Protein AF-P49455-2-F1 (afdb_monomer_lite)

Sequence (501 aa):
MDAIKKKMQAMKVDKDGALERALVCEQEARDANTRAEKAEEEARQLQKKIQTVENELDQTQEALTLVTGKLEEKNKALQNAESEVAALNRRIQLLEEDLERSEERLGSATAKLSEASQAADESERARKILENRALADEERMDALENQLKEARFLAEEADKKYDEVARKLAMVEADLERAEERAEQGENKIVELEEELRVVGNNLKSLEVSEEKANQREEEYKNQIKTLNTRLKEAEARAEFAERSVQKLQKEVDRLEDEMIKEIEHYALVGDQLDWTFVEMMGMPPFYNERYPKPPTPELTEEEKAALEAAAIAEAEAKARAEELAALGEEAGAEAGEGGAPAEGAAPGEPGAATEPGVEAPPAEPERIPTPPPPPPFEYSIDLPPEGAEVPYVRNAEPGDFAPPAEAAPAEGAPPAEGAPAAEGAAPAEGAPAAEGAPPAEGAPAPAPAEGEAAPPAPAAEGDAAAAPPPPPAEGEAAPAPAEGEAPPAEAAPAAEAPPA

Secondary structure (DSSP, 8-state):
-HHHHHHHHHHHHHHHHHHHHHHHHHHHHHHHHHHHHHHHHHHHHHHHHHHHHHHHHHHHHHHHHHHHHHHHHHHHHHHHHHHHHHHHHHHHHHHHHHHHHHHHHHHHHHHHHHHHHHHHHHHHHHHHHHHHHHHHHHHHHHHHHHHHHHHHHHHHHHHHHHHHHHHHHHHHHHHHHHHHHHHHHHHHHHHHHHHHHHHHHHHHHHHHHHHHHHHHHHHHHHHHHHHHHHHHHHHHHHHHHHHHHHHHHHHHHHHHHHHHHHHHHHHHHHHHHHHHHHHHHHTPPPPP-SSSPPPPPPPPPHHHHHHHHHHHHHHHHHHHHHHHHHTTS--------------------PPP-PPPPP--PPPPPP--PPPPPPPPP---------TT------PPPPTTSSPPPPP-PPPPPPPPPP--PPPP--PPPP--------PPPP------------PPPPPP-------PPPPPP----PPPPPP---PPP-PPPPP--PPP-

Foldseek 3Di:
DVVVVVVVVVVVVVVVVVVVVVVVVVVVVVVVVVVVVVVVVVVVVVVVVVVVVVVVVVVVVVVVVVVVVVVVVVVVVVVVVVVVVVVVVVVVVVVVVVVVVVVVVVVVVVVVVVVVVVVVVVVVVVVVVVVVVVVVVVVVVVVVVVVVVVVVVVVVVVVVVVVVVVVVVVVVVVVVVVVVVVVVVVVVVVVVVVVVVVVVVVVVVVVVVVVVVVVVVVVVVVVVVVVVVVVVVVVVVVVVVVVVVVVVVVVVVVVVVVVVVVVVVVVVVVVVVVVQVVCVVVVHDDDADPVRHDDDDDDDDPVVVVVVVVVVVVVVVVVVVVVVVCVVDDDDDDDDDDDDDDDDDDDDDDDDDDDDDDDDDDDDDDPPDDDDDDDDPDPPPPVPDPDPPPDDDPPDDDPPVDDDDDDDDDDDDDDDDDDDDDDDDDDDDDDDDDDDDDDDDDDDDDDDDDDDDDDDDDDDDDDDDPDDDDDDDDDDDDDDDDDDDDDDDDDDDDDDDDDDD

pLDDT: mean 74.09, std 23.89, range [26.03, 98.56]

Structure (mmCIF, N/CA/C/O backbone):
data_AF-P49455-2-F1
#
_entry.id   AF-P49455-2-F1
#
loop_
_atom_site.group_PDB
_atom_site.id
_atom_site.type_symbol
_atom_site.label_atom_id
_atom_site.label_alt_id
_atom_site.label_comp_id
_atom_site.label_asym_id
_atom_site.label_entity_id
_atom_site.label_seq_id
_atom_site.pdbx_PDB_ins_code
_atom_site.Cartn_x
_atom_site.Cartn_y
_atom_site.Cartn_z
_atom_site.occupancy
_atom_site.B_iso_or_equiv
_atom_site.auth_seq_id
_atom_site.auth_comp_id
_atom_site.auth_asym_id
_atom_site.auth_atom_id
_atom_site.pdbx_PDB_model_num
ATOM 1 N N . MET A 1 1 ? -175.154 6.822 135.370 1.00 51.00 1 MET A N 1
ATOM 2 C CA . MET A 1 1 ? -174.955 7.188 133.950 1.00 51.00 1 MET A CA 1
ATOM 3 C C . MET A 1 1 ? -173.476 7.183 133.562 1.00 51.00 1 MET A C 1
ATOM 5 O O . MET A 1 1 ? -173.125 6.510 132.599 1.00 51.00 1 MET A O 1
ATOM 9 N N . ASP A 1 2 ? -172.590 7.845 134.313 1.00 56.19 2 ASP A N 1
ATOM 10 C CA . ASP A 1 2 ? -171.186 8.088 133.912 1.00 56.19 2 ASP A CA 1
ATOM 11 C C . ASP A 1 2 ? -170.334 6.841 133.621 1.00 56.19 2 ASP A C 1
ATOM 13 O O . ASP A 1 2 ? -169.437 6.887 132.778 1.00 56.19 2 ASP A O 1
ATOM 17 N N . ALA A 1 3 ? -170.649 5.697 134.237 1.00 60.81 3 ALA A N 1
ATOM 18 C CA . ALA A 1 3 ? -169.966 4.428 133.975 1.00 60.81 3 ALA A CA 1
ATOM 19 C C . ALA A 1 3 ? -170.038 3.979 132.497 1.00 60.81 3 ALA A C 1
ATOM 21 O O . ALA A 1 3 ? -169.082 3.391 131.989 1.00 60.81 3 ALA A O 1
ATOM 22 N N . ILE A 1 4 ? -171.133 4.287 131.787 1.00 62.84 4 ILE A N 1
ATOM 23 C CA . ILE A 1 4 ? -171.292 3.952 130.360 1.00 62.84 4 ILE A CA 1
ATOM 24 C C . ILE A 1 4 ? -170.406 4.866 129.506 1.00 62.84 4 ILE A C 1
ATOM 26 O O . ILE A 1 4 ? -169.672 4.386 128.642 1.00 62.84 4 ILE A O 1
ATOM 30 N N . LYS A 1 5 ? -170.406 6.172 129.806 1.00 72.50 5 LYS A N 1
ATOM 31 C CA . LYS A 1 5 ? -169.566 7.174 129.133 1.00 72.50 5 LYS A CA 1
ATOM 32 C C . LYS A 1 5 ? -168.082 6.805 129.246 1.00 72.50 5 LYS A C 1
ATOM 34 O O . LYS A 1 5 ? -167.379 6.803 128.241 1.00 72.50 5 LYS A O 1
ATOM 39 N N . LYS A 1 6 ? -167.641 6.377 130.438 1.00 74.06 6 LYS A N 1
ATOM 40 C CA . LYS A 1 6 ? -166.262 5.933 130.702 1.00 74.06 6 LYS A CA 1
ATOM 41 C C . LYS A 1 6 ? -165.876 4.663 129.926 1.00 74.06 6 LYS A C 1
ATOM 43 O O . LYS A 1 6 ? -164.792 4.625 129.353 1.00 74.06 6 LYS A O 1
ATOM 48 N N . LYS A 1 7 ? -166.758 3.654 129.842 1.00 72.25 7 LYS A N 1
ATOM 49 C CA . LYS A 1 7 ? -166.517 2.437 129.033 1.00 72.25 7 LYS A CA 1
ATOM 50 C C . LYS A 1 7 ? -166.433 2.729 127.534 1.00 72.25 7 LYS A C 1
ATOM 52 O O . LYS A 1 7 ? -165.533 2.228 126.871 1.00 72.25 7 LYS A O 1
ATOM 57 N N . MET A 1 8 ? -167.338 3.554 127.009 1.00 77.56 8 MET A N 1
ATOM 58 C CA . MET A 1 8 ? -167.348 3.913 125.587 1.00 77.56 8 MET A CA 1
ATOM 59 C C . MET A 1 8 ? -166.125 4.761 125.202 1.00 77.56 8 MET A C 1
ATOM 61 O O . MET A 1 8 ? -165.583 4.606 124.112 1.00 77.56 8 MET A O 1
ATOM 65 N N . GLN A 1 9 ? -165.651 5.616 126.113 1.00 76.94 9 GLN A N 1
ATOM 66 C CA . GLN A 1 9 ? -164.434 6.404 125.924 1.00 76.94 9 GLN A CA 1
ATOM 67 C C . GLN A 1 9 ? -163.168 5.529 125.967 1.00 76.94 9 GLN A C 1
ATOM 69 O O . GLN A 1 9 ? -162.303 5.704 125.116 1.00 76.94 9 GLN A O 1
ATOM 74 N N . ALA A 1 10 ? -163.094 4.541 126.869 1.00 79.81 10 ALA A N 1
ATOM 75 C CA . ALA A 1 10 ? -162.007 3.556 126.891 1.00 79.81 10 ALA A CA 1
ATOM 76 C C . ALA A 1 10 ? -161.964 2.710 125.606 1.00 79.81 10 ALA A C 1
ATOM 78 O O . ALA A 1 10 ? -160.931 2.647 124.952 1.00 79.81 10 ALA A O 1
ATOM 79 N N . MET A 1 11 ? -163.104 2.157 125.174 1.00 77.81 11 MET A N 1
ATOM 80 C CA . MET A 1 11 ? -163.190 1.366 123.939 1.00 77.81 11 MET A CA 1
ATOM 81 C C . MET A 1 11 ? -162.862 2.189 122.679 1.00 77.81 11 MET A C 1
ATOM 83 O O . MET A 1 11 ? -162.341 1.647 121.706 1.00 77.81 11 MET A O 1
ATOM 87 N N . LYS A 1 12 ? -163.139 3.502 122.688 1.00 82.31 12 LYS A N 1
ATOM 88 C CA . LYS A 1 12 ? -162.699 4.402 121.616 1.00 82.31 12 LYS A CA 1
ATOM 89 C C . LYS A 1 12 ? -161.174 4.572 121.620 1.00 82.31 12 LYS A C 1
ATOM 91 O O . LYS A 1 12 ? -160.573 4.420 120.567 1.00 82.31 12 LYS A O 1
ATOM 96 N N . VAL A 1 13 ? -160.557 4.807 122.781 1.00 82.31 13 VAL A N 1
ATOM 97 C CA . VAL A 1 13 ? -159.089 4.901 122.913 1.00 82.31 13 VAL A CA 1
ATOM 98 C C . VAL A 1 13 ? -158.399 3.589 122.514 1.00 82.31 13 VAL A C 1
ATOM 100 O O . VAL A 1 13 ? -157.409 3.634 121.794 1.00 82.31 13 VAL A O 1
ATOM 103 N N . ASP A 1 14 ? -158.946 2.427 122.886 1.00 80.88 14 ASP A N 1
ATOM 104 C CA . ASP A 1 14 ? -158.408 1.124 122.461 1.00 80.88 14 ASP A CA 1
ATOM 105 C C . ASP A 1 14 ? -158.488 0.928 120.939 1.00 80.88 14 ASP A C 1
ATOM 107 O O . ASP A 1 14 ? -157.544 0.416 120.332 1.00 80.88 14 ASP A O 1
ATOM 111 N N . LYS A 1 15 ? -159.591 1.353 120.302 1.00 81.69 15 LYS A N 1
ATOM 112 C CA . LYS A 1 15 ? -159.738 1.319 118.839 1.00 81.69 15 LYS A CA 1
ATOM 113 C C . LYS A 1 15 ? -158.754 2.273 118.161 1.00 81.69 15 LYS A C 1
ATOM 115 O O . LYS A 1 15 ? -158.080 1.870 117.216 1.00 81.69 15 LYS A O 1
ATOM 120 N N . ASP A 1 16 ? -158.684 3.515 118.627 1.00 82.19 16 ASP A N 1
ATOM 121 C CA . ASP A 1 16 ? -157.839 4.548 118.032 1.00 82.19 16 ASP A CA 1
ATOM 122 C C . ASP A 1 16 ? -156.349 4.156 118.190 1.00 82.19 16 ASP A C 1
ATOM 124 O O . ASP A 1 16 ? -155.613 4.164 117.210 1.00 82.19 16 ASP A O 1
ATOM 128 N N . GLY A 1 17 ? -155.936 3.619 119.347 1.00 82.88 17 GLY A N 1
ATOM 129 C CA . GLY A 1 17 ? -154.589 3.067 119.561 1.00 82.88 17 GLY A CA 1
ATOM 130 C C . GLY A 1 17 ? -154.304 1.735 118.842 1.00 82.88 17 GLY A C 1
ATOM 131 O O . GLY A 1 17 ? -153.147 1.368 118.628 1.00 82.88 17 GLY A O 1
ATOM 132 N N . ALA A 1 18 ? -155.323 0.963 118.453 1.00 82.50 18 ALA A N 1
ATOM 133 C CA . ALA A 1 18 ? -155.150 -0.169 117.536 1.00 82.50 18 ALA A CA 1
ATOM 134 C C . ALA A 1 18 ? -154.931 0.307 116.089 1.00 82.50 18 ALA A C 1
ATOM 136 O O . ALA A 1 18 ? -154.085 -0.251 115.392 1.00 82.50 18 ALA A O 1
ATOM 137 N N . LEU A 1 19 ? -155.634 1.363 115.664 1.00 84.00 19 LEU A N 1
ATOM 138 C CA . LEU A 1 19 ? -155.439 1.999 114.359 1.00 84.00 19 LEU A CA 1
ATOM 139 C C . LEU A 1 19 ? -154.082 2.705 114.257 1.00 84.00 19 LEU A C 1
ATOM 141 O O . LEU A 1 19 ? -153.415 2.547 113.242 1.00 84.00 19 LEU A O 1
ATOM 145 N N . GLU A 1 20 ? -153.633 3.408 115.300 1.00 82.75 20 GLU A N 1
ATOM 146 C CA . GLU A 1 20 ? -152.293 4.012 115.342 1.00 82.75 20 GLU A CA 1
ATOM 147 C C . GLU A 1 20 ? -151.187 2.954 115.253 1.00 82.75 20 GLU A C 1
ATOM 149 O O . GLU A 1 20 ? -150.263 3.114 114.462 1.00 82.75 20 GLU A O 1
ATOM 154 N N . ARG A 1 21 ? -151.298 1.831 115.979 1.00 81.00 21 ARG A N 1
ATOM 155 C CA . ARG A 1 21 ? -150.335 0.719 115.851 1.00 81.00 21 ARG A CA 1
ATOM 156 C C . ARG A 1 21 ? -150.334 0.104 114.453 1.00 81.00 21 ARG A C 1
ATOM 158 O O . ARG A 1 21 ? -149.262 -0.171 113.929 1.00 81.00 21 ARG A O 1
ATOM 165 N N . ALA A 1 22 ? -151.504 -0.081 113.839 1.00 84.75 22 ALA A N 1
ATOM 166 C CA . ALA A 1 22 ? -151.589 -0.565 112.464 1.00 84.75 22 ALA A CA 1
ATOM 167 C C . ALA A 1 22 ? -150.941 0.419 111.473 1.00 84.75 22 ALA A C 1
ATOM 169 O O . ALA A 1 22 ? -150.169 -0.011 110.622 1.00 84.75 22 ALA A O 1
ATOM 170 N N . LEU A 1 23 ? -151.187 1.726 111.632 1.00 85.44 23 LEU A N 1
ATOM 171 C CA . LEU A 1 23 ? -150.554 2.785 110.839 1.00 85.44 23 LEU A CA 1
ATOM 172 C C . LEU A 1 23 ? -149.034 2.802 111.004 1.00 85.44 23 LEU A C 1
ATOM 174 O O . LEU A 1 23 ? -148.333 2.862 110.003 1.00 85.44 23 LEU A O 1
ATOM 178 N N . VAL A 1 24 ? -148.519 2.712 112.235 1.00 87.19 24 VAL A N 1
ATOM 179 C CA . VAL A 1 24 ? -147.071 2.664 112.495 1.00 87.19 24 VAL A CA 1
ATOM 180 C C . VAL A 1 24 ? -146.449 1.430 111.848 1.00 87.19 24 VAL A C 1
ATOM 182 O O . VAL A 1 24 ? -145.476 1.577 111.119 1.00 87.19 24 VAL A O 1
ATOM 185 N N . CYS A 1 25 ? -147.033 0.239 112.009 1.00 84.38 25 CYS A N 1
ATOM 186 C CA . CYS A 1 25 ? -146.514 -0.964 111.354 1.00 84.38 25 CYS A CA 1
ATOM 187 C C . CYS A 1 25 ? -146.602 -0.894 109.817 1.00 84.38 25 CYS A C 1
ATOM 189 O O . CYS A 1 25 ? -145.719 -1.406 109.135 1.00 84.38 25 CYS A O 1
ATOM 191 N N . GLU A 1 26 ? -147.630 -0.253 109.250 1.00 85.12 26 GLU A N 1
ATOM 192 C CA . GLU A 1 26 ? -147.731 -0.042 107.799 1.00 85.12 26 GLU A CA 1
ATOM 193 C C . GLU A 1 26 ? -146.700 0.987 107.295 1.00 85.12 26 GLU A C 1
ATOM 195 O O . GLU A 1 26 ? -146.116 0.812 106.225 1.00 85.12 26 GLU A O 1
ATOM 200 N N . GLN A 1 27 ? -146.423 2.029 108.083 1.00 87.44 27 GLN A N 1
ATOM 201 C CA . GLN A 1 27 ? -145.381 3.023 107.820 1.00 87.44 27 GLN A CA 1
ATOM 202 C C . GLN A 1 27 ? -143.985 2.381 107.883 1.00 87.44 27 GLN A C 1
ATOM 204 O O . GLN A 1 27 ? -143.214 2.502 106.936 1.00 87.44 27 GLN A O 1
ATOM 209 N N . GLU A 1 28 ? -143.691 1.618 108.940 1.00 87.81 28 GLU A N 1
ATOM 210 C CA . GLU A 1 28 ? -142.441 0.868 109.110 1.00 87.81 28 GLU A CA 1
ATOM 211 C C . GLU A 1 28 ? -142.234 -0.160 107.993 1.00 87.81 28 GLU A C 1
ATOM 213 O O . GLU A 1 28 ? -141.118 -0.296 107.491 1.00 87.81 28 GLU A O 1
ATOM 218 N N . ALA A 1 29 ? -143.297 -0.844 107.553 1.00 87.31 29 ALA A N 1
ATOM 219 C CA . ALA A 1 29 ? -143.242 -1.758 106.417 1.00 87.31 29 ALA A CA 1
ATOM 220 C C . ALA A 1 29 ? -142.903 -1.025 105.109 1.00 87.31 29 ALA A C 1
ATOM 222 O O . ALA A 1 29 ? -142.046 -1.493 104.362 1.00 87.31 29 ALA A O 1
ATOM 223 N N . ARG A 1 30 ? -143.501 0.145 104.843 1.00 85.62 30 ARG A N 1
ATOM 224 C CA . ARG A 1 30 ? -143.171 0.982 103.670 1.00 85.62 30 ARG A CA 1
ATOM 225 C C . ARG A 1 30 ? -141.744 1.542 103.741 1.00 85.62 30 ARG A C 1
ATOM 227 O O . ARG A 1 30 ? -141.028 1.525 102.742 1.00 85.62 30 ARG A O 1
ATOM 234 N N . ASP A 1 31 ? -141.292 1.973 104.914 1.00 86.75 31 ASP A N 1
ATOM 235 C CA . ASP A 1 31 ? -139.929 2.477 105.128 1.00 86.75 31 ASP A CA 1
ATOM 236 C C . ASP A 1 31 ? -138.874 1.361 105.062 1.00 86.75 31 ASP A C 1
ATOM 238 O O . ASP A 1 31 ? -137.720 1.615 104.712 1.00 86.75 31 ASP A O 1
ATOM 242 N N . ALA A 1 32 ? -139.240 0.126 105.413 1.00 87.31 32 ALA A N 1
ATOM 243 C CA . ALA A 1 32 ? -138.407 -1.055 105.219 1.00 87.31 32 ALA A CA 1
ATOM 244 C C . ALA A 1 32 ? -138.360 -1.460 103.740 1.00 87.31 32 ALA A C 1
ATOM 246 O O . ALA A 1 32 ? -137.269 -1.694 103.225 1.00 87.31 32 ALA A O 1
ATOM 247 N N . ASN A 1 33 ? -139.503 -1.465 103.041 1.00 88.75 33 ASN A N 1
ATOM 248 C CA . ASN A 1 33 ? -139.569 -1.804 101.619 1.00 88.75 33 ASN A CA 1
ATOM 249 C C . ASN A 1 33 ? -138.789 -0.793 100.770 1.00 88.75 33 ASN A C 1
ATOM 251 O O . ASN A 1 33 ? -137.959 -1.197 99.974 1.00 88.75 33 ASN A O 1
ATOM 255 N N . THR A 1 34 ? -138.937 0.512 101.017 1.00 89.00 34 THR A N 1
ATOM 256 C CA . THR A 1 34 ? -138.165 1.546 100.296 1.00 89.00 34 THR A CA 1
ATOM 257 C C . THR A 1 34 ? -136.668 1.539 100.626 1.00 89.00 34 THR A C 1
ATOM 259 O O . THR A 1 34 ? -135.855 1.946 99.795 1.00 89.00 34 THR A O 1
ATOM 262 N N . ARG A 1 35 ? -136.257 1.067 101.814 1.00 88.62 35 ARG A N 1
ATOM 263 C CA . ARG A 1 35 ? -134.837 0.792 102.113 1.00 88.62 35 ARG A CA 1
ATOM 264 C C . ARG A 1 35 ? -134.330 -0.457 101.398 1.00 88.62 35 ARG A C 1
ATOM 266 O O . ARG A 1 35 ? -133.204 -0.429 100.913 1.00 88.62 35 ARG A O 1
ATOM 273 N N . ALA A 1 36 ? -135.139 -1.511 101.313 1.00 89.62 36 ALA A N 1
ATOM 274 C CA . ALA A 1 36 ? -134.810 -2.712 100.552 1.00 89.62 36 ALA A CA 1
ATOM 275 C C . ALA A 1 36 ? -134.709 -2.404 99.050 1.00 89.62 36 ALA A C 1
ATOM 277 O O . ALA A 1 36 ? -133.694 -2.720 98.448 1.00 89.62 36 ALA A O 1
ATOM 278 N N . GLU A 1 37 ? -135.677 -1.684 98.477 1.00 91.38 37 GLU A N 1
ATOM 279 C CA . GLU A 1 37 ? -135.675 -1.208 97.087 1.00 91.38 37 GLU A CA 1
ATOM 280 C C . GLU A 1 37 ? -134.414 -0.391 96.775 1.00 91.38 37 GLU A C 1
ATOM 282 O O . GLU A 1 37 ? -133.725 -0.686 95.803 1.00 91.38 37 GLU A O 1
ATOM 287 N N . LYS A 1 38 ? -134.037 0.570 97.634 1.00 90.94 38 LYS A N 1
ATOM 288 C CA . LYS A 1 38 ? -132.783 1.330 97.472 1.00 90.94 38 LYS A CA 1
ATOM 289 C C . LYS A 1 38 ? -131.542 0.445 97.550 1.00 90.94 38 LYS A C 1
ATOM 291 O O . LYS A 1 38 ? -130.643 0.609 96.735 1.00 90.94 38 LYS A O 1
ATOM 296 N N . ALA A 1 39 ? -131.490 -0.498 98.489 1.00 90.00 39 ALA A N 1
ATOM 297 C CA . ALA A 1 39 ? -130.371 -1.431 98.603 1.00 90.00 39 ALA A CA 1
ATOM 298 C C . ALA A 1 39 ? -130.292 -2.395 97.400 1.00 90.00 39 ALA A C 1
ATOM 300 O O . ALA A 1 39 ? -129.197 -2.715 96.948 1.00 90.00 39 ALA A O 1
ATOM 301 N N . GLU A 1 40 ? -131.427 -2.819 96.837 1.00 90.94 40 GLU A N 1
ATOM 302 C CA . GLU A 1 40 ? -131.497 -3.617 95.607 1.00 90.94 40 GLU A CA 1
ATOM 303 C C . GLU A 1 40 ? -131.115 -2.801 94.362 1.00 90.94 40 GLU A C 1
ATOM 305 O O . GLU A 1 40 ? -130.454 -3.322 93.460 1.00 90.94 40 GLU A O 1
ATOM 310 N N . GLU A 1 41 ? -131.479 -1.518 94.300 1.00 90.81 41 GLU A N 1
ATOM 311 C CA . GLU A 1 41 ? -131.034 -0.597 93.252 1.00 90.81 41 GLU A CA 1
ATOM 312 C C . GLU A 1 41 ? -129.533 -0.307 93.349 1.00 90.81 41 GLU A C 1
ATOM 314 O O . GLU A 1 41 ? -128.844 -0.373 92.332 1.00 90.81 41 GLU A O 1
ATOM 319 N N . GLU A 1 42 ? -128.999 -0.054 94.546 1.00 91.69 42 GLU A N 1
ATOM 320 C CA . GLU A 1 42 ? -127.561 0.092 94.792 1.00 91.69 42 GLU A CA 1
ATOM 321 C C . GLU A 1 42 ? -126.808 -1.198 94.448 1.00 91.69 42 GLU A C 1
ATOM 323 O O . GLU A 1 42 ? -125.805 -1.142 93.736 1.00 91.69 42 GLU A O 1
ATOM 328 N N . ALA A 1 43 ? -127.320 -2.367 94.846 1.00 92.31 43 ALA A N 1
ATOM 329 C CA . ALA A 1 43 ? -126.752 -3.661 94.478 1.00 92.31 43 ALA A CA 1
ATOM 330 C C . ALA A 1 43 ? -126.759 -3.874 92.955 1.00 92.31 43 ALA A C 1
ATOM 332 O O . ALA A 1 43 ? -125.733 -4.251 92.392 1.00 92.31 43 ALA A O 1
ATOM 333 N N . ARG A 1 44 ? -127.858 -3.555 92.254 1.00 92.19 44 ARG A N 1
ATOM 334 C CA . ARG A 1 44 ? -127.922 -3.597 90.779 1.00 92.19 44 ARG A CA 1
ATOM 335 C C . ARG A 1 44 ? -126.984 -2.590 90.116 1.00 92.19 44 ARG A C 1
ATOM 337 O O . ARG A 1 44 ? -126.419 -2.893 89.068 1.00 92.19 44 ARG A O 1
ATOM 344 N N . GLN A 1 45 ? -126.811 -1.397 90.684 1.00 93.44 45 GLN A N 1
ATOM 345 C CA . GLN A 1 45 ? -125.873 -0.395 90.171 1.00 93.44 45 GLN A CA 1
ATOM 346 C C . GLN A 1 45 ? -124.420 -0.832 90.370 1.00 93.44 45 GLN A C 1
ATOM 348 O O . GLN A 1 45 ? -123.618 -0.680 89.452 1.00 93.44 45 GLN A O 1
ATOM 353 N N . LEU A 1 46 ? -124.079 -1.392 91.533 1.00 93.94 46 LEU A N 1
ATOM 354 C CA . LEU A 1 46 ? -122.763 -1.967 91.802 1.00 93.94 46 LEU A CA 1
ATOM 355 C C . LEU A 1 46 ? -122.499 -3.176 90.906 1.00 93.94 46 LEU A C 1
ATOM 357 O O . LEU A 1 46 ? -121.436 -3.242 90.308 1.00 93.94 46 LEU A O 1
ATOM 361 N N . GLN A 1 47 ? -123.475 -4.065 90.718 1.00 94.56 47 GLN A N 1
ATOM 362 C CA . GLN A 1 47 ? -123.358 -5.209 89.812 1.00 94.56 47 GLN A CA 1
ATOM 363 C C . GLN A 1 47 ? -123.147 -4.768 88.356 1.00 94.56 47 GLN A C 1
ATOM 365 O O . GLN A 1 47 ? -122.279 -5.311 87.680 1.00 94.56 47 GLN A O 1
ATOM 370 N N . LYS A 1 48 ? -123.857 -3.729 87.887 1.00 94.94 48 LYS A N 1
ATOM 371 C CA . LYS A 1 48 ? -123.591 -3.115 86.575 1.00 94.94 48 LYS A CA 1
ATOM 372 C C . LYS A 1 48 ? -122.198 -2.490 86.493 1.00 94.94 48 LYS A C 1
ATOM 374 O O . LYS A 1 48 ? -121.536 -2.672 85.485 1.00 94.94 48 LYS A O 1
ATOM 379 N N . LYS A 1 49 ? -121.743 -1.773 87.529 1.00 94.62 49 LYS A N 1
ATOM 380 C CA . LYS A 1 49 ? -120.392 -1.181 87.569 1.00 94.62 49 LYS A CA 1
ATOM 381 C C . LYS A 1 49 ? -119.300 -2.249 87.555 1.00 94.62 49 LYS A C 1
ATOM 383 O O . LYS A 1 49 ? -118.341 -2.087 86.818 1.00 94.62 49 LYS A O 1
ATOM 388 N N . ILE A 1 50 ? -119.466 -3.326 88.325 1.00 96.12 50 ILE A N 1
ATOM 389 C CA . ILE A 1 50 ? -118.576 -4.492 88.316 1.00 96.12 50 ILE A CA 1
ATOM 390 C C . ILE A 1 50 ? -118.535 -5.075 86.904 1.00 96.12 50 ILE A C 1
ATOM 392 O O . ILE A 1 50 ? -117.458 -5.147 86.336 1.00 96.12 50 ILE A O 1
ATOM 396 N N . GLN A 1 51 ? -119.689 -5.337 86.285 1.00 95.19 51 GLN A N 1
ATOM 397 C CA . GLN A 1 51 ? -119.740 -5.864 84.921 1.00 95.19 51 GLN A CA 1
ATOM 398 C C . GLN A 1 51 ? -119.129 -4.907 83.877 1.00 95.19 51 GLN A C 1
ATOM 400 O O . GLN A 1 51 ? -118.494 -5.359 82.931 1.00 95.19 51 GLN A O 1
ATOM 405 N N . THR A 1 52 ? -119.281 -3.586 84.019 1.00 95.00 52 THR A N 1
ATOM 406 C CA . THR A 1 52 ? -118.577 -2.612 83.164 1.00 95.00 52 THR A CA 1
ATOM 407 C C . THR A 1 52 ? -117.063 -2.700 83.360 1.00 95.00 52 THR A C 1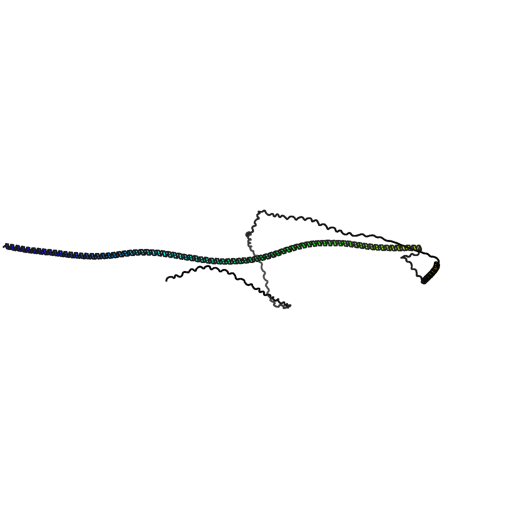
ATOM 409 O O . THR A 1 52 ? -116.344 -2.788 82.373 1.00 95.00 52 THR A O 1
ATOM 412 N N . VAL A 1 53 ? -116.583 -2.733 84.606 1.00 95.88 53 VAL A N 1
ATOM 413 C CA . VAL A 1 53 ? -115.149 -2.818 84.934 1.00 95.88 53 VAL A CA 1
ATOM 414 C C . VAL A 1 53 ? -114.544 -4.165 84.523 1.00 95.88 53 VAL A C 1
ATOM 416 O O . VAL A 1 53 ? -113.403 -4.194 84.086 1.00 95.88 53 VAL A O 1
ATOM 419 N N . GLU A 1 54 ? -115.293 -5.266 84.606 1.00 95.88 54 GLU A N 1
ATOM 420 C CA . GLU A 1 54 ? -114.898 -6.582 84.084 1.00 95.88 54 GLU A CA 1
ATOM 421 C C . GLU A 1 54 ? -114.751 -6.532 82.558 1.00 95.88 54 GLU A C 1
ATOM 423 O O . GLU A 1 54 ? -113.693 -6.872 82.042 1.00 95.88 54 GLU A O 1
ATOM 428 N N . ASN A 1 55 ? -115.738 -5.988 81.835 1.00 95.25 55 ASN A N 1
ATOM 429 C CA . ASN A 1 55 ? -115.635 -5.805 80.382 1.00 95.25 55 ASN A CA 1
ATOM 430 C C . ASN A 1 55 ? -114.476 -4.865 79.981 1.00 95.25 55 ASN A C 1
ATOM 432 O O . ASN A 1 55 ? -113.826 -5.096 78.966 1.00 95.25 55 ASN A O 1
ATOM 436 N N . GLU A 1 56 ? -114.212 -3.800 80.746 1.00 96.06 56 GLU A N 1
ATOM 437 C CA . GLU A 1 56 ? -113.066 -2.900 80.531 1.00 96.06 56 GLU A CA 1
ATOM 438 C C . GLU A 1 56 ? -111.729 -3.598 80.835 1.00 96.06 56 GLU A C 1
ATOM 440 O O . GLU A 1 56 ? -110.745 -3.393 80.120 1.00 96.06 56 GLU A O 1
ATOM 445 N N . LEU A 1 57 ? -111.682 -4.450 81.861 1.00 96.06 57 LEU A N 1
ATOM 446 C CA . LEU A 1 57 ? -110.516 -5.260 82.200 1.00 96.06 57 LEU A CA 1
ATOM 447 C C . LEU A 1 57 ? -110.223 -6.286 81.099 1.00 96.06 57 LEU A C 1
ATOM 449 O O . LEU A 1 57 ? -109.084 -6.370 80.647 1.00 96.06 57 LEU A O 1
ATOM 453 N N . ASP A 1 58 ? -111.236 -6.998 80.613 1.00 96.31 58 ASP A N 1
ATOM 454 C CA . ASP A 1 58 ? -111.099 -7.958 79.516 1.00 96.31 58 ASP A CA 1
ATOM 455 C C . ASP A 1 58 ? -110.651 -7.251 78.225 1.00 96.31 58 ASP A C 1
ATOM 457 O O . ASP A 1 58 ? -109.655 -7.641 77.618 1.00 96.31 58 ASP A O 1
ATOM 461 N N . GLN A 1 59 ? -111.282 -6.127 77.858 1.00 95.88 59 GLN A N 1
ATOM 462 C CA . GLN A 1 59 ? -110.878 -5.325 76.692 1.00 95.88 59 GLN A CA 1
ATOM 463 C C . GLN A 1 59 ? -109.447 -4.785 76.806 1.00 95.88 59 GLN A C 1
ATOM 465 O O . GLN A 1 59 ? -108.715 -4.752 75.815 1.00 95.88 59 GLN A O 1
ATOM 470 N N . THR A 1 60 ? -109.017 -4.355 77.997 1.00 95.75 60 THR A N 1
ATOM 471 C CA . THR A 1 60 ? -107.640 -3.881 78.206 1.00 95.75 60 THR A CA 1
ATOM 472 C C . THR A 1 60 ? -106.627 -5.023 78.236 1.00 95.75 60 THR A C 1
ATOM 474 O O . THR A 1 60 ? -105.507 -4.826 77.766 1.00 95.75 60 THR A O 1
ATOM 477 N N . GLN A 1 61 ? -107.001 -6.225 78.686 1.00 96.44 61 GLN A N 1
ATOM 478 C CA . GLN A 1 61 ? -106.171 -7.431 78.582 1.00 96.44 61 GLN A CA 1
ATOM 479 C C . GLN A 1 61 ? -106.042 -7.922 77.131 1.00 96.44 61 GLN A C 1
ATOM 481 O O . GLN A 1 61 ? -104.931 -8.217 76.682 1.00 96.44 61 GLN A O 1
ATOM 486 N N . GLU A 1 62 ? -107.130 -7.950 76.360 1.00 96.31 62 GLU A N 1
ATOM 487 C CA . GLU A 1 62 ? -107.106 -8.253 74.922 1.00 96.31 62 GLU A CA 1
ATOM 488 C C . GLU A 1 62 ? -106.263 -7.224 74.151 1.00 96.31 62 GLU A C 1
ATOM 490 O O . GLU A 1 62 ? -105.394 -7.588 73.358 1.00 96.31 62 GLU A O 1
ATOM 495 N N . ALA A 1 63 ? -106.437 -5.929 74.433 1.00 96.56 63 ALA A N 1
ATOM 496 C CA . ALA A 1 63 ? -105.619 -4.878 73.834 1.00 96.56 63 ALA A CA 1
ATOM 497 C C . ALA A 1 63 ? -104.134 -5.005 74.221 1.00 96.56 63 ALA A C 1
ATOM 499 O O . ALA A 1 63 ? -103.265 -4.857 73.359 1.00 96.56 63 ALA A O 1
ATOM 500 N N . LEU A 1 64 ? -103.830 -5.314 75.487 1.00 96.38 64 LEU A N 1
ATOM 501 C CA . LEU A 1 64 ? -102.462 -5.511 75.966 1.00 96.38 64 LEU A CA 1
ATOM 502 C C . LEU A 1 64 ? -101.794 -6.705 75.279 1.00 96.38 64 LEU A C 1
ATOM 504 O O . LEU A 1 64 ? -100.695 -6.548 74.755 1.00 96.38 64 LEU A O 1
ATOM 508 N N . THR A 1 65 ? -102.458 -7.864 75.233 1.00 96.44 65 THR A N 1
ATOM 509 C CA . THR A 1 65 ? -101.930 -9.084 74.590 1.00 96.44 65 THR A CA 1
ATOM 510 C C . THR A 1 65 ? -101.727 -8.909 73.083 1.00 96.44 65 THR A C 1
ATOM 512 O O . THR A 1 65 ? -100.724 -9.362 72.530 1.00 96.44 65 THR A O 1
ATOM 515 N N . LEU A 1 66 ? -102.620 -8.178 72.413 1.00 96.50 66 LEU A N 1
ATOM 516 C CA . LEU A 1 66 ? -102.479 -7.822 71.001 1.00 96.50 66 LEU A CA 1
ATOM 517 C C . LEU A 1 66 ? -101.315 -6.843 70.758 1.00 96.50 66 LEU A C 1
ATOM 519 O O . LEU A 1 66 ? -100.624 -6.944 69.741 1.00 96.50 66 LEU A O 1
ATOM 523 N N . VAL A 1 67 ? -101.069 -5.902 71.674 1.00 96.94 67 VAL A N 1
ATOM 524 C CA . VAL A 1 67 ? -99.935 -4.966 71.589 1.00 96.94 67 VAL A CA 1
ATOM 525 C C . VAL A 1 67 ? -98.606 -5.649 71.919 1.00 96.94 67 VAL A C 1
ATOM 527 O O . VAL A 1 67 ? -97.635 -5.395 71.207 1.00 96.94 67 VAL A O 1
ATOM 530 N N . THR A 1 68 ? -98.533 -6.545 72.911 1.00 97.00 68 THR A N 1
ATOM 531 C CA . THR A 1 68 ? -97.308 -7.323 73.172 1.00 97.00 68 THR A CA 1
ATOM 532 C C . THR A 1 68 ? -96.993 -8.278 72.027 1.00 97.00 68 THR A C 1
ATOM 534 O O . THR A 1 68 ? -95.843 -8.313 71.601 1.00 97.00 68 THR A O 1
ATOM 537 N N . GLY A 1 69 ? -97.990 -8.950 71.439 1.00 96.81 69 GLY A N 1
ATOM 538 C CA . GLY A 1 69 ? -97.794 -9.764 70.233 1.00 96.81 69 GLY A CA 1
ATOM 539 C C . GLY A 1 69 ? -97.191 -8.958 69.075 1.00 96.81 69 GLY A C 1
ATOM 540 O O . GLY A 1 69 ? -96.157 -9.334 68.521 1.00 96.81 69 GLY A O 1
ATOM 541 N N . LYS A 1 70 ? -97.752 -7.776 68.779 1.00 96.94 70 LYS A N 1
ATOM 542 C CA . LYS A 1 70 ? -97.188 -6.851 67.777 1.00 96.94 70 LYS A CA 1
ATOM 543 C C . LYS A 1 70 ? -95.785 -6.357 68.139 1.00 96.94 70 LYS A C 1
ATOM 545 O O . LYS A 1 70 ? -94.953 -6.200 67.249 1.00 96.94 70 LYS A O 1
ATOM 550 N N . LEU A 1 71 ? -95.504 -6.093 69.416 1.00 96.75 71 LEU A N 1
ATOM 551 C CA . LEU A 1 71 ? -94.177 -5.676 69.872 1.00 96.75 71 LEU A CA 1
ATOM 552 C C . LEU A 1 71 ? -93.149 -6.801 69.684 1.00 96.75 71 LEU A C 1
ATOM 554 O O . LEU A 1 71 ? -92.046 -6.540 69.213 1.00 96.75 71 LEU A O 1
ATOM 558 N N . GLU A 1 72 ? -93.508 -8.051 69.978 1.00 96.75 72 GLU A N 1
ATOM 559 C CA . GLU A 1 72 ? -92.656 -9.214 69.725 1.00 96.75 72 GLU A CA 1
ATOM 560 C C . GLU A 1 72 ? -92.396 -9.438 68.233 1.00 96.75 72 GLU A C 1
ATOM 562 O O . GLU A 1 72 ? -91.258 -9.704 67.850 1.00 96.75 72 GLU A O 1
ATOM 567 N N . GLU A 1 73 ? -93.414 -9.310 67.378 1.00 96.69 73 GLU A N 1
ATOM 568 C CA . GLU A 1 73 ? -93.252 -9.358 65.918 1.00 96.69 73 GLU A CA 1
ATOM 569 C C . GLU A 1 73 ? -92.302 -8.262 65.422 1.00 96.69 73 GLU A C 1
ATOM 571 O O . GLU A 1 73 ? -91.413 -8.531 64.611 1.00 96.69 73 GLU A O 1
ATOM 576 N N . LYS A 1 74 ? -92.444 -7.031 65.933 1.00 96.94 74 LYS A N 1
ATOM 577 C CA . LYS A 1 74 ? -91.557 -5.914 65.583 1.00 96.94 74 LYS A CA 1
ATOM 578 C C . LYS A 1 74 ? -90.140 -6.102 66.114 1.00 96.94 74 LYS A C 1
ATOM 580 O O . LYS A 1 74 ? -89.208 -5.799 65.379 1.00 96.94 74 LYS A O 1
ATOM 585 N N . ASN A 1 75 ? -89.960 -6.662 67.308 1.00 97.19 75 ASN A N 1
ATOM 586 C CA . ASN A 1 75 ? -88.640 -6.998 67.845 1.00 97.19 75 ASN A CA 1
ATOM 587 C C . ASN A 1 75 ? -87.965 -8.123 67.045 1.00 97.19 75 ASN A C 1
ATOM 589 O O . ASN A 1 75 ? -86.783 -8.016 66.743 1.00 97.19 75 ASN A O 1
ATOM 593 N N . LYS A 1 76 ? -88.705 -9.162 66.631 1.00 97.12 76 LYS A N 1
ATOM 594 C CA . LYS A 1 76 ? -88.191 -10.223 65.740 1.00 97.12 76 LYS A CA 1
ATOM 595 C C . LYS A 1 76 ? -87.800 -9.659 64.369 1.00 97.12 76 LYS A C 1
ATOM 597 O O . LYS A 1 76 ? -86.730 -9.970 63.858 1.00 97.12 76 LYS A O 1
ATOM 602 N N . ALA A 1 77 ? -88.628 -8.785 63.792 1.00 97.12 77 ALA A N 1
ATOM 603 C CA . ALA A 1 77 ? -88.314 -8.109 62.533 1.00 97.12 77 ALA A CA 1
ATOM 604 C C . ALA A 1 77 ? -87.098 -7.170 62.653 1.00 97.12 77 ALA A C 1
ATOM 606 O O . ALA A 1 77 ? -86.272 -7.136 61.745 1.00 97.12 77 ALA A O 1
ATOM 607 N N . LEU A 1 78 ? -86.963 -6.454 63.776 1.00 97.31 78 LEU A N 1
ATOM 608 C CA . LEU A 1 78 ? -85.806 -5.613 64.078 1.00 97.31 78 LEU A CA 1
ATOM 609 C C . LEU A 1 78 ? -84.529 -6.452 64.203 1.00 97.31 78 LEU A C 1
ATOM 611 O O . LEU A 1 78 ? -83.561 -6.150 63.523 1.00 97.31 78 LEU A O 1
ATOM 615 N N . GLN A 1 79 ? -84.547 -7.541 64.978 1.00 97.06 79 GLN A N 1
ATOM 616 C CA . GLN A 1 79 ? -83.402 -8.451 65.128 1.00 97.06 79 GLN A CA 1
ATOM 617 C C . GLN A 1 79 ? -82.963 -9.061 63.789 1.00 97.06 79 GLN A C 1
ATOM 619 O O . GLN A 1 79 ? -81.766 -9.142 63.509 1.00 97.06 79 GLN A O 1
ATOM 624 N N . ASN A 1 80 ? -83.917 -9.443 62.933 1.00 97.31 80 ASN A N 1
ATOM 625 C CA . ASN A 1 80 ? -83.611 -9.911 61.582 1.00 97.31 80 ASN A CA 1
ATOM 626 C C . ASN A 1 80 ? -82.937 -8.802 60.757 1.00 97.31 80 ASN A C 1
ATOM 628 O O . ASN A 1 80 ? -81.853 -9.029 60.222 1.00 97.31 80 ASN A O 1
ATOM 632 N N . ALA A 1 81 ? -83.507 -7.592 60.726 1.00 97.38 81 ALA A N 1
ATOM 633 C CA . ALA A 1 81 ? -82.937 -6.452 60.005 1.00 97.38 81 ALA A CA 1
ATOM 634 C C . ALA A 1 81 ? -81.552 -6.034 60.541 1.00 97.38 81 ALA A C 1
ATOM 636 O O . ALA A 1 81 ? -80.654 -5.744 59.757 1.00 97.38 81 ALA A O 1
ATOM 637 N N . GLU A 1 82 ? -81.334 -6.055 61.857 1.00 97.31 82 GLU A N 1
ATOM 638 C CA . GLU A 1 82 ? -80.028 -5.818 62.485 1.00 97.31 82 GLU A CA 1
ATOM 639 C C . GLU A 1 82 ? -79.004 -6.884 62.064 1.00 97.31 82 GLU A C 1
ATOM 641 O O . GLU A 1 82 ? -77.853 -6.554 61.769 1.00 97.31 82 GLU A O 1
ATOM 646 N N . SER A 1 83 ? -79.420 -8.153 61.967 1.00 97.19 83 SER A N 1
ATOM 647 C CA . SER A 1 83 ? -78.559 -9.240 61.485 1.00 97.19 83 SER A CA 1
ATOM 648 C C . SER A 1 83 ? -78.227 -9.118 59.991 1.00 97.19 83 SER A C 1
ATOM 650 O O . SER A 1 83 ? -77.084 -9.362 59.598 1.00 97.19 83 SER A O 1
ATOM 652 N N . GLU A 1 84 ? -79.179 -8.664 59.169 1.00 97.81 84 GLU A N 1
ATOM 653 C CA . GLU A 1 84 ? -78.981 -8.381 57.744 1.00 97.81 84 GLU A CA 1
ATOM 654 C C . GLU A 1 84 ? -78.047 -7.183 57.543 1.00 97.81 84 GLU A C 1
ATOM 656 O O . GLU A 1 84 ? -77.094 -7.280 56.774 1.00 97.81 84 GLU A O 1
ATOM 661 N N . VAL A 1 85 ? -78.238 -6.088 58.286 1.00 98.25 85 VAL A N 1
ATOM 662 C CA . VAL A 1 85 ? -77.342 -4.919 58.273 1.00 98.25 85 VAL A CA 1
ATOM 663 C C . VAL A 1 85 ? -75.930 -5.312 58.714 1.00 98.25 85 VAL A C 1
ATOM 665 O O . VAL A 1 85 ? -74.956 -4.929 58.067 1.00 98.25 85 VAL A O 1
ATOM 668 N N . ALA A 1 86 ? -75.786 -6.136 59.756 1.00 97.69 86 ALA A N 1
ATOM 669 C CA . ALA A 1 86 ? -74.485 -6.649 60.182 1.00 97.69 86 ALA A CA 1
ATOM 670 C C . ALA A 1 86 ? -73.817 -7.539 59.114 1.00 97.69 86 ALA A C 1
ATOM 672 O O . ALA A 1 86 ? -72.602 -7.457 58.920 1.00 97.69 86 ALA A O 1
ATOM 673 N N . ALA A 1 87 ? -74.584 -8.370 58.401 1.00 97.88 87 ALA A N 1
ATOM 674 C CA . ALA A 1 87 ? -74.077 -9.191 57.301 1.00 97.88 87 ALA A CA 1
ATOM 675 C C . ALA A 1 87 ? -73.686 -8.348 56.073 1.00 97.88 87 ALA A C 1
ATOM 677 O O . ALA A 1 87 ? -72.638 -8.589 55.471 1.00 97.88 87 ALA A O 1
ATOM 678 N N . LEU A 1 88 ? -74.486 -7.335 55.728 1.00 98.38 88 LEU A N 1
ATOM 679 C CA . LEU A 1 88 ? -74.210 -6.405 54.633 1.00 98.38 88 LEU A CA 1
ATOM 680 C C . LEU A 1 88 ? -72.978 -5.543 54.919 1.00 98.38 88 LEU A C 1
ATOM 682 O O . LEU A 1 88 ? -72.133 -5.425 54.041 1.00 98.38 88 LEU A O 1
ATOM 686 N N . ASN A 1 89 ? -72.806 -5.033 56.141 1.00 98.38 89 ASN A N 1
ATOM 687 C CA . ASN A 1 89 ? -71.614 -4.266 56.520 1.00 98.38 89 ASN A CA 1
ATOM 688 C C . ASN A 1 89 ? -70.328 -5.100 56.397 1.00 98.38 89 ASN A C 1
ATOM 690 O O . ASN A 1 89 ? -69.340 -4.621 55.849 1.00 98.38 89 ASN A O 1
ATOM 694 N N . ARG A 1 90 ? -70.349 -6.376 56.815 1.00 97.81 90 ARG A N 1
ATOM 695 C CA . ARG A 1 90 ? -69.218 -7.303 56.597 1.00 97.81 90 ARG A CA 1
ATOM 696 C C . ARG A 1 90 ? -68.952 -7.547 55.110 1.00 97.81 90 ARG A C 1
ATOM 698 O O . ARG A 1 90 ? -67.802 -7.659 54.704 1.00 97.81 90 ARG A O 1
ATOM 705 N N . ARG A 1 91 ? -70.004 -7.639 54.289 1.00 98.19 91 ARG A N 1
ATOM 706 C CA . ARG A 1 91 ? -69.870 -7.797 52.833 1.00 98.19 91 ARG A CA 1
ATOM 707 C C . ARG A 1 91 ? -69.303 -6.543 52.166 1.00 98.19 91 ARG A C 1
ATOM 709 O O . ARG A 1 91 ? -68.518 -6.687 51.239 1.00 98.19 91 ARG A O 1
ATOM 716 N N . ILE A 1 92 ? -69.696 -5.353 52.619 1.00 98.44 92 ILE A N 1
ATOM 717 C CA . ILE A 1 92 ? -69.158 -4.074 52.141 1.00 98.44 92 ILE A CA 1
ATOM 718 C C . ILE A 1 92 ? -67.654 -4.020 52.424 1.00 98.44 92 ILE A C 1
ATOM 720 O O . ILE A 1 92 ? -66.896 -3.887 51.476 1.00 98.44 92 ILE A O 1
ATOM 724 N N . GLN A 1 93 ? -67.228 -4.295 53.662 1.00 98.06 93 GLN A N 1
ATOM 725 C CA . GLN A 1 93 ? -65.805 -4.341 54.034 1.00 98.06 93 GLN A CA 1
ATOM 726 C C . GLN A 1 93 ? -64.987 -5.302 53.157 1.00 98.06 93 GLN A C 1
ATOM 728 O O . GLN A 1 93 ? -63.937 -4.931 52.649 1.00 98.06 93 GLN A O 1
ATOM 733 N N . LEU A 1 94 ? -65.487 -6.520 52.913 1.00 98.00 94 LEU A N 1
ATOM 734 C CA . LEU A 1 94 ? -64.803 -7.480 52.034 1.00 98.00 94 LEU A CA 1
ATOM 735 C C . LEU A 1 94 ? -64.714 -6.998 50.576 1.00 98.00 94 LEU A C 1
ATOM 737 O O . LEU A 1 94 ? -63.712 -7.252 49.914 1.00 98.00 94 LEU A O 1
ATOM 741 N N . LEU A 1 95 ? -65.743 -6.309 50.071 1.00 98.50 95 LEU A N 1
ATOM 742 C CA . LEU A 1 95 ? -65.739 -5.739 48.719 1.00 98.50 95 LEU A CA 1
ATOM 743 C C . LEU A 1 95 ? -64.843 -4.498 48.607 1.00 98.50 95 LEU A C 1
ATOM 745 O O . LEU A 1 95 ? -64.252 -4.295 47.553 1.00 98.50 95 LEU A O 1
ATOM 749 N N . GLU A 1 96 ? -64.734 -3.695 49.665 1.00 98.38 96 GLU A N 1
ATOM 750 C CA . GLU A 1 96 ? -63.805 -2.564 49.762 1.00 98.38 96 GLU A CA 1
ATOM 751 C C . GLU A 1 96 ? -62.354 -3.072 49.772 1.00 98.38 96 GLU A C 1
ATOM 753 O O . GLU A 1 96 ? -61.566 -2.663 48.924 1.00 98.38 96 GLU A O 1
ATOM 758 N N . GLU A 1 97 ? -62.030 -4.060 50.615 1.00 98.25 97 GLU A N 1
ATOM 759 C CA . GLU A 1 97 ? -60.711 -4.711 50.625 1.00 98.25 97 GLU A CA 1
ATOM 760 C C . GLU A 1 97 ? -60.351 -5.355 49.270 1.00 98.25 97 GLU A C 1
ATOM 762 O O . GLU A 1 97 ? -59.207 -5.278 48.820 1.00 98.25 97 GLU A O 1
ATOM 767 N N . ASP A 1 98 ? -61.302 -6.025 48.608 1.00 98.44 98 ASP A N 1
ATOM 768 C CA . ASP A 1 98 ? -61.064 -6.637 47.295 1.00 98.44 98 ASP A CA 1
ATOM 769 C C . ASP A 1 98 ? -60.951 -5.596 46.170 1.00 98.44 98 ASP A C 1
ATOM 771 O O . ASP A 1 98 ? -60.181 -5.809 45.227 1.00 98.44 98 ASP A O 1
ATOM 775 N N . LEU A 1 99 ? -61.648 -4.458 46.280 1.00 98.50 99 LEU A N 1
ATOM 776 C CA . LEU A 1 99 ? -61.487 -3.318 45.379 1.00 98.50 99 LEU A CA 1
ATOM 777 C C . LEU A 1 99 ? -60.089 -2.711 45.532 1.00 98.50 99 LEU A C 1
ATOM 779 O O . LEU A 1 99 ? -59.374 -2.648 44.534 1.00 98.50 99 LEU A O 1
ATOM 783 N N . GLU A 1 100 ? -59.659 -2.380 46.753 1.00 98.44 100 GLU A N 1
ATOM 784 C CA . GLU A 1 100 ? -58.315 -1.859 47.051 1.00 98.44 100 GLU A CA 1
ATOM 785 C C . GLU A 1 100 ? -57.222 -2.792 46.498 1.00 98.44 100 GLU A C 1
ATOM 787 O O . GLU A 1 100 ? -56.368 -2.369 45.717 1.00 98.44 100 GLU A O 1
ATOM 792 N N . ARG A 1 101 ? -57.311 -4.104 46.775 1.00 98.00 101 ARG A N 1
ATOM 793 C CA . ARG A 1 101 ? -56.399 -5.120 46.207 1.00 98.00 101 ARG A CA 1
ATOM 794 C C . ARG A 1 101 ? -56.412 -5.143 44.678 1.00 98.00 101 ARG A C 1
ATOM 796 O O . ARG A 1 101 ? -55.393 -5.460 44.061 1.00 98.00 101 ARG A O 1
ATOM 803 N N . SER A 1 102 ? -57.560 -4.894 44.047 1.00 98.19 102 SER A N 1
ATOM 804 C CA . SER A 1 102 ? -57.673 -4.867 42.585 1.00 98.19 102 SER A CA 1
ATOM 805 C C . SER A 1 102 ? -57.062 -3.599 41.982 1.00 98.19 102 SER A C 1
ATOM 807 O O . SER A 1 102 ? -56.396 -3.688 40.949 1.00 98.19 102 SER A O 1
ATOM 809 N N . GLU A 1 103 ? -57.198 -2.457 42.657 1.00 98.31 103 GLU A N 1
ATOM 810 C CA . GLU A 1 103 ? -56.619 -1.172 42.260 1.00 98.31 103 GLU A CA 1
ATOM 811 C C . GLU A 1 103 ? -55.095 -1.171 42.432 1.00 98.31 103 GLU A C 1
ATOM 813 O O . GLU A 1 103 ? -54.382 -0.784 41.507 1.00 98.31 103 GLU A O 1
ATOM 818 N N . GLU A 1 104 ? -54.573 -1.714 43.538 1.00 98.19 104 GLU A N 1
ATOM 819 C CA . GLU A 1 104 ? -53.134 -1.944 43.735 1.00 98.19 104 GLU A CA 1
ATOM 820 C C . GLU A 1 104 ? -52.546 -2.847 42.640 1.00 98.19 104 GLU A C 1
ATOM 822 O O . GLU A 1 104 ? -51.504 -2.544 42.048 1.00 98.19 104 GLU A O 1
ATOM 827 N N . ARG A 1 105 ? -53.229 -3.957 42.322 1.00 98.19 105 ARG A N 1
ATOM 828 C CA . ARG A 1 105 ? -52.815 -4.868 41.243 1.00 98.19 105 ARG A CA 1
ATOM 829 C C . ARG A 1 105 ? -52.824 -4.165 39.893 1.00 98.19 105 ARG A C 1
ATOM 831 O O . ARG A 1 105 ? -51.836 -4.285 39.168 1.00 98.19 105 ARG A O 1
ATOM 838 N N . LEU A 1 106 ? -53.885 -3.422 39.575 1.00 98.06 106 LEU A N 1
ATOM 839 C CA . LEU A 1 106 ? -54.011 -2.668 38.328 1.00 98.06 106 LEU A CA 1
ATOM 840 C C . LEU A 1 106 ? -52.908 -1.612 38.217 1.00 98.06 106 LEU A C 1
ATOM 842 O O . LEU A 1 106 ? -52.229 -1.574 37.195 1.00 98.06 106 LEU A O 1
ATOM 846 N N . GLY A 1 107 ? -52.664 -0.831 39.272 1.00 98.19 107 GLY A N 1
ATOM 847 C CA . GLY A 1 107 ? -51.576 0.145 39.337 1.00 98.19 107 GLY A CA 1
ATOM 848 C C . GLY A 1 107 ? -50.196 -0.491 39.146 1.00 98.19 107 GLY A C 1
ATOM 849 O O . GLY A 1 107 ? -49.383 -0.005 38.362 1.00 98.19 107 GLY A O 1
ATOM 850 N N . SER A 1 108 ? -49.939 -1.636 39.788 1.00 98.06 108 SER A N 1
ATOM 851 C CA . SER A 1 108 ? -48.683 -2.375 39.602 1.00 98.06 108 SER A CA 1
ATOM 852 C C . SER A 1 108 ? -48.519 -2.923 38.177 1.00 98.06 108 SER A C 1
ATOM 854 O O . SER A 1 108 ? -47.401 -2.986 37.664 1.00 98.06 108 SER A O 1
ATOM 856 N N . ALA A 1 109 ? -49.620 -3.301 37.519 1.00 98.31 109 ALA A N 1
ATOM 857 C CA . ALA A 1 109 ? -49.607 -3.802 36.151 1.00 98.31 109 ALA A CA 1
ATOM 858 C C . ALA A 1 109 ? -49.412 -2.667 35.137 1.00 98.31 109 ALA A C 1
ATOM 860 O O . ALA A 1 109 ? -48.623 -2.822 34.207 1.00 98.31 109 ALA A O 1
ATOM 861 N N . THR A 1 110 ? -50.063 -1.514 35.327 1.00 98.25 110 THR A N 1
ATOM 862 C CA . THR A 1 110 ? -49.883 -0.343 34.454 1.00 98.25 110 THR A CA 1
ATOM 863 C C . THR A 1 110 ? -48.488 0.262 34.592 1.00 98.25 110 THR A C 1
ATOM 865 O O . THR A 1 110 ? -47.894 0.621 33.577 1.00 98.25 110 THR A O 1
ATOM 868 N N . ALA A 1 111 ? -47.916 0.290 35.800 1.00 98.44 111 ALA A N 1
ATOM 869 C CA . ALA A 1 111 ? -46.524 0.687 36.014 1.00 98.44 111 ALA A CA 1
ATOM 870 C C . ALA A 1 111 ? -45.547 -0.227 35.251 1.00 98.44 111 ALA A C 1
ATOM 872 O O . ALA A 1 111 ? -44.743 0.264 34.461 1.00 98.44 111 ALA A O 1
ATOM 873 N N . LYS A 1 112 ? -45.681 -1.555 35.399 1.00 98.44 112 LYS A N 1
ATOM 874 C CA . LYS A 1 112 ? -44.865 -2.544 34.666 1.00 98.44 112 LYS A CA 1
ATOM 875 C C . LYS A 1 112 ? -45.036 -2.455 33.150 1.00 98.44 112 LYS A C 1
ATOM 877 O O . LYS A 1 112 ? -44.065 -2.619 32.421 1.00 98.44 112 LYS A O 1
ATOM 882 N N . LEU A 1 113 ? -46.251 -2.191 32.664 1.00 98.31 113 LEU A N 1
ATOM 883 C CA . LEU A 1 113 ? -46.511 -1.999 31.236 1.00 98.31 113 LEU A CA 1
ATOM 884 C C . LEU A 1 113 ? -45.831 -0.726 30.707 1.00 98.31 113 LEU A C 1
ATOM 886 O O . LEU A 1 113 ? -45.252 -0.753 29.625 1.00 98.31 113 LEU A O 1
ATOM 890 N N . SER A 1 114 ? -45.854 0.367 31.477 1.00 98.25 114 SER A N 1
ATOM 891 C CA . SER A 1 114 ? -45.147 1.605 31.133 1.00 98.25 114 SER A CA 1
ATOM 892 C C . SER A 1 114 ? -43.628 1.411 31.118 1.00 98.25 114 SER A C 1
ATOM 894 O O . SER A 1 114 ? -42.970 1.883 30.196 1.00 98.25 114 SER A O 1
ATOM 896 N N . GLU A 1 115 ? -43.072 0.710 32.107 1.00 98.12 115 GLU A N 1
ATOM 897 C CA . GLU A 1 115 ? -41.642 0.379 32.183 1.00 98.12 115 GLU A CA 1
ATOM 898 C C . GLU A 1 115 ? -41.215 -0.513 31.005 1.00 98.12 115 GLU A C 1
ATOM 900 O O . GLU A 1 115 ? -40.252 -0.201 30.308 1.00 98.12 115 GLU A O 1
ATOM 905 N N . ALA A 1 116 ? -41.986 -1.562 30.701 1.00 98.25 116 ALA A N 1
ATOM 906 C CA . ALA A 1 116 ? -41.743 -2.431 29.551 1.00 98.25 116 ALA A CA 1
ATOM 907 C C . ALA A 1 116 ? -41.842 -1.682 28.209 1.00 98.25 116 ALA A C 1
ATOM 909 O O . ALA A 1 116 ? -41.045 -1.938 27.309 1.00 98.25 116 ALA A O 1
ATOM 910 N N . SER A 1 117 ? -42.780 -0.736 28.074 1.00 98.19 117 SER A N 1
ATOM 911 C CA . SER A 1 117 ? -42.896 0.113 26.881 1.00 98.19 117 SER A CA 1
ATOM 912 C C . SER A 1 117 ? -41.685 1.034 26.717 1.00 98.19 117 SER A C 1
ATOM 914 O O . SER A 1 117 ? -41.162 1.156 25.613 1.00 98.19 117 SER A O 1
ATOM 916 N N . GLN A 1 118 ? -41.202 1.644 27.804 1.00 98.25 118 GLN A N 1
ATOM 917 C CA . GLN A 1 118 ? -40.003 2.489 27.777 1.00 98.25 118 GLN A CA 1
ATOM 918 C C . GLN A 1 118 ? -38.752 1.670 27.427 1.00 98.25 118 GLN A C 1
ATOM 920 O O . GLN A 1 118 ? -37.989 2.064 26.548 1.00 98.25 118 GLN A O 1
ATOM 925 N N . ALA A 1 119 ? -38.590 0.486 28.026 1.00 98.00 119 ALA A N 1
ATOM 926 C CA . ALA A 1 119 ? -37.495 -0.429 27.707 1.00 98.00 119 ALA A CA 1
ATOM 927 C C . ALA A 1 119 ? -37.542 -0.931 26.248 1.00 98.00 119 ALA A C 1
ATOM 929 O O . ALA A 1 119 ? -36.495 -1.119 25.621 1.00 98.00 119 ALA A O 1
ATOM 930 N N . ALA A 1 120 ? -38.738 -1.119 25.676 1.00 98.31 120 ALA A N 1
ATOM 931 C CA . ALA A 1 120 ? -38.909 -1.458 24.263 1.00 98.31 120 ALA A CA 1
ATOM 932 C C . ALA A 1 120 ? -38.502 -0.295 23.338 1.00 98.31 120 ALA A C 1
ATOM 934 O O . ALA A 1 120 ? -37.717 -0.506 22.412 1.00 98.31 120 ALA A O 1
ATOM 935 N N . ASP A 1 121 ? -38.946 0.933 23.627 1.00 98.19 121 ASP A N 1
ATOM 936 C CA . ASP A 1 121 ? -38.549 2.139 22.883 1.00 98.19 121 ASP A CA 1
ATOM 937 C C . ASP A 1 121 ? -37.027 2.371 22.930 1.00 98.19 121 ASP A C 1
ATOM 939 O O . ASP A 1 121 ? -36.409 2.751 21.931 1.00 98.19 121 ASP A O 1
ATOM 943 N N . GLU A 1 122 ? -36.398 2.139 24.083 1.00 98.12 122 GLU A N 1
ATOM 944 C CA . GLU A 1 122 ? -34.944 2.216 24.252 1.00 98.12 122 GLU A CA 1
ATOM 945 C C . GLU A 1 122 ? -34.215 1.118 23.471 1.00 98.12 122 GLU A C 1
ATOM 947 O O . GLU A 1 122 ? -33.227 1.404 22.788 1.00 98.12 122 GLU A O 1
ATOM 952 N N . SER A 1 123 ? -34.743 -0.109 23.480 1.00 98.31 123 SER A N 1
ATOM 953 C CA . SER A 1 123 ? -34.216 -1.228 22.690 1.00 98.31 123 SER A CA 1
ATOM 954 C C . SER A 1 123 ? -34.303 -0.958 21.183 1.00 98.31 123 SER A C 1
ATOM 956 O O . SER A 1 123 ? -33.355 -1.240 20.449 1.00 98.31 123 SER A O 1
ATOM 958 N N . GLU A 1 124 ? -35.390 -0.344 20.701 1.00 98.50 124 GLU A N 1
ATOM 959 C CA . GLU A 1 124 ? -35.498 0.090 19.303 1.00 98.50 124 GLU A CA 1
ATOM 960 C C . GLU A 1 124 ? -34.481 1.173 18.934 1.00 98.50 124 GLU A C 1
ATOM 962 O O . GLU A 1 124 ? -33.911 1.135 17.840 1.00 98.50 124 GLU A O 1
ATOM 967 N N . ARG A 1 125 ? -34.249 2.152 19.819 1.00 98.38 125 ARG A N 1
ATOM 968 C CA . ARG A 1 125 ? -33.235 3.198 19.598 1.00 98.38 125 ARG A CA 1
ATOM 969 C C . ARG A 1 125 ? -31.836 2.591 19.553 1.00 98.38 125 ARG A C 1
ATOM 971 O O . ARG A 1 125 ? -31.080 2.901 18.636 1.00 98.38 125 ARG A O 1
ATOM 978 N N . ALA A 1 126 ? -31.517 1.692 20.484 1.00 98.44 126 ALA A N 1
ATOM 979 C CA . ALA A 1 126 ? -30.248 0.971 20.502 1.00 98.44 126 ALA A CA 1
ATOM 980 C C . ALA A 1 126 ? -30.049 0.144 19.221 1.00 98.44 126 ALA A C 1
ATOM 982 O O . ALA A 1 126 ? -28.987 0.230 18.606 1.00 98.44 126 ALA A O 1
ATOM 983 N N . ARG A 1 127 ? -31.086 -0.573 18.755 1.00 98.50 127 ARG A N 1
ATOM 984 C CA . ARG A 1 127 ? -31.049 -1.312 17.482 1.00 98.50 127 ARG A CA 1
ATOM 985 C C . ARG A 1 127 ? -30.740 -0.391 16.300 1.00 98.50 127 ARG A C 1
ATOM 987 O O . ARG A 1 127 ? -29.817 -0.687 15.555 1.00 98.50 127 ARG A O 1
ATOM 994 N N . LYS A 1 128 ? -31.443 0.741 16.169 1.00 98.56 128 LYS A N 1
ATOM 995 C CA . LYS A 1 128 ? -31.227 1.723 15.084 1.00 98.56 128 L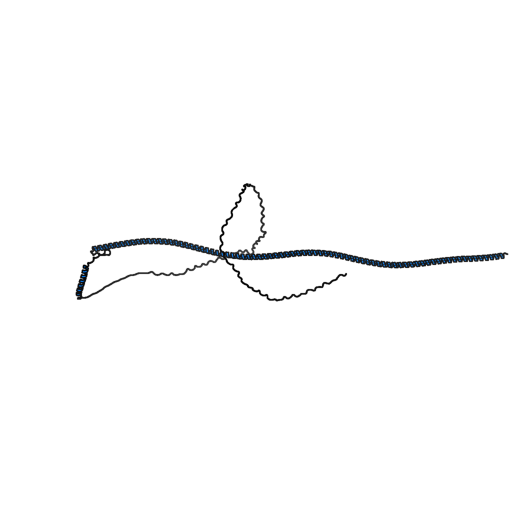YS A CA 1
ATOM 996 C C . LYS A 1 128 ? -29.815 2.328 15.114 1.00 98.56 128 LYS A C 1
ATOM 998 O O . LYS A 1 128 ? -29.232 2.578 14.066 1.00 98.56 128 LYS A O 1
ATOM 1003 N N . ILE A 1 129 ? -29.235 2.537 16.300 1.00 98.56 129 ILE A N 1
ATOM 1004 C CA . ILE A 1 129 ? -27.844 3.004 16.445 1.00 98.56 129 ILE A CA 1
ATOM 1005 C C . ILE A 1 129 ? -26.848 1.930 15.982 1.00 98.56 129 ILE A C 1
ATOM 1007 O O . ILE A 1 129 ? -25.888 2.256 15.287 1.00 98.56 129 ILE A O 1
ATOM 1011 N N . LEU A 1 130 ? -27.071 0.662 16.343 1.00 98.19 130 LEU A N 1
ATOM 1012 C CA . LEU A 1 130 ? -26.224 -0.455 15.908 1.00 98.19 130 LEU A CA 1
ATOM 1013 C C . LEU A 1 130 ? -26.345 -0.725 14.402 1.00 98.19 130 LEU A C 1
ATOM 1015 O O . LEU A 1 130 ? -25.336 -0.988 13.764 1.00 98.19 130 LEU A O 1
ATOM 1019 N N . GLU A 1 131 ? -27.544 -0.599 13.837 1.00 98.31 131 GLU A N 1
ATOM 1020 C CA . GLU A 1 131 ? -27.830 -0.716 12.401 1.00 98.31 131 GLU A CA 1
ATOM 1021 C C . GLU A 1 131 ? -27.112 0.380 11.596 1.00 98.31 131 GLU A C 1
ATOM 1023 O O . GLU A 1 131 ? -26.338 0.076 10.694 1.00 98.31 131 GLU A O 1
ATOM 1028 N N . ASN A 1 132 ? -27.243 1.650 12.001 1.00 98.38 132 ASN A N 1
ATOM 1029 C CA . ASN A 1 132 ? -26.501 2.760 11.387 1.00 98.38 132 ASN A CA 1
ATOM 1030 C C . ASN A 1 132 ? -24.977 2.595 11.510 1.00 98.38 132 ASN A C 1
ATOM 1032 O O . ASN A 1 132 ? -24.234 3.003 10.619 1.00 98.38 132 ASN A O 1
ATOM 1036 N N . ARG A 1 133 ? -24.498 2.020 12.620 1.00 98.50 133 ARG A N 1
ATOM 1037 C CA . ARG A 1 133 ? -23.075 1.726 12.806 1.00 98.50 133 ARG A CA 1
ATOM 1038 C C . ARG A 1 133 ? -22.608 0.590 11.897 1.00 98.50 133 ARG A C 1
ATOM 1040 O O . ARG A 1 133 ? -21.536 0.719 11.324 1.00 98.50 133 ARG A O 1
ATOM 1047 N N . ALA A 1 134 ? -23.394 -0.477 11.760 1.00 98.50 134 ALA A N 1
ATOM 1048 C CA . ALA A 1 134 ? -23.084 -1.586 10.864 1.00 98.50 134 ALA A CA 1
ATOM 1049 C C . ALA A 1 134 ? -22.958 -1.095 9.416 1.00 98.50 134 ALA A C 1
ATOM 1051 O O . ALA A 1 134 ? -21.940 -1.363 8.794 1.00 98.50 134 ALA A O 1
ATOM 1052 N N . LEU A 1 135 ? -23.899 -0.270 8.941 1.00 98.44 135 LEU A N 1
ATOM 1053 C CA . LEU A 1 135 ? -23.832 0.345 7.608 1.00 98.44 135 LEU A CA 1
ATOM 1054 C C . LEU A 1 135 ? -22.570 1.212 7.427 1.00 98.44 135 LEU A C 1
ATOM 1056 O O . LEU A 1 135 ? -21.888 1.105 6.414 1.00 98.44 135 LEU A O 1
ATOM 1060 N N . ALA A 1 136 ? -22.203 2.027 8.422 1.00 98.44 136 ALA A N 1
ATOM 1061 C CA . ALA A 1 136 ? -20.985 2.843 8.358 1.00 98.44 136 ALA A CA 1
ATOM 1062 C C . ALA A 1 136 ? -19.685 2.009 8.416 1.00 98.44 136 ALA A C 1
ATOM 1064 O O . ALA A 1 136 ? -18.676 2.385 7.815 1.00 98.44 136 ALA A O 1
ATOM 1065 N N . ASP A 1 137 ? -19.690 0.886 9.142 1.00 98.56 137 ASP A N 1
ATOM 1066 C CA . ASP A 1 137 ? -18.575 -0.062 9.181 1.00 98.56 137 ASP A CA 1
ATOM 1067 C C . ASP A 1 137 ? -18.501 -0.878 7.860 1.00 98.56 137 ASP A C 1
ATOM 1069 O O . ASP A 1 137 ? -17.398 -1.138 7.381 1.00 98.56 137 ASP A O 1
ATOM 1073 N N . GLU A 1 138 ? -19.632 -1.195 7.213 1.00 98.50 138 GLU A N 1
ATOM 1074 C CA . GLU A 1 138 ? -19.731 -1.807 5.871 1.00 98.50 138 GLU A CA 1
ATOM 1075 C C . GLU A 1 138 ? -19.191 -0.876 4.771 1.00 98.50 138 GLU A C 1
ATOM 1077 O O . GLU A 1 138 ? -18.254 -1.252 4.067 1.00 98.50 138 GLU A O 1
ATOM 1082 N N . GLU A 1 139 ? -19.668 0.373 4.690 1.00 98.19 139 GLU A N 1
ATOM 1083 C CA . GLU A 1 139 ? -19.150 1.395 3.758 1.00 98.19 139 GLU A CA 1
ATOM 1084 C C . GLU A 1 139 ? -17.631 1.597 3.914 1.00 98.19 139 GLU A C 1
ATOM 1086 O O . GLU A 1 139 ? -16.894 1.799 2.942 1.00 98.19 139 GLU A O 1
ATOM 1091 N N . ARG A 1 140 ? -17.133 1.519 5.155 1.00 98.31 140 ARG A N 1
ATOM 1092 C CA . ARG A 1 140 ? -15.702 1.604 5.456 1.00 98.31 140 ARG A CA 1
ATOM 1093 C C . ARG A 1 140 ? -14.933 0.360 5.010 1.00 98.31 140 ARG A C 1
ATOM 1095 O O . ARG A 1 140 ? -13.794 0.505 4.561 1.00 98.31 140 ARG A O 1
ATOM 1102 N N . MET A 1 141 ? -15.506 -0.835 5.150 1.00 98.38 141 MET A N 1
ATOM 1103 C CA . MET A 1 141 ? -14.901 -2.069 4.642 1.00 98.38 141 MET A CA 1
ATOM 1104 C C . MET A 1 141 ? -14.808 -2.030 3.114 1.00 98.38 141 MET A C 1
ATOM 1106 O O . MET A 1 141 ? -13.711 -2.225 2.595 1.00 98.38 141 MET A O 1
ATOM 1110 N N . ASP A 1 142 ? -15.874 -1.643 2.408 1.00 98.50 142 ASP A N 1
ATOM 1111 C CA . ASP A 1 142 ? -15.871 -1.481 0.946 1.00 98.50 142 ASP A CA 1
ATOM 1112 C C . ASP A 1 142 ? -14.794 -0.489 0.469 1.00 98.50 142 ASP A C 1
ATOM 1114 O O . ASP A 1 142 ? -14.054 -0.755 -0.485 1.00 98.50 142 ASP A O 1
ATOM 1118 N N . ALA A 1 143 ? -14.655 0.652 1.154 1.00 98.19 143 ALA A N 1
ATOM 1119 C CA . ALA A 1 143 ? -13.624 1.640 0.843 1.00 98.19 143 ALA A CA 1
ATOM 1120 C C . ALA A 1 143 ? -12.199 1.082 1.036 1.00 98.19 143 ALA A C 1
ATOM 1122 O O . ALA A 1 143 ? -11.343 1.259 0.164 1.00 98.19 143 ALA A O 1
ATOM 1123 N N . LEU A 1 144 ? -11.946 0.378 2.145 1.00 98.06 144 LEU A N 1
ATOM 1124 C CA . LEU A 1 144 ? -10.652 -0.256 2.428 1.00 98.06 144 LEU A CA 1
ATOM 1125 C C . LEU A 1 144 ? -10.344 -1.403 1.457 1.00 98.06 144 LEU A C 1
ATOM 1127 O O . LEU A 1 144 ? -9.198 -1.560 1.038 1.00 98.06 144 LEU A O 1
ATOM 1131 N N . GLU A 1 145 ? -11.346 -2.184 1.056 1.00 98.38 145 GLU A N 1
ATOM 1132 C CA . GLU A 1 145 ? -11.184 -3.221 0.041 1.00 98.38 145 GLU A CA 1
ATOM 1133 C C . GLU A 1 145 ? -10.792 -2.643 -1.318 1.00 98.38 145 GLU A C 1
ATOM 1135 O O . GLU A 1 145 ? -9.941 -3.209 -2.003 1.00 98.38 145 GLU A O 1
ATOM 1140 N N . ASN A 1 146 ? -11.404 -1.529 -1.723 1.00 98.44 146 ASN A N 1
ATOM 1141 C CA . ASN A 1 146 ? -11.086 -0.881 -2.992 1.00 98.44 146 ASN A CA 1
ATOM 1142 C C . ASN A 1 146 ? -9.677 -0.274 -2.967 1.00 98.44 146 ASN A C 1
ATOM 1144 O O . ASN A 1 146 ? -8.900 -0.537 -3.883 1.00 98.44 146 ASN A O 1
ATOM 1148 N N . GLN A 1 147 ? -9.282 0.378 -1.869 1.00 98.38 147 GLN A N 1
ATOM 1149 C CA . GLN A 1 147 ? -7.894 0.812 -1.657 1.00 98.38 147 GLN A CA 1
ATOM 1150 C C . GLN A 1 147 ? -6.897 -0.359 -1.691 1.00 98.38 147 GLN A C 1
ATOM 1152 O O . GLN A 1 147 ? -5.799 -0.227 -2.226 1.00 98.38 147 GLN A O 1
ATOM 1157 N N . LEU A 1 148 ? -7.266 -1.526 -1.157 1.00 98.00 148 LEU A N 1
ATOM 1158 C CA . LEU A 1 148 ? -6.428 -2.726 -1.178 1.00 98.00 148 LEU A CA 1
ATOM 1159 C C . LEU A 1 148 ? -6.322 -3.341 -2.587 1.00 98.00 148 LEU A C 1
ATOM 1161 O O . LEU A 1 148 ? -5.251 -3.827 -2.956 1.00 98.00 148 LEU A O 1
ATOM 1165 N N . LYS A 1 149 ? -7.392 -3.290 -3.393 1.00 98.38 149 LYS A N 1
ATOM 1166 C CA . LYS A 1 149 ? -7.378 -3.670 -4.820 1.00 98.38 149 LYS A CA 1
ATOM 1167 C C . LYS A 1 149 ? -6.469 -2.726 -5.624 1.00 98.38 149 LYS A C 1
ATOM 1169 O O . LYS A 1 149 ? -5.615 -3.204 -6.368 1.00 98.38 149 LYS A O 1
ATOM 1174 N N . GLU A 1 150 ? -6.584 -1.414 -5.415 1.00 98.06 150 GLU A N 1
ATOM 1175 C CA . GLU A 1 150 ? -5.732 -0.389 -6.042 1.00 98.06 150 GLU A CA 1
ATOM 1176 C C . GLU A 1 150 ? -4.254 -0.537 -5.646 1.00 98.06 150 GLU A C 1
ATOM 1178 O O . GLU A 1 150 ? -3.379 -0.535 -6.511 1.00 98.06 150 GLU A O 1
ATOM 1183 N N . ALA A 1 151 ? -3.961 -0.740 -4.358 1.00 98.12 151 ALA A N 1
ATOM 1184 C CA . ALA A 1 151 ? -2.598 -0.929 -3.865 1.00 98.12 151 ALA A CA 1
ATOM 1185 C C . ALA A 1 151 ? -1.938 -2.201 -4.426 1.00 98.12 151 ALA A C 1
ATOM 1187 O O . ALA A 1 151 ? -0.755 -2.176 -4.762 1.00 98.12 151 ALA A O 1
ATOM 1188 N N . ARG A 1 152 ? -2.697 -3.299 -4.576 1.00 98.44 152 ARG A N 1
ATOM 1189 C CA . ARG A 1 152 ? -2.219 -4.518 -5.252 1.00 98.44 152 ARG A CA 1
ATOM 1190 C C . ARG A 1 152 ? -1.919 -4.267 -6.726 1.00 98.44 152 ARG A C 1
ATOM 1192 O O . ARG A 1 152 ? -0.844 -4.636 -7.181 1.00 98.44 152 ARG A O 1
ATOM 1199 N N . PHE A 1 153 ? -2.820 -3.599 -7.447 1.00 98.00 153 PHE A N 1
ATOM 1200 C CA . PHE A 1 153 ? -2.595 -3.254 -8.851 1.00 98.00 153 PHE A CA 1
ATOM 1201 C C . PHE A 1 153 ? -1.345 -2.378 -9.031 1.00 98.00 153 PHE A C 1
ATOM 1203 O O . PHE A 1 153 ? -0.524 -2.652 -9.903 1.00 98.00 153 PHE A O 1
ATOM 1210 N N . LEU A 1 154 ? -1.158 -1.370 -8.172 1.00 97.94 154 LEU A N 1
ATOM 1211 C CA . LEU A 1 154 ? 0.014 -0.495 -8.203 1.00 97.94 154 LEU A CA 1
ATOM 1212 C C . LEU A 1 154 ? 1.315 -1.249 -7.884 1.00 97.94 154 LEU A C 1
ATOM 1214 O O . LEU A 1 154 ? 2.333 -0.987 -8.522 1.00 97.94 154 LEU A O 1
ATOM 1218 N N . ALA A 1 155 ? 1.286 -2.195 -6.939 1.00 98.00 155 ALA A N 1
ATOM 1219 C CA . ALA A 1 155 ? 2.424 -3.067 -6.649 1.00 98.00 155 ALA A CA 1
ATOM 1220 C C . ALA A 1 155 ? 2.765 -3.961 -7.853 1.00 98.00 155 ALA A C 1
ATOM 1222 O O . ALA A 1 155 ? 3.907 -3.969 -8.298 1.00 98.00 155 ALA A O 1
ATOM 1223 N N . GLU A 1 156 ? 1.774 -4.617 -8.464 1.00 97.94 156 GLU A N 1
ATOM 1224 C CA . GLU A 1 156 ? 1.981 -5.419 -9.675 1.00 97.94 156 GLU A CA 1
ATOM 1225 C C . GLU A 1 156 ? 2.485 -4.588 -10.869 1.00 97.94 156 GLU A C 1
ATOM 1227 O O . GLU A 1 156 ? 3.228 -5.096 -11.709 1.00 97.94 156 GLU A O 1
ATOM 1232 N N . GLU A 1 157 ? 2.065 -3.326 -11.000 1.00 98.19 157 GLU A N 1
ATOM 1233 C CA . GLU A 1 157 ? 2.569 -2.409 -12.028 1.00 98.19 157 GLU A CA 1
ATOM 1234 C C . GLU A 1 157 ? 4.013 -1.968 -11.736 1.00 98.19 157 GLU A C 1
ATOM 1236 O O . GLU A 1 157 ? 4.823 -1.853 -12.659 1.00 98.19 157 GLU A O 1
ATOM 1241 N N . ALA A 1 158 ? 4.359 -1.751 -10.463 1.00 98.06 158 ALA A N 1
ATOM 1242 C CA . ALA A 1 158 ? 5.723 -1.459 -10.038 1.00 98.06 158 ALA A CA 1
ATOM 1243 C C . ALA A 1 158 ? 6.655 -2.654 -10.283 1.00 98.06 158 ALA A C 1
ATOM 1245 O O . ALA A 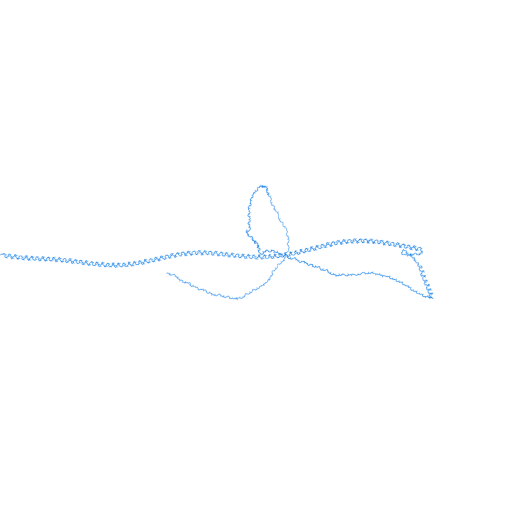1 158 ? 7.707 -2.470 -10.892 1.00 98.06 158 ALA A O 1
ATOM 1246 N N . ASP A 1 159 ? 6.246 -3.869 -9.914 1.00 98.12 159 ASP A N 1
ATOM 1247 C CA . ASP A 1 159 ? 7.016 -5.094 -10.147 1.00 98.12 159 ASP A CA 1
ATOM 1248 C C . ASP A 1 159 ? 7.279 -5.300 -11.644 1.00 98.12 159 ASP A C 1
ATOM 1250 O O . ASP A 1 159 ? 8.427 -5.492 -12.036 1.00 98.12 159 ASP A O 1
ATOM 1254 N N . LYS A 1 160 ? 6.264 -5.132 -12.510 1.00 98.25 160 LYS A N 1
ATOM 1255 C CA . LYS A 1 160 ? 6.431 -5.176 -13.981 1.00 98.25 160 LYS A CA 1
ATOM 1256 C C . LYS A 1 160 ? 7.455 -4.147 -14.482 1.00 98.25 160 LYS A C 1
ATOM 1258 O O . LYS A 1 160 ? 8.269 -4.468 -15.348 1.00 98.25 160 LYS A O 1
ATOM 1263 N N . LYS A 1 161 ? 7.458 -2.928 -13.927 1.00 98.12 161 LYS A N 1
ATOM 1264 C CA . LYS A 1 161 ? 8.443 -1.881 -14.263 1.00 98.12 161 LYS A CA 1
ATOM 1265 C C . LYS A 1 161 ? 9.849 -2.225 -13.769 1.00 98.12 161 LYS A C 1
ATOM 1267 O O . LYS A 1 161 ? 10.801 -1.994 -14.510 1.00 98.12 161 LYS A O 1
ATOM 1272 N N . TYR A 1 162 ? 9.997 -2.793 -12.571 1.00 97.25 162 TYR A N 1
ATOM 1273 C CA . TYR A 1 162 ? 11.289 -3.276 -12.072 1.00 97.25 162 TYR A CA 1
ATOM 1274 C C . TYR A 1 162 ? 11.842 -4.396 -12.957 1.00 97.25 162 TYR A C 1
ATOM 1276 O O . TYR A 1 162 ? 12.998 -4.335 -13.367 1.00 97.25 162 TYR A O 1
ATOM 1284 N N . ASP A 1 163 ? 10.996 -5.345 -13.340 1.00 98.00 163 ASP A N 1
ATOM 1285 C CA . ASP A 1 163 ? 11.292 -6.425 -14.279 1.00 98.00 163 ASP A CA 1
ATOM 1286 C C . ASP A 1 163 ? 11.750 -5.908 -15.658 1.00 98.00 163 ASP A C 1
ATOM 1288 O O . ASP A 1 163 ? 12.682 -6.434 -16.270 1.00 98.00 163 ASP A O 1
ATOM 1292 N N . GLU A 1 164 ? 11.106 -4.862 -16.181 1.00 98.25 164 GLU A N 1
ATOM 1293 C CA . GLU A 1 164 ? 11.538 -4.196 -17.412 1.00 98.25 164 GLU A CA 1
ATOM 1294 C C . GLU A 1 164 ? 12.881 -3.476 -17.263 1.00 98.25 164 GLU A C 1
ATOM 1296 O O . GLU A 1 164 ? 13.715 -3.554 -18.167 1.00 98.25 164 GLU A O 1
ATOM 1301 N N . VAL A 1 165 ? 13.091 -2.759 -16.156 1.00 98.12 165 VAL A N 1
ATOM 1302 C CA . VAL A 1 165 ? 14.347 -2.047 -15.881 1.00 98.12 165 VAL A CA 1
ATOM 1303 C C . VAL A 1 165 ? 15.495 -3.037 -15.700 1.00 98.12 165 VAL A C 1
ATOM 1305 O O . VAL A 1 165 ? 16.550 -2.822 -16.284 1.00 98.12 165 VAL A O 1
ATOM 1308 N N . ALA A 1 166 ? 15.284 -4.155 -15.002 1.00 98.25 166 ALA A N 1
ATOM 1309 C CA . ALA A 1 166 ? 16.281 -5.211 -14.835 1.00 98.25 166 ALA A CA 1
ATOM 1310 C C . ALA A 1 166 ? 16.694 -5.838 -16.179 1.00 98.25 166 ALA A C 1
ATOM 1312 O O . ALA A 1 166 ? 17.883 -6.003 -16.444 1.00 98.25 166 ALA A O 1
ATOM 1313 N N . ARG A 1 167 ? 15.735 -6.118 -17.077 1.00 98.19 167 ARG A N 1
ATOM 1314 C CA . ARG A 1 167 ? 16.037 -6.615 -18.437 1.00 98.19 167 ARG A CA 1
ATOM 1315 C C . ARG A 1 167 ? 16.790 -5.588 -19.288 1.00 98.19 167 ARG A C 1
ATOM 1317 O O . ARG A 1 167 ? 17.676 -5.969 -20.047 1.00 98.19 167 ARG A O 1
ATOM 1324 N N . LYS A 1 168 ? 16.450 -4.298 -19.171 1.00 98.31 168 LYS A N 1
ATOM 1325 C CA . LYS A 1 168 ? 17.156 -3.200 -19.860 1.00 98.31 168 LYS A CA 1
ATOM 1326 C C . LYS A 1 168 ? 18.576 -3.018 -19.311 1.00 98.31 168 LYS A C 1
ATOM 1328 O O . LYS A 1 168 ? 19.492 -2.832 -20.101 1.00 98.31 168 LYS A O 1
ATOM 1333 N N . LEU A 1 169 ? 18.760 -3.124 -17.995 1.00 97.94 169 LEU A N 1
ATOM 1334 C CA . LEU A 1 169 ? 20.065 -3.042 -17.339 1.00 97.94 169 LEU A CA 1
ATOM 1335 C C . LEU A 1 169 ? 20.989 -4.168 -17.820 1.00 97.94 169 LEU A C 1
ATOM 1337 O O . LEU A 1 169 ? 22.037 -3.866 -18.375 1.00 97.94 169 LEU A O 1
ATOM 1341 N N . ALA A 1 170 ? 20.544 -5.426 -17.755 1.00 98.50 170 ALA A N 1
ATOM 1342 C CA . ALA A 1 170 ? 21.324 -6.577 -18.224 1.00 98.50 170 ALA A CA 1
ATOM 1343 C C . ALA A 1 170 ? 21.704 -6.495 -19.719 1.00 98.50 170 ALA A C 1
ATOM 1345 O O . ALA A 1 170 ? 22.754 -6.986 -20.132 1.00 98.50 170 ALA A O 1
ATOM 1346 N N . MET A 1 171 ? 20.864 -5.863 -20.548 1.00 98.12 171 MET A N 1
ATOM 1347 C CA . MET A 1 171 ? 21.179 -5.596 -21.956 1.00 98.12 171 MET A CA 1
ATOM 1348 C C . MET A 1 171 ? 22.291 -4.547 -22.100 1.00 98.12 171 MET A C 1
ATOM 1350 O O . MET A 1 171 ? 23.233 -4.766 -22.856 1.00 98.12 171 MET A O 1
ATOM 1354 N N . VAL A 1 172 ? 22.207 -3.441 -21.354 1.00 98.12 172 VAL A N 1
ATOM 1355 C CA . VAL A 1 172 ? 23.226 -2.378 -21.354 1.00 98.12 172 VAL A CA 1
ATOM 1356 C C . VAL A 1 172 ? 24.551 -2.869 -20.765 1.00 98.12 172 VAL A C 1
ATOM 1358 O O . VAL A 1 172 ? 25.600 -2.523 -21.296 1.00 98.12 172 VAL A O 1
ATOM 1361 N N . GLU A 1 173 ? 24.521 -3.704 -19.726 1.00 98.25 173 GLU A N 1
ATOM 1362 C CA . GLU A 1 173 ? 25.708 -4.340 -19.139 1.00 98.25 173 GLU A CA 1
ATOM 1363 C C . GLU A 1 173 ? 26.424 -5.233 -20.165 1.00 98.25 173 GLU A C 1
ATOM 1365 O O . GLU A 1 173 ? 27.627 -5.092 -20.364 1.00 98.25 173 GLU A O 1
ATOM 1370 N N . ALA A 1 174 ? 25.691 -6.069 -20.909 1.00 98.44 174 ALA A N 1
ATOM 1371 C CA . ALA A 1 174 ? 26.276 -6.892 -21.971 1.00 98.44 174 ALA A CA 1
ATOM 1372 C C . ALA A 1 174 ? 26.762 -6.068 -23.186 1.00 98.44 174 ALA A C 1
ATOM 1374 O O . ALA A 1 174 ? 27.707 -6.454 -23.880 1.00 98.44 174 ALA A O 1
ATOM 1375 N N . ASP A 1 175 ? 26.120 -4.937 -23.491 1.00 98.12 175 ASP A N 1
ATOM 1376 C CA . ASP A 1 175 ? 26.568 -4.016 -24.545 1.00 98.12 175 ASP A CA 1
ATOM 1377 C C . ASP A 1 175 ? 27.830 -3.236 -24.135 1.00 98.12 175 ASP A C 1
ATOM 1379 O O . ASP A 1 175 ? 28.684 -2.988 -24.994 1.00 98.12 175 ASP A O 1
ATOM 1383 N N . LEU A 1 176 ? 27.967 -2.915 -22.842 1.00 98.31 176 LEU A N 1
ATOM 1384 C CA . LEU A 1 176 ? 29.159 -2.329 -22.230 1.00 98.31 176 LEU A CA 1
ATOM 1385 C C . LEU A 1 176 ? 30.329 -3.317 -22.231 1.00 98.31 176 LEU A C 1
ATOM 1387 O O . LEU A 1 176 ? 31.373 -2.977 -22.774 1.00 98.31 176 LEU A O 1
ATOM 1391 N N . GLU A 1 177 ? 30.137 -4.546 -21.742 1.00 98.12 177 GLU A N 1
ATOM 1392 C CA . GLU A 1 177 ? 31.162 -5.605 -21.732 1.00 98.12 177 GLU A CA 1
ATOM 1393 C C . GLU A 1 177 ? 31.746 -5.811 -23.141 1.00 98.12 177 GLU A C 1
ATOM 1395 O O . GLU A 1 177 ? 32.949 -5.683 -23.363 1.00 98.12 177 GLU A O 1
ATOM 1400 N N . ARG A 1 178 ? 30.882 -5.963 -24.155 1.00 98.00 178 ARG A N 1
ATOM 1401 C CA . ARG A 1 178 ? 31.325 -6.078 -25.557 1.00 98.00 178 ARG A CA 1
ATOM 1402 C C . ARG A 1 178 ? 31.991 -4.812 -26.100 1.00 98.00 178 ARG A C 1
ATOM 1404 O O . ARG A 1 178 ? 32.632 -4.881 -27.149 1.00 98.00 178 ARG A O 1
ATOM 1411 N N . ALA A 1 179 ? 31.763 -3.639 -25.506 1.00 98.31 179 ALA A N 1
ATOM 1412 C CA . ALA A 1 179 ? 32.431 -2.392 -25.881 1.00 98.31 179 ALA A CA 1
ATOM 1413 C C . ALA A 1 179 ? 33.809 -2.264 -25.224 1.00 98.31 179 ALA A C 1
ATOM 1415 O O . ALA A 1 179 ? 34.737 -1.816 -25.894 1.00 98.31 179 ALA A O 1
ATOM 1416 N N . GLU A 1 180 ? 33.944 -2.722 -23.982 1.00 98.25 180 GLU A N 1
ATOM 1417 C CA . GLU A 1 180 ? 35.205 -2.830 -23.250 1.00 98.25 180 GLU A CA 1
ATOM 1418 C C . GLU A 1 180 ? 36.132 -3.856 -23.922 1.00 98.25 180 GLU A C 1
ATOM 1420 O O . GLU A 1 180 ? 37.254 -3.498 -24.267 1.00 98.25 180 GLU A O 1
ATOM 1425 N N . GLU A 1 181 ? 35.641 -5.049 -24.288 1.00 98.00 181 GLU A N 1
ATOM 1426 C CA . GLU A 1 181 ? 36.397 -6.037 -25.087 1.00 98.00 181 GLU A CA 1
ATOM 1427 C C . GLU A 1 181 ? 36.931 -5.446 -26.408 1.00 98.00 181 GLU A C 1
ATOM 1429 O O . GLU A 1 181 ? 38.056 -5.720 -26.834 1.00 98.00 181 GLU A O 1
ATOM 1434 N N . ARG A 1 182 ? 36.122 -4.620 -27.089 1.00 97.75 182 ARG A N 1
ATOM 1435 C CA . ARG A 1 182 ? 36.519 -3.944 -28.338 1.00 97.75 182 ARG A CA 1
ATOM 1436 C C . ARG A 1 182 ? 37.533 -2.826 -28.102 1.00 97.75 182 ARG A C 1
ATOM 1438 O O . ARG A 1 182 ? 38.385 -2.611 -28.964 1.00 97.75 182 ARG A O 1
ATOM 1445 N N . ALA A 1 183 ? 37.442 -2.120 -26.977 1.00 98.06 183 ALA A N 1
ATOM 1446 C CA . ALA A 1 183 ? 38.424 -1.119 -26.581 1.00 98.06 183 ALA A CA 1
ATOM 1447 C C . ALA A 1 183 ? 39.763 -1.789 -26.242 1.00 98.06 183 ALA A C 1
ATOM 1449 O O . ALA A 1 183 ? 40.774 -1.413 -26.825 1.00 98.06 183 ALA A O 1
ATOM 1450 N N . GLU A 1 184 ? 39.756 -2.850 -25.432 1.00 98.25 184 GLU A N 1
ATOM 1451 C CA . GLU A 1 184 ? 40.944 -3.630 -25.064 1.00 98.25 184 GLU A CA 1
ATOM 1452 C C . GLU A 1 184 ? 41.649 -4.219 -26.300 1.00 98.25 184 GLU A C 1
ATOM 1454 O O . GLU A 1 184 ? 42.873 -4.146 -26.422 1.00 98.25 184 GLU A O 1
ATOM 1459 N N . GLN A 1 185 ? 40.904 -4.752 -27.276 1.00 98.00 185 GLN A N 1
ATOM 1460 C CA . GLN A 1 185 ? 41.475 -5.198 -28.557 1.00 98.00 185 GLN A CA 1
ATOM 1461 C C . GLN A 1 185 ? 42.125 -4.046 -29.343 1.00 98.00 185 GLN A C 1
ATOM 1463 O O . GLN A 1 185 ? 43.185 -4.226 -29.947 1.00 98.00 185 GLN A O 1
ATOM 1468 N N . GLY A 1 186 ? 41.508 -2.860 -29.332 1.00 97.69 186 GLY A N 1
ATOM 1469 C CA . GLY A 1 186 ? 42.051 -1.654 -29.954 1.00 97.69 186 GLY A CA 1
ATOM 1470 C C . GLY A 1 186 ? 43.326 -1.156 -29.269 1.00 97.69 186 GLY A C 1
ATOM 1471 O O . GLY A 1 186 ? 44.308 -0.870 -29.950 1.00 97.69 186 GLY A O 1
ATOM 1472 N N . GLU A 1 187 ? 43.336 -1.108 -27.938 1.00 98.12 187 GLU A N 1
ATOM 1473 C CA . GLU A 1 187 ? 44.482 -0.702 -27.118 1.00 98.12 187 GLU A CA 1
ATOM 1474 C C . GLU A 1 187 ? 45.661 -1.663 -27.285 1.00 98.12 187 GLU A C 1
ATOM 1476 O O . GLU A 1 187 ? 46.768 -1.221 -27.590 1.00 98.12 187 GLU A O 1
ATOM 1481 N N . ASN A 1 188 ? 45.421 -2.977 -27.215 1.00 98.19 188 ASN A N 1
ATOM 1482 C CA . ASN A 1 188 ? 46.444 -3.980 -27.514 1.00 98.19 188 ASN A CA 1
ATOM 1483 C C . ASN A 1 188 ? 47.018 -3.791 -28.926 1.00 98.19 188 ASN A C 1
ATOM 1485 O O . ASN A 1 188 ? 48.238 -3.837 -29.104 1.00 98.19 188 ASN A O 1
ATOM 1489 N N . LYS A 1 189 ? 46.175 -3.502 -29.933 1.00 98.19 189 LYS A N 1
ATOM 1490 C CA . LYS A 1 189 ? 46.680 -3.271 -31.293 1.00 98.19 189 LYS A CA 1
ATOM 1491 C C . LYS A 1 189 ? 47.460 -1.959 -31.434 1.00 98.19 189 LYS A C 1
ATOM 1493 O O . LYS A 1 189 ? 48.392 -1.901 -32.235 1.00 98.19 189 LYS A O 1
ATOM 1498 N N . ILE A 1 190 ? 47.128 -0.927 -30.658 1.00 97.88 190 ILE A N 1
ATOM 1499 C CA . ILE A 1 190 ? 47.929 0.301 -30.578 1.00 97.88 190 ILE A CA 1
ATOM 1500 C C . ILE A 1 190 ? 49.309 -0.018 -29.991 1.00 97.88 190 ILE A C 1
ATOM 1502 O O . ILE A 1 190 ? 50.303 0.326 -30.621 1.00 97.88 190 ILE A O 1
ATOM 1506 N N . VAL A 1 191 ? 49.388 -0.752 -28.875 1.00 98.06 191 VAL A N 1
ATOM 1507 C CA . VAL A 1 191 ? 50.669 -1.131 -28.244 1.00 98.06 191 VAL A CA 1
ATOM 1508 C C . VAL A 1 191 ? 51.549 -1.968 -29.184 1.00 98.06 191 VAL A C 1
ATOM 1510 O O . VAL A 1 191 ? 52.750 -1.714 -29.286 1.00 98.06 191 VAL A O 1
ATOM 1513 N N . GLU A 1 192 ? 50.973 -2.923 -29.926 1.00 97.31 192 GLU A N 1
ATOM 1514 C CA . GLU A 1 192 ? 51.701 -3.664 -30.971 1.00 97.31 192 GLU A CA 1
ATOM 1515 C C . GLU A 1 192 ? 52.300 -2.722 -32.030 1.00 97.31 192 GLU A C 1
ATOM 1517 O O . GLU A 1 192 ? 53.482 -2.821 -32.359 1.00 97.31 192 GLU A O 1
ATOM 1522 N N . LEU A 1 193 ? 51.497 -1.790 -32.556 1.00 97.44 193 LEU A N 1
ATOM 1523 C CA . LEU A 1 193 ? 51.924 -0.852 -33.598 1.00 97.44 193 LEU A CA 1
ATOM 1524 C C . LEU A 1 193 ? 52.942 0.179 -33.081 1.00 97.44 193 LEU A C 1
ATOM 1526 O O . LEU A 1 193 ? 53.832 0.585 -33.827 1.00 97.44 193 LEU A O 1
ATOM 1530 N N . GLU A 1 194 ? 52.856 0.587 -31.815 1.00 97.31 194 GLU A N 1
ATOM 1531 C CA . GLU A 1 194 ? 53.850 1.448 -31.166 1.00 97.31 194 GLU A CA 1
ATOM 1532 C C . GLU A 1 194 ? 55.207 0.743 -31.028 1.00 97.31 194 GLU A C 1
ATOM 1534 O O . GLU A 1 194 ? 56.246 1.346 -31.313 1.00 97.31 194 GLU A O 1
ATOM 1539 N N . GLU A 1 195 ? 55.218 -0.544 -30.670 1.00 97.44 195 GLU A N 1
ATOM 1540 C CA . GLU A 1 195 ? 56.441 -1.351 -30.619 1.00 97.44 195 GLU A CA 1
ATOM 1541 C C . GLU A 1 195 ? 57.019 -1.602 -32.024 1.00 97.44 195 GLU A C 1
ATOM 1543 O O . GLU A 1 195 ? 58.227 -1.445 -32.228 1.00 97.44 195 GLU A O 1
ATOM 1548 N N . GLU A 1 196 ? 56.178 -1.889 -33.026 1.00 96.38 196 GLU A N 1
ATOM 1549 C CA . GLU A 1 196 ? 56.594 -1.962 -34.435 1.00 96.38 196 GLU A CA 1
ATOM 1550 C C . GLU A 1 196 ? 57.243 -0.642 -34.897 1.00 96.38 196 GLU A C 1
ATOM 1552 O O . GLU A 1 196 ? 58.348 -0.650 -35.449 1.00 96.38 196 GLU A O 1
ATOM 1557 N N . LEU A 1 197 ? 56.618 0.509 -34.616 1.00 96.88 197 LEU A N 1
ATOM 1558 C CA . LEU A 1 197 ? 57.163 1.835 -34.931 1.00 96.88 197 LEU A CA 1
ATOM 1559 C C . LEU A 1 197 ? 58.477 2.116 -34.189 1.00 96.88 197 LEU A C 1
ATOM 1561 O O . LEU A 1 197 ? 59.399 2.695 -34.773 1.00 96.88 197 LEU A O 1
ATOM 1565 N N . ARG A 1 198 ? 58.612 1.676 -32.933 1.00 97.44 198 ARG A N 1
ATOM 1566 C CA . ARG A 1 198 ? 59.857 1.785 -32.157 1.00 97.44 198 ARG A CA 1
ATOM 1567 C C . ARG A 1 198 ? 60.984 0.974 -32.801 1.00 97.44 198 ARG A C 1
ATOM 1569 O O . ARG A 1 198 ? 62.107 1.472 -32.916 1.00 97.44 198 ARG A O 1
ATOM 1576 N N . VAL A 1 199 ? 60.698 -0.247 -33.255 1.00 98.00 199 VAL A N 1
ATOM 1577 C CA . VAL A 1 199 ? 61.655 -1.108 -33.969 1.00 98.00 199 VAL A CA 1
ATOM 1578 C C . VAL A 1 199 ? 62.034 -0.503 -35.323 1.00 98.00 199 VAL A C 1
ATOM 1580 O O . VAL A 1 199 ? 63.225 -0.376 -35.610 1.00 98.00 199 VAL A O 1
ATOM 1583 N N . VAL A 1 200 ? 61.066 -0.045 -36.123 1.00 97.50 200 VAL A N 1
ATOM 1584 C CA . VAL A 1 200 ? 61.321 0.640 -37.404 1.00 97.50 200 VAL A CA 1
ATOM 1585 C C . VAL A 1 200 ? 62.164 1.903 -37.200 1.00 97.50 200 VAL A C 1
ATOM 1587 O O . VAL A 1 200 ? 63.141 2.103 -37.918 1.00 97.50 200 VAL A O 1
ATOM 1590 N N . GLY A 1 201 ? 61.867 2.712 -36.180 1.00 96.62 201 GLY A N 1
ATOM 1591 C CA . GLY A 1 201 ? 62.644 3.905 -35.842 1.00 96.62 201 GLY A CA 1
ATOM 1592 C C . GLY A 1 201 ? 64.080 3.605 -35.394 1.00 96.62 201 GLY A C 1
ATOM 1593 O O . GLY A 1 201 ? 64.983 4.397 -35.658 1.00 96.62 201 GLY A O 1
ATOM 1594 N N . ASN A 1 202 ? 64.328 2.460 -34.752 1.00 97.25 202 ASN A N 1
ATOM 1595 C CA . ASN A 1 202 ? 65.685 2.013 -34.417 1.00 97.25 202 ASN A CA 1
ATOM 1596 C C . ASN A 1 202 ? 66.429 1.460 -35.644 1.00 97.25 202 ASN A C 1
ATOM 1598 O O . ASN A 1 202 ? 67.612 1.753 -35.825 1.00 97.25 202 ASN A O 1
ATOM 1602 N N . ASN A 1 203 ? 65.733 0.722 -36.513 1.00 96.19 203 ASN A N 1
ATOM 1603 C CA . ASN A 1 203 ? 66.283 0.227 -37.774 1.00 96.19 203 ASN A CA 1
ATOM 1604 C C . ASN A 1 203 ? 66.672 1.384 -38.705 1.00 96.19 203 ASN A C 1
ATOM 1606 O O . ASN A 1 203 ? 67.756 1.350 -39.281 1.00 96.19 203 ASN A O 1
ATOM 1610 N N . LEU A 1 204 ? 65.845 2.433 -38.794 1.00 96.88 204 LEU A N 1
ATOM 1611 C CA . LEU A 1 204 ? 66.143 3.633 -39.577 1.00 96.88 204 LEU A CA 1
ATOM 1612 C C . LEU A 1 204 ? 67.421 4.322 -39.079 1.00 96.88 204 LEU A C 1
ATOM 1614 O O . LEU A 1 204 ? 68.344 4.496 -39.866 1.00 96.88 204 LEU A O 1
ATOM 1618 N N . LYS A 1 205 ? 67.546 4.587 -37.771 1.00 97.00 205 LYS A N 1
ATOM 1619 C CA . LYS A 1 205 ? 68.777 5.148 -37.172 1.00 97.00 205 LYS A CA 1
ATOM 1620 C C . LYS A 1 205 ? 70.017 4.289 -37.448 1.00 97.00 205 LYS A C 1
ATOM 1622 O O . LYS A 1 205 ? 71.100 4.811 -37.704 1.00 97.00 205 LYS A O 1
ATOM 1627 N N . SER A 1 206 ? 69.883 2.961 -37.401 1.00 95.88 206 SER A N 1
ATOM 1628 C CA . SER A 1 206 ? 70.981 2.049 -37.744 1.00 95.88 206 SER A CA 1
ATOM 1629 C C . SER A 1 206 ? 71.345 2.112 -39.231 1.00 95.88 206 SER A C 1
ATOM 1631 O O . SER A 1 206 ? 72.523 1.970 -39.565 1.00 95.88 206 SER A O 1
ATOM 1633 N N . LEU A 1 207 ? 70.365 2.319 -40.116 1.00 96.19 207 LEU A N 1
ATOM 1634 C CA . LEU A 1 207 ? 70.587 2.482 -41.551 1.00 96.19 207 LEU A CA 1
ATOM 1635 C C . LEU A 1 207 ? 71.250 3.827 -41.855 1.00 96.19 207 LEU A C 1
ATOM 1637 O O . LEU A 1 207 ? 72.259 3.821 -42.552 1.00 96.19 207 LEU A O 1
ATOM 1641 N N . GLU A 1 208 ? 70.784 4.926 -41.258 1.00 96.12 208 GLU A N 1
ATOM 1642 C CA . GLU A 1 208 ? 71.390 6.266 -41.344 1.00 96.12 208 GLU A CA 1
ATOM 1643 C C . GLU A 1 208 ? 72.876 6.230 -40.944 1.00 96.12 208 GLU A C 1
ATOM 1645 O O . GLU A 1 208 ? 73.743 6.624 -41.720 1.00 96.12 208 GLU A O 1
ATOM 1650 N N . VAL A 1 209 ? 73.208 5.638 -39.789 1.00 97.00 209 VAL A N 1
ATOM 1651 C CA . VAL A 1 209 ? 74.609 5.469 -39.349 1.00 97.00 209 VAL A CA 1
ATOM 1652 C C . VAL A 1 209 ? 75.408 4.552 -40.289 1.00 97.00 209 VAL A C 1
ATOM 1654 O O . VAL A 1 209 ? 76.625 4.706 -40.425 1.00 97.00 209 VAL A O 1
ATOM 1657 N N . SER A 1 210 ? 74.769 3.571 -40.933 1.00 94.88 210 SER A N 1
ATOM 1658 C CA . SER A 1 210 ? 75.440 2.700 -41.908 1.00 94.88 210 SER A CA 1
ATOM 1659 C C . SER A 1 210 ? 75.705 3.403 -43.245 1.00 94.88 210 SER A C 1
ATOM 1661 O O . SER A 1 210 ? 76.755 3.167 -43.849 1.00 94.88 210 SER A O 1
ATOM 1663 N N . GLU A 1 211 ? 74.799 4.293 -43.659 1.00 95.69 211 GLU A N 1
ATOM 1664 C CA . GLU A 1 211 ? 74.899 5.136 -44.848 1.00 95.69 211 GLU A CA 1
ATOM 1665 C C . GLU A 1 211 ? 75.965 6.214 -44.647 1.00 95.69 211 GLU A C 1
ATOM 1667 O O . GLU A 1 211 ? 76.873 6.325 -45.462 1.00 95.69 211 GLU A O 1
ATOM 1672 N N . GLU A 1 212 ? 75.963 6.913 -43.509 1.00 95.94 212 GLU A N 1
ATOM 1673 C CA . GLU A 1 212 ? 76.992 7.901 -43.170 1.00 95.94 212 GLU A CA 1
ATOM 1674 C C . GLU A 1 212 ? 78.395 7.267 -43.192 1.00 95.94 212 GLU A C 1
ATOM 1676 O O . GLU A 1 212 ? 79.315 7.781 -43.831 1.00 95.94 212 GLU A O 1
ATOM 1681 N N . LYS A 1 213 ? 78.549 6.072 -42.603 1.00 96.44 213 LYS A N 1
ATOM 1682 C CA . LYS A 1 213 ? 79.794 5.287 -42.681 1.00 96.44 213 LYS A CA 1
ATOM 1683 C C . LYS A 1 213 ? 80.127 4.807 -44.093 1.00 96.44 213 LYS A C 1
ATOM 1685 O O . LYS A 1 213 ? 81.286 4.484 -44.351 1.00 96.44 213 LYS A O 1
ATOM 1690 N N . ALA A 1 214 ? 79.151 4.632 -44.982 1.00 96.19 214 ALA A N 1
ATOM 1691 C CA . ALA A 1 214 ? 79.388 4.271 -46.380 1.00 96.19 214 ALA A CA 1
ATOM 1692 C C . ALA A 1 214 ? 79.843 5.488 -47.193 1.00 96.19 214 ALA A C 1
ATOM 1694 O O . ALA A 1 214 ? 80.841 5.387 -47.902 1.00 96.19 214 ALA A O 1
ATOM 1695 N N . ASN A 1 215 ? 79.199 6.637 -46.996 1.00 95.75 215 ASN A N 1
ATOM 1696 C CA . ASN A 1 215 ? 79.547 7.912 -47.614 1.00 95.75 215 ASN A CA 1
ATOM 1697 C C . ASN A 1 215 ? 80.951 8.370 -47.189 1.00 95.75 215 ASN A C 1
ATOM 1699 O O . ASN A 1 215 ? 81.757 8.715 -48.047 1.00 95.75 215 ASN A O 1
ATOM 1703 N N . GLN A 1 216 ? 81.304 8.263 -45.900 1.00 96.06 216 GLN A N 1
ATOM 1704 C CA . GLN A 1 216 ? 82.667 8.526 -45.409 1.00 96.06 216 GLN A CA 1
ATOM 1705 C C . GLN A 1 216 ? 83.714 7.663 -46.140 1.00 96.06 216 GLN A C 1
ATOM 1707 O O . GLN A 1 216 ? 84.714 8.183 -46.634 1.00 96.06 216 GLN A O 1
ATOM 1712 N N . ARG A 1 217 ? 83.455 6.356 -46.300 1.00 95.75 217 ARG A N 1
ATOM 1713 C CA . ARG A 1 217 ? 84.325 5.456 -47.080 1.00 95.75 217 ARG A CA 1
ATOM 1714 C C . ARG A 1 217 ? 84.356 5.811 -48.570 1.00 95.75 217 ARG A C 1
ATOM 1716 O O . ARG A 1 217 ? 85.420 5.724 -49.176 1.00 95.75 217 ARG A O 1
ATOM 1723 N N . GLU A 1 218 ? 83.239 6.228 -49.173 1.00 95.62 218 GLU A N 1
ATOM 1724 C CA . GLU A 1 218 ? 83.235 6.718 -50.559 1.00 95.62 218 GLU A CA 1
ATOM 1725 C C . GLU A 1 218 ? 84.131 7.954 -50.695 1.00 95.62 218 GLU A C 1
ATOM 1727 O O . GLU A 1 218 ? 84.964 8.000 -51.596 1.00 95.62 218 GLU A O 1
ATOM 1732 N N . GLU A 1 219 ? 84.022 8.933 -49.794 1.00 95.69 219 GLU A N 1
ATOM 1733 C CA . GLU A 1 219 ? 84.861 10.133 -49.808 1.00 95.69 219 GLU A CA 1
ATOM 1734 C C . GLU A 1 219 ? 86.347 9.809 -49.618 1.00 95.69 219 GLU A C 1
ATOM 1736 O O . GLU A 1 219 ? 87.189 10.341 -50.351 1.00 95.69 219 GLU A O 1
ATOM 1741 N N . GLU A 1 220 ? 86.684 8.897 -48.703 1.00 95.69 220 GLU A N 1
ATOM 1742 C CA . GLU A 1 220 ? 88.042 8.377 -48.529 1.00 95.69 220 GLU A CA 1
ATOM 1743 C C . GLU A 1 220 ? 88.568 7.737 -49.818 1.00 95.69 220 GLU A C 1
ATOM 1745 O O . GLU A 1 220 ? 89.616 8.154 -50.320 1.00 95.69 220 GLU A O 1
ATOM 1750 N N . TYR A 1 221 ? 87.837 6.784 -50.408 1.00 94.69 221 TYR A N 1
ATOM 1751 C CA . TYR A 1 221 ? 88.242 6.132 -51.656 1.00 94.69 221 TYR A CA 1
ATOM 1752 C C . TYR A 1 221 ? 88.329 7.125 -52.818 1.00 94.69 221 TYR A C 1
ATOM 1754 O O . TYR A 1 221 ? 89.277 7.083 -53.595 1.00 94.69 221 TYR A O 1
ATOM 1762 N N . LYS A 1 222 ? 87.409 8.084 -52.921 1.00 95.88 222 LYS A N 1
ATOM 1763 C CA . LYS A 1 222 ? 87.403 9.152 -53.932 1.00 95.88 222 LYS A CA 1
ATOM 1764 C C . LYS A 1 222 ? 88.614 10.069 -53.790 1.00 95.88 222 LYS A C 1
ATOM 1766 O O . LYS A 1 222 ? 89.193 10.481 -54.795 1.00 95.88 222 LYS A O 1
ATOM 1771 N N . ASN A 1 223 ? 89.043 10.362 -52.564 1.00 95.44 223 ASN A N 1
ATOM 1772 C CA . ASN A 1 223 ? 90.251 11.139 -52.299 1.00 95.44 223 ASN A CA 1
ATOM 1773 C C . ASN A 1 223 ? 91.529 10.318 -52.545 1.00 95.44 223 ASN A C 1
ATOM 1775 O O . ASN A 1 223 ? 92.449 10.829 -53.181 1.00 95.44 223 ASN A O 1
ATOM 1779 N N . GLN A 1 224 ? 91.559 9.032 -52.181 1.00 95.38 224 GLN A N 1
ATOM 1780 C CA . GLN A 1 224 ? 92.640 8.110 -52.556 1.00 95.38 224 GLN A CA 1
ATOM 1781 C C . GLN A 1 224 ? 92.769 7.989 -54.083 1.00 95.38 224 GLN A C 1
ATOM 1783 O O . GLN A 1 224 ? 93.868 8.125 -54.612 1.00 95.38 224 GLN A O 1
ATOM 1788 N N . ILE A 1 225 ? 91.657 7.823 -54.806 1.00 95.44 225 ILE A N 1
ATOM 1789 C CA . ILE A 1 225 ? 91.604 7.768 -56.274 1.00 95.44 225 ILE A CA 1
ATOM 1790 C C . ILE A 1 225 ? 92.121 9.074 -56.884 1.00 95.44 225 ILE A C 1
ATOM 1792 O O . ILE A 1 225 ? 92.919 9.011 -57.818 1.00 95.44 225 ILE A O 1
ATOM 1796 N N . LYS A 1 226 ? 91.748 10.254 -56.365 1.00 95.81 226 LYS A N 1
ATOM 1797 C CA . LYS A 1 226 ? 92.335 11.537 -56.808 1.00 95.81 226 LYS A CA 1
ATOM 1798 C C . LYS A 1 226 ? 93.854 11.550 -56.609 1.00 95.81 226 LYS A C 1
ATOM 1800 O O . LYS A 1 226 ? 94.580 11.855 -57.550 1.00 95.81 226 LYS A O 1
ATOM 1805 N N . THR A 1 227 ? 94.342 11.178 -55.424 1.00 95.94 227 THR A N 1
ATOM 1806 C CA . THR A 1 227 ? 95.780 11.151 -55.107 1.00 95.94 227 THR A CA 1
ATOM 1807 C C . THR A 1 227 ? 96.550 10.162 -55.982 1.00 95.94 227 THR A C 1
ATOM 1809 O O . THR A 1 227 ? 97.631 10.489 -56.470 1.00 95.94 227 THR A O 1
ATOM 1812 N N . LEU A 1 228 ? 95.995 8.972 -56.225 1.00 95.75 228 LEU A N 1
ATOM 1813 C CA . LEU A 1 228 ? 96.571 7.968 -57.119 1.00 95.75 228 LEU A CA 1
ATOM 1814 C C . LEU A 1 228 ? 96.572 8.443 -58.576 1.00 95.75 228 LEU A C 1
ATOM 1816 O O . LEU A 1 228 ? 97.585 8.279 -59.242 1.00 95.75 228 LEU A O 1
ATOM 1820 N N . ASN A 1 229 ? 95.512 9.105 -59.051 1.00 96.94 229 ASN A N 1
ATOM 1821 C CA . ASN A 1 229 ? 95.481 9.710 -60.388 1.00 96.94 229 ASN A CA 1
ATOM 1822 C C . ASN A 1 229 ? 96.519 10.831 -60.554 1.00 96.94 229 ASN A C 1
ATOM 1824 O O . ASN A 1 229 ? 97.128 10.939 -61.614 1.00 96.94 229 ASN A O 1
ATOM 1828 N N . THR A 1 230 ? 96.753 11.659 -59.530 1.00 96.38 230 THR A N 1
ATOM 1829 C CA . THR A 1 230 ? 97.823 12.670 -59.574 1.00 96.38 230 THR A CA 1
ATOM 1830 C C . THR A 1 230 ? 99.198 12.004 -59.650 1.00 96.38 230 THR A C 1
ATOM 1832 O O . THR A 1 230 ? 99.986 12.345 -60.527 1.00 96.38 230 THR A O 1
ATOM 1835 N N . ARG A 1 231 ? 99.461 10.993 -58.808 1.00 94.94 231 ARG A N 1
ATOM 1836 C CA . ARG A 1 231 ? 100.719 10.222 -58.838 1.00 94.94 231 ARG A CA 1
ATOM 1837 C C . ARG A 1 231 ? 100.927 9.474 -60.156 1.00 94.94 231 ARG A C 1
ATOM 1839 O O . ARG A 1 231 ? 102.055 9.414 -60.632 1.00 94.94 231 ARG A O 1
ATOM 1846 N N . LEU A 1 232 ? 99.859 8.927 -60.742 1.00 95.00 232 LEU A N 1
ATOM 1847 C CA . LEU A 1 232 ? 99.882 8.296 -62.061 1.00 95.00 232 LEU A CA 1
ATOM 1848 C C . LEU A 1 232 ? 100.333 9.313 -63.111 1.00 95.00 232 LEU A C 1
ATOM 1850 O O . LEU A 1 232 ? 101.331 9.075 -63.774 1.00 95.00 232 LEU A O 1
ATOM 1854 N N . LYS A 1 233 ? 99.694 10.487 -63.176 1.00 95.56 233 LYS A N 1
ATOM 1855 C CA . LYS A 1 233 ? 100.048 11.555 -64.129 1.00 95.56 233 LYS A CA 1
ATOM 1856 C C . LYS A 1 233 ? 101.470 12.084 -63.943 1.00 95.56 233 LYS A C 1
ATOM 1858 O O . LYS A 1 233 ? 102.151 12.377 -64.920 1.00 95.56 233 LYS A O 1
ATOM 1863 N N . GLU A 1 234 ? 101.942 12.199 -62.702 1.00 94.12 234 GLU A N 1
ATOM 1864 C CA . GLU A 1 234 ? 103.337 12.554 -62.402 1.00 94.12 234 GLU A CA 1
ATOM 1865 C C . GLU A 1 234 ? 104.322 11.473 -62.878 1.00 94.12 234 GLU A C 1
ATOM 1867 O O . GLU A 1 234 ? 105.397 11.797 -63.390 1.00 94.12 234 GLU A O 1
ATOM 1872 N N . ALA A 1 235 ? 103.963 10.193 -62.736 1.00 94.69 235 ALA A N 1
ATOM 1873 C CA . ALA A 1 235 ? 104.755 9.066 -63.219 1.00 94.69 235 ALA A CA 1
ATOM 1874 C C . ALA A 1 235 ? 104.729 8.950 -64.753 1.00 94.69 235 ALA A C 1
ATOM 1876 O O . ALA A 1 235 ? 105.786 8.762 -65.347 1.00 94.69 235 ALA A O 1
ATOM 1877 N N . GLU A 1 236 ? 103.573 9.136 -65.392 1.00 94.62 236 GLU A N 1
ATOM 1878 C CA . GLU A 1 236 ? 103.392 9.188 -66.850 1.00 94.62 236 GLU A CA 1
ATOM 1879 C C . GLU A 1 236 ? 104.207 10.333 -67.460 1.00 94.62 236 GLU A C 1
ATOM 1881 O O . GLU A 1 236 ? 104.997 10.108 -68.371 1.00 94.62 236 GLU A O 1
ATOM 1886 N N . ALA A 1 237 ? 104.122 11.548 -66.905 1.00 94.56 237 ALA A N 1
ATOM 1887 C CA . ALA A 1 237 ? 104.921 12.684 -67.367 1.00 94.56 237 ALA A CA 1
ATOM 1888 C C . ALA A 1 237 ? 106.436 12.454 -67.189 1.00 94.56 237 ALA A C 1
ATOM 1890 O O . ALA A 1 237 ? 107.238 12.878 -68.025 1.00 94.56 237 ALA A O 1
ATOM 1891 N N . ARG A 1 238 ? 106.847 11.759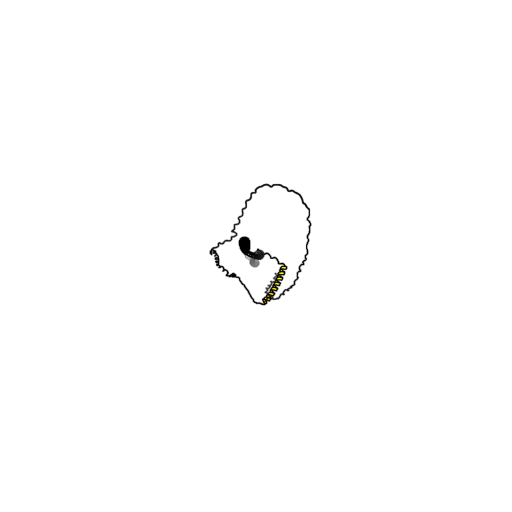 -66.116 1.00 93.88 238 ARG A N 1
ATOM 1892 C CA . ARG A 1 238 ? 108.245 11.347 -65.908 1.00 93.88 238 ARG A CA 1
ATOM 1893 C C . ARG A 1 238 ? 108.674 10.263 -66.902 1.00 93.88 238 ARG A C 1
ATOM 1895 O O . ARG A 1 238 ? 109.801 10.330 -67.387 1.00 93.88 238 ARG A O 1
ATOM 1902 N N . ALA A 1 239 ? 107.800 9.308 -67.214 1.00 93.69 239 ALA A N 1
ATOM 1903 C CA . ALA A 1 239 ? 108.040 8.263 -68.204 1.00 93.69 239 ALA A CA 1
ATOM 1904 C C . ALA A 1 239 ? 108.165 8.861 -69.613 1.00 93.69 239 ALA A C 1
ATOM 1906 O O . ALA A 1 239 ? 109.193 8.657 -70.247 1.00 93.69 239 ALA A O 1
ATOM 1907 N N . GLU A 1 240 ? 107.229 9.714 -70.048 1.00 92.94 240 GLU A N 1
ATOM 1908 C CA . GLU A 1 240 ? 107.334 10.441 -71.323 1.00 92.94 240 GLU A CA 1
ATOM 1909 C C . GLU A 1 240 ? 108.630 11.261 -71.416 1.00 92.94 240 GLU A C 1
ATOM 1911 O O . GLU A 1 240 ? 109.266 11.319 -72.471 1.00 92.94 240 GLU A O 1
ATOM 1916 N N . PHE A 1 241 ? 109.045 11.924 -70.330 1.00 94.19 241 PHE A N 1
ATOM 1917 C CA . PHE A 1 241 ? 110.299 12.677 -70.313 1.00 94.19 241 PHE A CA 1
ATOM 1918 C C . PHE A 1 241 ? 111.523 11.758 -70.447 1.00 94.19 241 PHE A C 1
ATOM 1920 O O . PHE A 1 241 ? 112.458 12.088 -71.185 1.00 94.19 241 PHE A O 1
ATOM 1927 N N . ALA A 1 242 ? 111.516 10.607 -69.771 1.00 92.81 242 ALA A N 1
ATOM 1928 C CA . ALA A 1 242 ? 112.564 9.601 -69.886 1.00 92.81 242 ALA A CA 1
ATOM 1929 C C . ALA A 1 242 ? 112.614 9.010 -71.305 1.00 92.81 242 ALA A C 1
ATOM 1931 O O . ALA A 1 242 ? 113.676 9.022 -71.918 1.00 92.81 242 ALA A O 1
ATOM 1932 N N . GLU A 1 243 ? 111.479 8.607 -71.878 1.00 92.62 243 GLU A N 1
ATOM 1933 C CA . GLU A 1 243 ? 111.374 8.097 -73.251 1.00 92.62 243 GLU A CA 1
ATOM 1934 C C . GLU A 1 243 ? 111.849 9.119 -74.287 1.00 92.62 243 GLU A C 1
ATOM 1936 O O . GLU A 1 243 ? 112.657 8.792 -75.153 1.00 92.62 243 GLU A O 1
ATOM 1941 N N . ARG A 1 244 ? 111.433 10.389 -74.178 1.00 91.94 244 ARG A N 1
ATOM 1942 C CA . ARG A 1 244 ? 111.921 11.467 -75.060 1.00 91.94 244 ARG A CA 1
ATOM 1943 C C . ARG A 1 244 ? 113.421 11.717 -74.899 1.00 91.94 244 ARG A C 1
ATOM 1945 O O . ARG A 1 244 ? 114.070 12.138 -75.856 1.00 91.94 244 ARG A O 1
ATOM 1952 N N . SER A 1 245 ? 113.975 11.481 -73.711 1.00 93.75 245 SER A N 1
ATOM 1953 C CA . SER A 1 245 ? 115.416 11.582 -73.459 1.00 93.75 245 SER A CA 1
ATOM 1954 C C . SER A 1 245 ? 116.169 10.392 -74.057 1.00 93.75 245 SER A C 1
ATOM 1956 O O . SER A 1 245 ? 117.173 10.602 -74.731 1.00 93.75 245 SER A O 1
ATOM 1958 N N . VAL A 1 246 ? 115.641 9.171 -73.922 1.00 92.50 246 VAL A N 1
ATOM 1959 C CA . VAL A 1 246 ? 116.158 7.958 -74.577 1.00 92.50 246 VAL A CA 1
ATOM 1960 C C . VAL A 1 246 ? 116.109 8.100 -76.099 1.00 92.50 246 VAL A C 1
ATOM 1962 O O . VAL A 1 246 ? 117.116 7.867 -76.747 1.00 92.50 246 VAL A O 1
ATOM 1965 N N . GLN A 1 247 ? 115.011 8.582 -76.688 1.00 92.31 247 GLN A N 1
ATOM 1966 C CA . GLN A 1 247 ? 114.914 8.814 -78.139 1.00 92.31 247 GLN A CA 1
ATOM 1967 C C . GLN A 1 247 ? 115.910 9.864 -78.659 1.00 92.31 247 GLN A C 1
ATOM 1969 O O . GLN A 1 247 ? 116.357 9.773 -79.802 1.00 92.31 247 GLN A O 1
ATOM 1974 N N . LYS A 1 248 ? 116.251 10.878 -77.852 1.00 94.00 248 LYS A N 1
ATOM 1975 C CA . LYS A 1 248 ? 117.301 11.851 -78.198 1.00 94.00 248 LYS A CA 1
ATOM 1976 C C . LYS A 1 248 ? 118.692 11.236 -78.102 1.00 94.00 248 LYS A C 1
ATOM 1978 O O . LYS A 1 248 ? 119.492 11.450 -79.003 1.00 94.00 248 LYS A O 1
ATOM 1983 N N . LEU A 1 249 ? 118.960 10.483 -77.035 1.00 93.38 249 LEU A N 1
ATOM 1984 C CA . LEU A 1 249 ? 120.227 9.781 -76.847 1.00 93.38 249 LEU A CA 1
ATOM 1985 C C . LEU A 1 249 ? 120.437 8.713 -77.923 1.00 93.38 249 LEU A C 1
ATOM 1987 O O . LEU A 1 249 ? 121.535 8.629 -78.446 1.00 93.38 249 LEU A O 1
ATOM 1991 N N . GLN A 1 250 ? 119.395 7.979 -78.321 1.00 92.56 250 GLN A N 1
ATOM 1992 C CA . GLN A 1 250 ? 119.474 7.004 -79.408 1.00 92.56 250 GLN A CA 1
ATOM 1993 C C . GLN A 1 250 ? 119.863 7.682 -80.722 1.00 92.56 250 GLN A C 1
ATOM 1995 O O . GLN A 1 250 ? 120.843 7.286 -81.325 1.00 92.56 250 GLN A O 1
ATOM 2000 N N . LYS A 1 251 ? 119.198 8.779 -81.109 1.00 93.50 251 LYS A N 1
ATOM 2001 C CA . LYS A 1 251 ? 119.574 9.533 -82.320 1.00 93.50 251 LYS A CA 1
ATOM 2002 C C . LYS A 1 251 ? 120.995 10.094 -82.278 1.00 93.50 251 LYS A C 1
ATOM 2004 O O . LYS A 1 251 ? 121.593 10.296 -83.328 1.00 93.50 251 LYS A O 1
ATOM 2009 N N . GLU A 1 252 ? 121.514 10.385 -81.088 1.00 92.81 252 GLU A N 1
ATOM 2010 C CA . GLU A 1 252 ? 122.901 10.811 -80.905 1.00 92.81 252 GLU A CA 1
ATOM 2011 C C . GLU A 1 252 ? 123.876 9.626 -80.984 1.00 92.81 252 GLU A C 1
ATOM 2013 O O . GLU A 1 252 ? 124.942 9.776 -81.568 1.00 92.81 252 GLU A O 1
ATOM 2018 N N . VAL A 1 253 ? 123.499 8.443 -80.482 1.00 93.12 253 VAL A N 1
ATOM 2019 C CA . VAL A 1 253 ? 124.233 7.185 -80.702 1.00 93.12 253 VAL A CA 1
ATOM 2020 C C . VAL A 1 253 ? 124.259 6.847 -82.190 1.00 93.12 253 VAL A C 1
ATOM 2022 O O . VAL A 1 253 ? 125.348 6.732 -82.730 1.00 93.12 253 VAL A O 1
ATOM 2025 N N . ASP A 1 254 ? 123.110 6.815 -82.871 1.00 92.62 254 ASP A N 1
ATOM 2026 C CA . ASP A 1 254 ? 123.016 6.547 -84.311 1.00 92.62 254 ASP A CA 1
ATOM 2027 C C . ASP A 1 254 ? 123.917 7.520 -85.107 1.00 92.62 254 ASP A C 1
ATOM 2029 O O . ASP A 1 254 ? 124.646 7.113 -86.007 1.00 92.62 254 ASP A O 1
ATOM 2033 N N . ARG A 1 255 ? 123.928 8.816 -84.739 1.00 92.62 255 ARG A N 1
ATOM 2034 C CA . ARG A 1 255 ? 124.793 9.852 -85.341 1.00 92.62 255 ARG A CA 1
ATOM 2035 C C . ARG A 1 255 ? 126.284 9.591 -85.097 1.00 92.62 255 ARG A C 1
ATOM 2037 O O . ARG A 1 255 ? 127.088 9.804 -86.002 1.00 92.62 255 ARG A O 1
ATOM 2044 N N . LEU A 1 256 ? 126.655 9.174 -83.887 1.00 92.94 256 LEU A N 1
ATOM 2045 C CA . LEU A 1 256 ? 128.035 8.853 -83.508 1.00 92.94 256 LEU A CA 1
ATOM 2046 C C . LEU A 1 256 ? 128.515 7.539 -84.145 1.00 92.94 256 LEU A C 1
ATOM 2048 O O . LEU A 1 256 ? 129.681 7.444 -84.519 1.00 92.94 256 LEU A O 1
ATOM 2052 N N . GLU A 1 257 ? 127.633 6.555 -84.315 1.00 89.38 257 GLU A N 1
ATOM 2053 C CA . GLU A 1 257 ? 127.897 5.317 -85.055 1.00 89.38 257 GLU A CA 1
ATOM 2054 C C . GLU A 1 257 ? 128.109 5.615 -86.547 1.00 89.38 257 GLU A C 1
ATOM 2056 O O . GLU A 1 257 ? 129.103 5.178 -87.123 1.00 89.38 257 GLU A O 1
ATOM 2061 N N . ASP A 1 258 ? 127.263 6.456 -87.145 1.00 87.81 258 ASP A N 1
ATOM 2062 C CA . ASP A 1 258 ? 127.417 6.974 -88.510 1.00 87.81 258 ASP A CA 1
ATOM 2063 C C . ASP A 1 258 ? 128.741 7.733 -88.721 1.00 87.81 258 ASP A C 1
ATOM 2065 O O . ASP A 1 258 ? 129.346 7.656 -89.793 1.00 87.81 258 ASP A O 1
ATOM 2069 N N . GLU A 1 259 ? 129.173 8.529 -87.739 1.00 87.62 259 GLU A N 1
ATOM 2070 C CA . GLU A 1 259 ? 130.468 9.221 -87.769 1.00 87.62 259 GLU A CA 1
ATOM 2071 C C . GLU A 1 259 ? 131.630 8.240 -87.610 1.00 87.62 259 GLU A C 1
ATOM 2073 O O . GLU A 1 259 ? 132.602 8.331 -88.357 1.00 87.62 259 GLU A O 1
ATOM 2078 N N . MET A 1 260 ? 131.508 7.252 -86.721 1.00 87.56 260 MET A N 1
ATOM 2079 C CA . MET A 1 260 ? 132.504 6.195 -86.550 1.00 87.56 260 MET A CA 1
ATOM 2080 C C . MET A 1 260 ? 132.663 5.345 -87.818 1.00 87.56 260 MET A C 1
ATOM 2082 O O . MET A 1 260 ? 133.791 5.037 -88.191 1.00 87.56 260 MET A O 1
ATOM 2086 N N . ILE A 1 261 ? 131.574 5.008 -88.518 1.00 89.12 261 ILE A N 1
ATOM 2087 C CA . ILE A 1 261 ? 131.624 4.287 -89.800 1.00 89.12 261 ILE A CA 1
ATOM 2088 C C . ILE A 1 261 ? 132.359 5.121 -90.855 1.00 89.12 261 ILE A C 1
ATOM 2090 O O . ILE A 1 261 ? 133.288 4.613 -91.478 1.00 89.12 261 ILE A O 1
ATOM 2094 N N . LYS A 1 262 ? 132.019 6.408 -91.012 1.00 85.88 262 LYS A N 1
ATOM 2095 C CA . LYS A 1 262 ? 132.703 7.311 -91.961 1.00 85.88 262 LYS A CA 1
ATOM 2096 C C . LYS A 1 262 ? 134.190 7.463 -91.642 1.00 85.88 262 LYS A C 1
ATOM 2098 O O . LYS A 1 262 ? 135.009 7.492 -92.557 1.00 85.88 262 LYS A O 1
ATOM 2103 N N . GLU A 1 263 ? 134.549 7.534 -90.362 1.00 86.94 263 GLU A N 1
ATOM 2104 C CA . GLU A 1 263 ? 135.945 7.603 -89.925 1.00 86.94 263 GLU A CA 1
ATOM 2105 C C . GLU A 1 263 ? 136.682 6.282 -90.220 1.00 86.94 263 GLU A C 1
ATOM 2107 O O . GLU A 1 263 ? 137.796 6.306 -90.739 1.00 86.94 263 GLU A O 1
ATOM 2112 N N . ILE A 1 264 ? 136.049 5.123 -89.996 1.00 85.25 264 ILE A N 1
ATOM 2113 C CA . ILE A 1 264 ? 136.592 3.804 -90.368 1.00 85.25 264 ILE A CA 1
ATOM 2114 C C . ILE A 1 264 ? 136.787 3.690 -91.888 1.00 85.25 264 ILE A C 1
ATOM 2116 O O . ILE A 1 264 ? 137.845 3.247 -92.329 1.00 85.25 264 ILE A O 1
ATOM 2120 N N . GLU A 1 265 ? 135.811 4.109 -92.698 1.00 83.88 265 GLU A N 1
ATOM 2121 C CA . GLU A 1 265 ? 135.913 4.120 -94.165 1.00 83.88 265 GLU A CA 1
ATOM 2122 C C . GLU A 1 265 ? 137.023 5.060 -94.657 1.00 83.88 265 GLU A C 1
ATOM 2124 O O . GLU A 1 265 ? 137.784 4.706 -95.559 1.00 83.88 265 GLU A O 1
ATOM 2129 N N . HIS A 1 266 ? 137.165 6.232 -94.032 1.00 82.94 266 HIS A N 1
ATOM 2130 C CA . HIS A 1 266 ? 138.240 7.180 -94.310 1.00 82.94 266 HIS A CA 1
ATOM 2131 C C . HIS A 1 266 ? 139.619 6.590 -93.973 1.00 82.94 266 HIS A C 1
ATOM 2133 O O . HIS A 1 266 ? 140.509 6.603 -94.825 1.00 82.94 266 HIS A O 1
ATOM 2139 N N . TYR A 1 267 ? 139.793 5.992 -92.789 1.00 81.81 267 TYR A N 1
ATOM 2140 C CA . TYR A 1 267 ? 141.038 5.300 -92.435 1.00 81.81 267 TYR A CA 1
ATOM 2141 C C . TYR A 1 267 ? 141.319 4.088 -93.330 1.00 81.81 267 TYR A C 1
ATOM 2143 O O . TYR A 1 267 ? 142.478 3.850 -93.667 1.00 81.81 267 TYR A O 1
ATOM 2151 N N . ALA A 1 268 ? 140.294 3.350 -93.763 1.00 79.94 268 ALA A N 1
ATOM 2152 C CA . ALA A 1 268 ? 140.448 2.251 -94.713 1.00 79.94 268 ALA A CA 1
ATOM 2153 C C . ALA A 1 268 ? 140.908 2.746 -96.095 1.00 79.94 268 ALA A C 1
ATOM 2155 O O . ALA A 1 268 ? 141.793 2.142 -96.694 1.00 79.94 268 ALA A O 1
ATOM 2156 N N . LEU A 1 269 ? 140.370 3.871 -96.580 1.00 81.75 269 LEU A N 1
ATOM 2157 C CA . LEU A 1 269 ? 140.806 4.495 -97.831 1.00 81.75 269 LEU A CA 1
ATOM 2158 C C . LEU A 1 269 ? 142.251 5.013 -97.743 1.00 81.75 269 LEU A C 1
ATOM 2160 O O . LEU A 1 269 ? 143.022 4.843 -98.686 1.00 81.75 269 LEU A O 1
ATOM 2164 N N . VAL A 1 270 ? 142.632 5.618 -96.612 1.00 80.12 270 VAL A N 1
ATOM 2165 C CA . VAL A 1 270 ? 144.014 6.059 -96.351 1.00 80.12 270 VAL A CA 1
ATOM 2166 C C . VAL A 1 270 ? 144.965 4.861 -96.251 1.00 80.12 270 VAL A C 1
ATOM 2168 O O . VAL A 1 270 ? 146.062 4.919 -96.800 1.00 80.12 270 VAL A O 1
ATOM 2171 N N . GLY A 1 271 ? 144.545 3.763 -95.615 1.00 78.31 271 GLY A N 1
ATOM 2172 C CA . GLY A 1 271 ? 145.293 2.503 -95.568 1.00 78.31 271 GLY A CA 1
ATOM 2173 C C . GLY A 1 271 ? 145.554 1.939 -96.964 1.00 78.31 271 GLY A C 1
ATOM 2174 O O . GLY A 1 271 ? 146.708 1.761 -97.343 1.00 78.31 271 GLY A O 1
ATOM 2175 N N . ASP A 1 272 ? 144.500 1.781 -97.770 1.00 73.56 272 ASP A N 1
ATOM 2176 C CA . ASP A 1 272 ? 144.606 1.328 -99.160 1.00 73.56 272 ASP A CA 1
ATOM 2177 C C . ASP A 1 272 ? 145.537 2.239 -100.001 1.00 73.56 272 ASP A C 1
ATOM 2179 O O . ASP A 1 272 ? 146.286 1.746 -100.841 1.00 73.56 272 ASP A O 1
ATOM 2183 N N . GLN A 1 273 ? 145.535 3.563 -99.782 1.00 74.75 273 GLN A N 1
ATOM 2184 C CA . GLN A 1 273 ? 146.445 4.503 -100.465 1.00 74.75 273 GLN A CA 1
ATOM 2185 C C . GLN A 1 273 ? 147.909 4.365 -100.014 1.00 74.75 273 GLN A C 1
ATOM 2187 O O . GLN A 1 273 ? 148.823 4.468 -100.838 1.00 74.75 273 GLN A O 1
ATOM 2192 N N . LEU A 1 274 ? 148.153 4.129 -98.723 1.00 76.69 274 LEU A N 1
ATOM 2193 C CA . LEU A 1 274 ? 149.492 3.849 -98.200 1.00 76.69 274 LEU A CA 1
ATOM 2194 C C . LEU A 1 274 ? 150.031 2.521 -98.750 1.00 76.69 274 LEU A C 1
ATOM 2196 O O . LEU A 1 274 ? 151.177 2.475 -99.195 1.00 76.69 274 LEU A O 1
ATOM 2200 N N . ASP A 1 275 ? 149.200 1.481 -98.824 1.00 70.62 275 ASP A N 1
ATOM 2201 C CA . ASP A 1 275 ? 149.580 0.202 -99.432 1.00 70.62 275 ASP A CA 1
ATOM 2202 C C . ASP A 1 275 ? 149.839 0.348 -100.941 1.00 70.62 275 ASP A C 1
ATOM 2204 O O . ASP A 1 275 ? 150.839 -0.160 -101.452 1.00 70.62 275 ASP A O 1
ATOM 2208 N N . TRP A 1 276 ? 149.000 1.100 -101.664 1.00 66.62 276 TRP A N 1
ATOM 2209 C CA . TRP A 1 276 ? 149.179 1.334 -103.102 1.00 66.62 276 TRP A CA 1
ATOM 2210 C C . TRP A 1 276 ? 150.480 2.090 -103.409 1.00 66.62 276 TRP A C 1
ATOM 2212 O O . TRP A 1 276 ? 151.255 1.668 -104.268 1.00 66.62 276 TRP A O 1
ATOM 2222 N N . THR A 1 277 ? 150.777 3.157 -102.657 1.00 71.25 277 THR A N 1
ATOM 2223 C CA . THR A 1 277 ? 152.044 3.902 -102.796 1.00 71.25 277 THR A CA 1
ATOM 2224 C C . THR A 1 277 ? 153.263 3.077 -102.370 1.00 71.25 277 THR A C 1
ATOM 2226 O O . THR A 1 277 ? 154.327 3.198 -102.980 1.00 71.25 277 THR A O 1
ATOM 2229 N N . PHE A 1 278 ? 153.126 2.185 -101.382 1.00 71.00 278 PHE A N 1
ATOM 2230 C CA . PHE A 1 278 ? 154.186 1.251 -101.000 1.00 71.00 278 PHE A CA 1
ATOM 2231 C C . PHE A 1 278 ? 154.481 0.226 -102.109 1.00 71.00 278 PHE A C 1
ATOM 2233 O O . PHE A 1 278 ? 155.647 -0.033 -102.417 1.00 71.00 278 PHE A O 1
ATOM 2240 N N . VAL A 1 279 ? 153.443 -0.311 -102.760 1.00 65.56 279 VAL A N 1
ATOM 2241 C CA . VAL A 1 279 ? 153.570 -1.231 -103.905 1.00 65.56 279 VAL A CA 1
ATOM 2242 C C . VAL A 1 279 ? 154.197 -0.539 -105.120 1.00 65.56 279 VAL A C 1
ATOM 2244 O O . VAL A 1 279 ? 155.131 -1.092 -105.706 1.00 65.56 279 VAL A O 1
ATOM 2247 N N . GLU A 1 280 ? 153.751 0.677 -105.459 1.00 65.31 280 GLU A N 1
ATOM 2248 C CA . GLU A 1 280 ? 154.303 1.477 -106.564 1.00 65.31 280 GLU A CA 1
ATOM 2249 C C . GLU A 1 280 ? 155.797 1.786 -106.348 1.00 65.31 280 GLU A C 1
ATOM 2251 O O . GLU A 1 280 ? 156.609 1.618 -107.259 1.00 65.31 280 GLU A O 1
ATOM 2256 N N . MET A 1 281 ? 156.190 2.143 -105.120 1.00 65.00 281 MET A N 1
ATOM 2257 C CA . MET A 1 281 ? 157.585 2.429 -104.763 1.00 65.00 281 MET A CA 1
ATOM 2258 C C . MET A 1 281 ? 158.483 1.178 -104.743 1.00 65.00 281 MET A C 1
ATOM 2260 O O . MET A 1 281 ? 159.666 1.267 -105.073 1.00 65.00 281 MET A O 1
ATOM 2264 N N . MET A 1 282 ? 157.945 0.013 -104.366 1.00 67.88 282 MET A N 1
ATOM 2265 C CA . MET A 1 282 ? 158.683 -1.260 -104.329 1.00 67.88 282 MET A CA 1
ATOM 2266 C C . MET A 1 282 ? 158.751 -1.974 -105.690 1.00 67.88 282 MET A C 1
ATOM 2268 O O . MET A 1 282 ? 159.449 -2.982 -105.810 1.00 67.88 282 MET A O 1
ATOM 2272 N N . GLY A 1 283 ? 158.029 -1.492 -106.709 1.00 63.47 283 GLY A N 1
ATOM 2273 C CA . GLY A 1 283 ? 157.977 -2.115 -108.037 1.00 63.47 283 GLY A CA 1
ATOM 2274 C C . GLY A 1 283 ? 157.351 -3.515 -108.045 1.00 63.47 283 GLY A C 1
ATOM 2275 O O . GLY A 1 283 ? 157.590 -4.292 -108.972 1.00 63.47 283 GLY A O 1
ATOM 2276 N N . MET A 1 284 ? 156.579 -3.862 -107.011 1.00 58.06 284 MET A N 1
ATOM 2277 C CA . MET A 1 284 ? 155.862 -5.135 -106.952 1.00 58.06 284 MET A CA 1
ATOM 2278 C C . MET A 1 284 ? 154.627 -5.101 -107.865 1.00 58.06 284 MET A C 1
ATOM 2280 O O . MET A 1 284 ? 154.056 -4.031 -108.086 1.00 58.06 284 MET A O 1
ATOM 2284 N N . PRO A 1 285 ? 154.181 -6.252 -108.407 1.00 59.78 285 PRO A N 1
ATOM 2285 C CA . PRO A 1 285 ? 152.922 -6.303 -109.142 1.00 59.78 285 PRO A CA 1
ATOM 2286 C C . PRO A 1 285 ? 151.762 -5.833 -108.244 1.00 59.78 285 PRO A C 1
ATOM 2288 O O . PRO A 1 285 ? 151.771 -6.135 -107.048 1.00 59.78 285 PRO A O 1
ATOM 2291 N N . PRO A 1 286 ? 150.761 -5.121 -108.799 1.00 63.28 286 PRO A N 1
ATOM 2292 C CA . PRO A 1 286 ? 149.666 -4.547 -108.023 1.00 63.28 286 PRO A CA 1
ATOM 2293 C C . PRO A 1 286 ? 148.952 -5.616 -107.195 1.00 63.28 286 PRO A C 1
ATOM 2295 O O . PRO A 1 286 ? 148.514 -6.642 -107.726 1.00 63.28 286 PRO A O 1
ATOM 2298 N N . PHE A 1 287 ? 148.839 -5.362 -105.891 1.00 63.47 287 PHE A N 1
ATOM 2299 C CA . PHE A 1 287 ? 148.023 -6.175 -105.003 1.00 63.47 287 PHE A CA 1
ATOM 2300 C C . PHE A 1 287 ? 146.553 -5.812 -105.226 1.00 63.47 287 PHE A C 1
ATOM 2302 O O . PHE A 1 287 ? 146.194 -4.636 -105.228 1.00 63.47 287 PHE A O 1
ATOM 2309 N N . TYR A 1 288 ? 145.713 -6.822 -105.437 1.00 65.75 288 TYR A N 1
ATOM 2310 C CA . TYR A 1 288 ? 144.287 -6.638 -105.681 1.00 65.75 288 TYR A CA 1
ATOM 2311 C C . TYR A 1 288 ? 143.513 -6.989 -104.411 1.00 65.75 288 TYR A C 1
ATOM 2313 O O . TYR A 1 288 ? 143.674 -8.085 -103.875 1.00 65.75 288 TYR A O 1
ATOM 2321 N N . ASN A 1 289 ? 142.685 -6.062 -103.937 1.00 69.00 289 ASN A N 1
ATOM 2322 C CA . ASN A 1 289 ? 141.814 -6.226 -102.773 1.00 69.00 289 ASN A CA 1
ATOM 2323 C C . ASN A 1 289 ? 140.339 -6.041 -103.195 1.00 69.00 289 ASN A C 1
ATOM 2325 O O . ASN A 1 289 ? 140.046 -5.813 -104.368 1.00 69.00 289 ASN A O 1
ATOM 2329 N N . GLU A 1 290 ? 139.393 -6.137 -102.258 1.00 64.31 290 GLU A N 1
ATOM 2330 C CA . GLU A 1 290 ? 137.955 -6.012 -102.568 1.00 64.31 290 GLU A CA 1
ATOM 2331 C C . GLU A 1 290 ? 137.567 -4.644 -103.164 1.00 64.31 290 GLU A C 1
ATOM 2333 O O . GLU A 1 290 ? 136.584 -4.553 -103.899 1.00 64.31 290 GLU A O 1
ATOM 2338 N N . ARG A 1 291 ? 138.352 -3.589 -102.897 1.00 69.06 291 ARG A N 1
ATOM 2339 C CA . ARG A 1 291 ? 138.151 -2.235 -103.443 1.00 69.06 291 ARG A CA 1
ATOM 2340 C C . ARG A 1 291 ? 138.853 -2.015 -104.793 1.00 69.06 291 ARG A C 1
ATOM 2342 O O . ARG A 1 291 ? 138.372 -1.220 -105.597 1.00 69.06 291 ARG A O 1
ATOM 2349 N N . TYR A 1 292 ? 139.922 -2.759 -105.082 1.00 67.62 292 TYR A N 1
ATOM 2350 C CA . TYR A 1 292 ? 140.682 -2.733 -106.338 1.00 67.62 292 TYR A CA 1
ATOM 2351 C C . TYR A 1 292 ? 140.809 -4.151 -106.936 1.00 67.62 292 TYR A C 1
ATOM 2353 O O . TYR A 1 292 ? 141.831 -4.814 -106.738 1.00 67.62 292 TYR A O 1
ATOM 2361 N N . PRO A 1 293 ? 139.794 -4.645 -107.673 1.00 60.50 293 PRO A N 1
ATOM 2362 C CA . PRO A 1 293 ? 139.790 -5.999 -108.227 1.00 60.50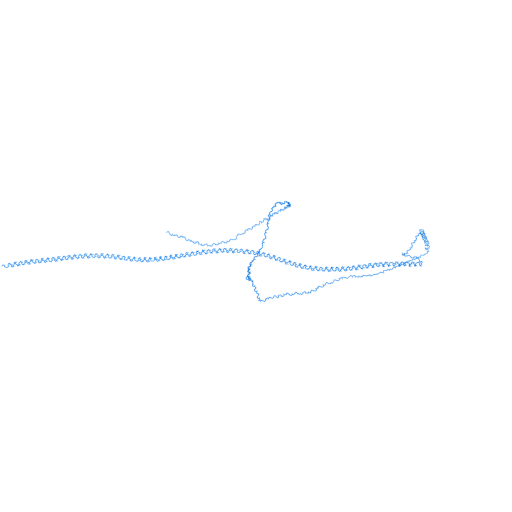 293 PRO A CA 1
ATOM 2363 C C . PRO A 1 293 ? 140.716 -6.175 -109.446 1.00 60.50 293 PRO A C 1
ATOM 2365 O O . PRO A 1 293 ? 141.002 -5.236 -110.192 1.00 60.50 293 PRO A O 1
ATOM 2368 N N . LYS A 1 294 ? 141.157 -7.419 -109.684 1.00 56.97 294 LYS A N 1
ATOM 2369 C CA . LYS A 1 294 ? 142.045 -7.779 -110.804 1.00 56.97 294 LYS A CA 1
ATOM 2370 C C . LYS A 1 294 ? 141.326 -7.703 -112.164 1.00 56.97 294 LYS A C 1
ATOM 2372 O O . LYS A 1 294 ? 140.219 -8.231 -112.271 1.00 56.97 294 LYS A O 1
ATOM 2377 N N . PRO A 1 295 ? 141.947 -7.138 -113.222 1.00 65.00 295 PRO A N 1
ATOM 2378 C CA . PRO A 1 295 ? 141.366 -7.133 -114.564 1.00 65.00 295 PRO A CA 1
ATOM 2379 C C . PRO A 1 295 ? 141.068 -8.553 -115.090 1.00 65.00 295 PRO A C 1
ATOM 2381 O O . PRO A 1 295 ? 141.933 -9.430 -114.967 1.00 65.00 295 PRO A O 1
ATOM 2384 N N . PRO A 1 296 ? 139.897 -8.792 -115.716 1.00 55.84 296 PRO A N 1
ATOM 2385 C CA . PRO A 1 296 ? 139.585 -10.065 -116.367 1.00 55.84 296 PRO A CA 1
ATOM 2386 C C . PRO A 1 296 ? 140.578 -10.386 -117.492 1.00 55.84 296 PRO A C 1
ATOM 2388 O O . PRO A 1 296 ? 140.925 -9.518 -118.293 1.00 55.84 296 PRO A O 1
ATOM 2391 N N . THR A 1 297 ? 141.043 -11.634 -117.558 1.00 51.66 297 THR A N 1
ATOM 2392 C CA . THR A 1 297 ? 142.012 -12.087 -118.573 1.00 51.66 297 THR A CA 1
ATOM 2393 C C . THR A 1 297 ? 141.280 -12.527 -119.854 1.00 51.66 297 THR A C 1
ATOM 2395 O O . THR A 1 297 ? 140.275 -13.225 -119.726 1.00 51.66 297 THR A O 1
ATOM 2398 N N . PRO A 1 298 ? 141.730 -12.150 -121.071 1.00 53.94 298 PRO A N 1
ATOM 2399 C CA . PRO A 1 298 ? 141.061 -12.544 -122.318 1.00 53.94 298 PRO A CA 1
ATOM 2400 C C . PRO A 1 298 ? 141.118 -14.053 -122.608 1.00 53.94 298 PRO A C 1
ATOM 2402 O O . PRO A 1 298 ? 142.076 -14.730 -122.238 1.00 53.94 298 PRO A O 1
ATOM 2405 N N . GLU A 1 299 ? 140.097 -14.562 -123.297 1.00 52.72 299 GLU A N 1
ATOM 2406 C CA . GLU A 1 299 ? 139.898 -15.989 -123.591 1.00 52.72 299 GLU A CA 1
ATOM 2407 C C . GLU A 1 299 ? 140.773 -16.484 -124.766 1.00 52.72 299 GLU A C 1
ATOM 2409 O O . GLU A 1 299 ? 140.918 -15.788 -125.771 1.00 52.72 299 GLU A O 1
ATOM 2414 N N . LEU A 1 300 ? 141.336 -17.698 -124.652 1.00 57.09 300 LEU A N 1
ATOM 2415 C CA . LEU A 1 300 ? 142.158 -18.335 -125.698 1.00 57.09 300 LEU A CA 1
ATOM 2416 C C . LEU A 1 300 ? 141.328 -18.777 -126.912 1.00 57.09 300 LEU A C 1
ATOM 2418 O O . LEU A 1 300 ? 140.212 -19.287 -126.764 1.00 57.09 300 LEU A O 1
ATOM 2422 N N . THR A 1 301 ? 141.919 -18.670 -128.102 1.00 62.94 301 THR A N 1
ATOM 2423 C CA . THR A 1 301 ? 141.292 -19.105 -129.357 1.00 62.94 301 THR A CA 1
ATOM 2424 C C . THR A 1 301 ? 141.252 -20.632 -129.489 1.00 62.94 301 THR A C 1
ATOM 2426 O O . THR A 1 301 ? 142.064 -21.356 -128.913 1.00 62.94 301 THR A O 1
ATOM 2429 N N . GLU A 1 302 ? 140.301 -21.149 -130.273 1.00 66.94 302 GLU A N 1
ATOM 2430 C CA . GLU A 1 302 ? 140.129 -22.599 -130.471 1.00 66.94 302 GLU A CA 1
ATOM 2431 C C . GLU A 1 302 ? 141.354 -23.263 -131.133 1.00 66.94 302 GLU A C 1
ATOM 2433 O O . GLU A 1 302 ? 141.633 -24.427 -130.858 1.00 66.94 302 GLU A O 1
ATOM 2438 N N . GLU A 1 303 ? 142.131 -22.532 -131.944 1.00 60.94 303 GLU A N 1
ATOM 2439 C CA . GLU A 1 303 ? 143.401 -23.029 -132.498 1.00 60.94 303 GLU A CA 1
ATOM 2440 C C . GLU A 1 303 ? 144.464 -23.221 -131.405 1.00 60.94 303 GLU A C 1
ATOM 2442 O O . GLU A 1 303 ? 145.169 -24.228 -131.403 1.00 60.94 303 GLU A O 1
ATOM 2447 N N . GLU A 1 304 ? 144.548 -22.302 -130.438 1.00 65.06 304 GLU A N 1
ATOM 2448 C CA . GLU A 1 304 ? 145.471 -22.403 -129.301 1.00 65.06 304 GLU A CA 1
ATOM 2449 C C . GLU A 1 304 ? 145.059 -23.525 -128.341 1.00 65.06 304 GLU A C 1
ATOM 2451 O O . GLU A 1 304 ? 145.927 -24.243 -127.846 1.00 65.06 304 GLU A O 1
ATOM 2456 N N . LYS A 1 305 ? 143.751 -23.737 -128.125 1.00 64.25 305 LYS A N 1
ATOM 2457 C CA . LYS A 1 305 ? 143.239 -24.898 -127.375 1.00 64.25 305 LYS A CA 1
ATOM 2458 C C . LYS A 1 305 ? 143.555 -26.212 -128.082 1.00 64.25 305 LYS A C 1
ATOM 2460 O O . LYS A 1 305 ? 144.097 -27.110 -127.449 1.00 64.25 305 LYS A O 1
ATOM 2465 N N . ALA A 1 306 ? 143.285 -26.316 -129.384 1.00 69.94 306 ALA A N 1
ATOM 2466 C CA . ALA A 1 306 ? 143.592 -27.515 -130.162 1.00 69.94 306 ALA A CA 1
ATOM 2467 C C . ALA A 1 306 ? 145.106 -27.792 -130.219 1.00 69.94 306 ALA A C 1
ATOM 2469 O O . ALA A 1 306 ? 145.523 -28.948 -130.169 1.00 69.94 306 ALA A O 1
ATOM 2470 N N . ALA A 1 307 ? 145.940 -26.748 -130.262 1.00 68.25 307 ALA A N 1
ATOM 2471 C CA . ALA A 1 307 ? 147.390 -26.875 -130.144 1.00 68.25 307 ALA A CA 1
ATOM 2472 C C . ALA A 1 307 ? 147.823 -27.335 -128.741 1.00 68.25 307 ALA A C 1
ATOM 2474 O O . ALA A 1 307 ? 148.731 -28.157 -128.640 1.00 68.25 307 ALA A O 1
ATOM 2475 N N . LEU A 1 308 ? 147.169 -26.862 -127.673 1.00 66.75 308 LEU A N 1
ATOM 2476 C CA . LEU A 1 308 ? 147.403 -27.315 -126.297 1.00 66.75 308 LEU A CA 1
ATOM 2477 C C . LEU A 1 308 ? 146.960 -28.765 -126.071 1.00 66.75 308 LEU A C 1
ATOM 2479 O O . LEU A 1 308 ? 147.695 -29.522 -125.447 1.00 66.75 308 LEU A O 1
ATOM 2483 N N . GLU A 1 309 ? 145.813 -29.184 -126.606 1.00 71.81 309 GLU A N 1
ATOM 2484 C CA . GLU A 1 309 ? 145.356 -30.577 -126.536 1.00 71.81 309 GLU A CA 1
ATOM 2485 C C . GLU A 1 309 ? 146.248 -31.504 -127.373 1.00 71.81 309 GLU A C 1
ATOM 2487 O O . GLU A 1 309 ? 146.642 -32.567 -126.898 1.00 71.81 309 GLU A O 1
ATOM 2492 N N . ALA A 1 310 ? 146.663 -31.088 -128.575 1.00 74.06 310 ALA A N 1
ATOM 2493 C CA . ALA A 1 310 ? 147.635 -31.832 -129.375 1.00 74.06 310 ALA A CA 1
ATOM 2494 C C . ALA A 1 310 ? 149.013 -31.911 -128.690 1.00 74.06 310 ALA A C 1
ATOM 2496 O O . ALA A 1 310 ? 149.652 -32.962 -128.721 1.00 74.06 310 ALA A O 1
ATOM 2497 N N . ALA A 1 311 ? 149.456 -30.834 -128.032 1.00 70.50 311 ALA A N 1
ATOM 2498 C CA . ALA A 1 311 ? 150.674 -30.827 -127.229 1.00 70.50 311 ALA A CA 1
ATOM 2499 C C . ALA A 1 311 ? 150.547 -31.726 -125.992 1.00 70.50 311 ALA A C 1
ATOM 2501 O O . ALA A 1 311 ? 151.486 -32.453 -125.699 1.00 70.50 311 ALA A O 1
ATOM 2502 N N . ALA A 1 312 ? 149.393 -31.753 -125.320 1.00 72.94 312 ALA A N 1
ATOM 2503 C CA . ALA A 1 312 ? 149.134 -32.636 -124.184 1.00 72.94 312 ALA A CA 1
ATOM 2504 C C . ALA A 1 312 ? 149.073 -34.118 -124.596 1.00 72.94 312 ALA A C 1
ATOM 2506 O O . ALA A 1 312 ? 149.568 -34.973 -123.867 1.00 72.94 312 ALA A O 1
ATOM 2507 N N . ILE A 1 313 ? 148.531 -34.437 -125.779 1.00 73.88 313 ILE A N 1
ATOM 2508 C CA . ILE A 1 313 ? 148.576 -35.794 -126.347 1.00 73.88 313 ILE A CA 1
ATOM 2509 C C . ILE A 1 313 ? 150.022 -36.175 -126.696 1.00 73.88 313 ILE A C 1
ATOM 2511 O O . ILE A 1 313 ? 150.472 -37.254 -126.319 1.00 73.88 313 ILE A O 1
ATOM 2515 N N . ALA A 1 314 ? 150.783 -35.285 -127.340 1.00 71.62 314 ALA A N 1
ATOM 2516 C CA . ALA A 1 314 ? 152.194 -35.522 -127.652 1.00 71.62 314 ALA A CA 1
ATOM 2517 C C . ALA A 1 314 ? 153.074 -35.625 -126.390 1.00 71.62 314 ALA A C 1
ATOM 2519 O O . ALA A 1 314 ? 154.007 -36.427 -126.353 1.00 71.62 314 ALA A O 1
ATOM 2520 N N . GLU A 1 315 ? 152.774 -34.855 -125.342 1.00 69.88 315 GLU A N 1
ATOM 2521 C CA . GLU A 1 315 ? 153.435 -34.944 -124.041 1.00 69.88 315 GLU A CA 1
ATOM 2522 C C . GLU A 1 315 ? 153.057 -36.245 -123.328 1.00 69.88 315 GLU A C 1
ATOM 2524 O O . GLU A 1 315 ? 153.941 -36.890 -122.778 1.00 69.88 315 GLU A O 1
ATOM 2529 N N . ALA A 1 316 ? 151.801 -36.700 -123.401 1.00 74.38 316 ALA A N 1
ATOM 2530 C CA . ALA A 1 316 ? 151.381 -37.999 -122.877 1.00 74.38 316 ALA A CA 1
ATOM 2531 C C . ALA A 1 316 ? 152.041 -39.178 -123.620 1.00 74.38 316 ALA A C 1
ATOM 2533 O O . ALA A 1 316 ? 152.501 -40.119 -122.974 1.00 74.38 316 ALA A O 1
ATOM 2534 N N . GLU A 1 317 ? 152.170 -39.117 -124.950 1.00 71.62 317 GLU A N 1
ATOM 2535 C CA . GLU A 1 317 ? 152.937 -40.100 -125.732 1.00 71.62 317 GLU A CA 1
ATOM 2536 C C . GLU A 1 317 ? 154.434 -40.060 -125.386 1.00 71.62 317 GLU A C 1
ATOM 2538 O O . GLU A 1 317 ? 155.065 -41.108 -125.230 1.00 71.62 317 GLU A O 1
ATOM 2543 N N . ALA A 1 318 ? 155.014 -38.868 -125.207 1.00 65.94 318 ALA A N 1
ATOM 2544 C CA . ALA A 1 318 ? 156.394 -38.715 -124.751 1.00 65.94 318 ALA A CA 1
ATOM 2545 C C . ALA A 1 318 ? 156.586 -39.250 -123.323 1.00 65.94 318 ALA A C 1
ATOM 2547 O O . ALA A 1 318 ? 157.611 -39.873 -123.046 1.00 65.94 318 ALA A O 1
ATOM 2548 N N . LYS A 1 319 ? 155.592 -39.078 -122.443 1.00 70.06 319 LYS A N 1
ATOM 2549 C CA . LYS A 1 319 ? 155.573 -39.624 -121.084 1.00 70.06 319 LYS A CA 1
ATOM 2550 C C . LYS A 1 319 ? 155.507 -41.143 -121.103 1.00 70.06 319 LYS A C 1
ATOM 2552 O O . LYS A 1 319 ? 156.349 -41.762 -120.475 1.00 70.06 319 LYS A O 1
ATOM 2557 N N . ALA A 1 320 ? 154.623 -41.743 -121.902 1.00 69.94 320 ALA A N 1
ATOM 2558 C CA . ALA A 1 320 ? 154.559 -43.195 -122.076 1.00 69.94 320 ALA A CA 1
ATOM 2559 C C . ALA A 1 320 ? 155.890 -43.774 -122.597 1.00 69.94 320 ALA A C 1
ATOM 2561 O O . ALA A 1 320 ? 156.353 -44.810 -122.127 1.00 69.94 320 ALA A O 1
ATOM 2562 N N . ARG A 1 321 ? 156.557 -43.069 -123.520 1.00 64.06 321 ARG A N 1
ATOM 2563 C CA . ARG A 1 321 ? 157.865 -43.469 -124.066 1.00 64.06 321 ARG A CA 1
ATOM 2564 C C . ARG A 1 321 ? 159.029 -43.253 -123.090 1.00 64.06 321 ARG A C 1
ATOM 2566 O O . ARG A 1 321 ? 160.026 -43.967 -123.158 1.00 64.06 321 ARG A O 1
ATOM 2573 N N . ALA A 1 322 ? 158.916 -42.274 -122.194 1.00 57.31 322 ALA A N 1
ATOM 2574 C CA . ALA A 1 322 ? 159.850 -42.054 -121.093 1.00 57.31 322 ALA A CA 1
ATOM 2575 C C . ALA A 1 322 ? 159.609 -43.038 -119.935 1.00 57.31 322 ALA A C 1
ATOM 2577 O O . ALA A 1 322 ? 160.568 -43.475 -119.308 1.00 57.31 322 ALA A O 1
ATOM 2578 N N . GLU A 1 323 ? 158.364 -43.447 -119.691 1.00 60.16 323 GLU A N 1
ATOM 2579 C CA . GLU A 1 323 ? 157.988 -44.485 -118.729 1.00 60.16 323 GLU A CA 1
ATOM 2580 C C . GLU A 1 323 ? 158.410 -45.881 -119.215 1.00 60.16 323 GLU A C 1
ATOM 2582 O O . GLU A 1 323 ? 158.903 -46.660 -118.408 1.00 60.16 323 GLU A O 1
ATOM 2587 N N . GLU A 1 324 ? 158.376 -46.174 -120.524 1.00 54.38 324 GLU A N 1
ATOM 2588 C CA . GLU A 1 324 ? 159.037 -47.366 -121.098 1.00 54.38 324 GLU A CA 1
ATOM 2589 C C . GLU A 1 324 ? 160.555 -47.396 -120.824 1.00 54.38 324 GLU A C 1
ATOM 2591 O O . GLU A 1 324 ? 161.136 -48.473 -120.688 1.00 54.38 324 GLU A O 1
ATOM 2596 N N . LEU A 1 325 ? 161.203 -46.230 -120.713 1.00 56.47 325 LEU A N 1
ATOM 2597 C CA . LEU A 1 325 ? 162.615 -46.121 -120.327 1.00 56.47 325 LEU A CA 1
ATOM 2598 C C . LEU A 1 325 ? 162.816 -46.139 -118.800 1.00 56.47 325 LEU A C 1
ATOM 2600 O O . LEU A 1 325 ? 163.821 -46.673 -118.334 1.00 56.47 325 LEU A O 1
ATOM 2604 N N . ALA A 1 326 ? 161.869 -45.613 -118.017 1.00 53.69 326 ALA A N 1
ATOM 2605 C CA . ALA A 1 326 ? 161.907 -45.621 -116.551 1.00 53.69 326 ALA A CA 1
ATOM 2606 C C . ALA A 1 326 ? 161.547 -46.992 -115.947 1.00 53.69 326 ALA A C 1
ATOM 2608 O O . ALA A 1 326 ? 162.054 -47.353 -114.889 1.00 53.69 326 ALA A O 1
ATOM 2609 N N . ALA A 1 327 ? 160.757 -47.812 -116.648 1.00 52.50 327 ALA A N 1
ATOM 2610 C CA . ALA A 1 327 ? 160.431 -49.187 -116.259 1.00 52.50 327 ALA A CA 1
ATOM 2611 C C . ALA A 1 327 ? 161.655 -50.131 -116.215 1.00 52.50 327 ALA A C 1
ATOM 2613 O O . ALA A 1 327 ? 161.534 -51.278 -115.785 1.00 52.50 327 ALA A O 1
ATOM 2614 N N . LEU A 1 328 ? 162.834 -49.658 -116.639 1.00 42.06 328 LEU A N 1
ATOM 2615 C CA . LEU A 1 328 ? 164.121 -50.346 -116.514 1.00 42.06 328 LEU A CA 1
ATOM 2616 C C . LEU A 1 328 ? 165.024 -49.777 -115.395 1.00 42.06 328 LEU A C 1
ATOM 2618 O O . LEU A 1 328 ? 166.206 -50.118 -115.361 1.00 42.06 328 LEU A O 1
ATOM 2622 N N . GLY A 1 329 ? 164.500 -48.960 -114.466 1.00 33.09 329 GLY A N 1
ATOM 2623 C CA . GLY A 1 329 ? 165.276 -48.472 -113.316 1.00 33.09 329 GLY A CA 1
ATOM 2624 C C . GLY A 1 329 ? 164.485 -47.821 -112.170 1.00 33.09 329 GLY A C 1
ATOM 2625 O O . GLY A 1 329 ? 164.412 -46.601 -112.136 1.00 33.09 329 GLY A O 1
ATOM 2626 N N . GLU A 1 330 ? 164.022 -48.659 -111.225 1.00 31.16 330 GLU A N 1
ATOM 2627 C CA . GLU A 1 330 ? 163.786 -48.414 -109.770 1.00 31.16 330 GLU A CA 1
ATOM 2628 C C . GLU A 1 330 ? 162.859 -47.232 -109.364 1.00 31.16 330 GLU A C 1
ATOM 2630 O O . GLU A 1 330 ? 163.106 -46.076 -109.677 1.00 31.16 330 GLU A O 1
ATOM 2635 N N . GLU A 1 331 ? 161.674 -47.439 -108.771 1.00 26.91 331 GLU A N 1
ATOM 2636 C CA . GLU A 1 331 ? 161.317 -47.934 -107.411 1.00 26.91 331 GLU A CA 1
ATOM 2637 C C . GLU A 1 331 ? 161.491 -46.935 -106.227 1.00 26.91 331 GLU A C 1
ATOM 2639 O O . GLU A 1 331 ? 162.541 -46.329 -106.051 1.00 26.91 331 GLU A O 1
ATOM 2644 N N . ALA A 1 332 ? 160.447 -46.872 -105.368 1.00 28.67 332 ALA A N 1
ATOM 2645 C CA . ALA A 1 332 ? 160.265 -46.107 -104.104 1.00 28.67 332 ALA A CA 1
ATOM 2646 C C . ALA A 1 332 ? 160.116 -44.555 -104.181 1.00 28.67 332 ALA A C 1
ATOM 2648 O O . ALA A 1 332 ? 160.789 -43.899 -104.961 1.00 28.67 332 ALA A O 1
ATOM 2649 N N . GLY A 1 333 ? 159.282 -43.868 -103.370 1.00 27.75 333 GLY A N 1
ATOM 2650 C CA . GLY A 1 333 ? 158.227 -44.290 -102.418 1.00 27.75 333 GLY A CA 1
ATOM 2651 C C . GLY A 1 333 ? 157.763 -43.163 -101.444 1.00 27.75 333 GLY A C 1
ATOM 2652 O O . GLY A 1 333 ? 158.538 -42.246 -101.204 1.00 27.75 333 GLY A O 1
ATOM 2653 N N . ALA A 1 334 ? 156.559 -43.303 -100.839 1.00 28.16 334 ALA A N 1
ATOM 2654 C CA . ALA A 1 334 ? 156.080 -42.688 -99.557 1.00 28.16 334 ALA A CA 1
ATOM 2655 C C . ALA A 1 334 ? 155.877 -41.131 -99.462 1.00 28.16 334 ALA A C 1
ATOM 2657 O O . ALA A 1 334 ? 156.422 -40.410 -100.286 1.00 28.16 334 ALA A O 1
ATOM 2658 N N . GLU A 1 335 ? 155.157 -40.478 -98.511 1.00 26.03 335 GLU A N 1
ATOM 2659 C CA . GLU A 1 335 ? 154.058 -40.764 -97.527 1.00 26.03 335 GLU A CA 1
ATOM 2660 C C . GLU A 1 335 ? 153.547 -39.431 -96.855 1.00 26.03 335 GLU A C 1
ATOM 2662 O O . GLU A 1 335 ? 154.243 -38.424 -96.949 1.00 26.03 335 GLU A O 1
ATOM 2667 N N . ALA A 1 336 ? 152.416 -39.460 -96.098 1.00 31.20 336 ALA A N 1
ATOM 2668 C CA . ALA A 1 336 ? 151.964 -38.512 -95.017 1.00 31.20 336 ALA A CA 1
ATOM 2669 C C . ALA A 1 336 ? 151.649 -37.012 -95.361 1.00 31.20 336 ALA A C 1
ATOM 2671 O O . ALA A 1 336 ? 151.960 -36.566 -96.458 1.00 31.20 336 ALA A O 1
ATOM 2672 N N . GLY A 1 337 ? 151.023 -36.127 -94.538 1.00 32.12 337 GLY A N 1
ATOM 2673 C CA . GLY A 1 337 ? 150.386 -36.118 -93.177 1.00 32.12 337 GLY A CA 1
ATOM 2674 C C . GLY A 1 337 ? 150.612 -34.749 -92.443 1.00 32.12 337 GLY A C 1
ATOM 2675 O O . GLY A 1 337 ? 151.540 -34.050 -92.834 1.00 32.12 337 GLY A O 1
ATOM 2676 N N . GLU A 1 338 ? 149.914 -34.241 -91.397 1.00 29.23 338 GLU A N 1
ATOM 2677 C CA . GLU A 1 338 ? 148.595 -34.471 -90.736 1.00 29.23 338 GLU A CA 1
ATOM 2678 C C . GLU A 1 338 ? 148.299 -33.351 -89.655 1.00 29.23 338 GLU A C 1
ATOM 2680 O O . GLU A 1 338 ? 149.246 -32.821 -89.078 1.00 29.23 338 GLU A O 1
ATOM 2685 N N . GLY A 1 339 ? 147.025 -33.019 -89.318 1.00 33.09 339 GLY A N 1
ATOM 2686 C CA . GLY A 1 339 ? 146.597 -32.285 -88.074 1.00 33.09 339 GLY A CA 1
ATOM 2687 C C . GLY A 1 339 ? 146.410 -30.736 -88.123 1.00 33.09 339 GLY A C 1
ATOM 2688 O O . GLY A 1 339 ? 146.896 -30.102 -89.051 1.00 33.09 339 GLY A O 1
ATOM 2689 N N . GLY A 1 340 ? 145.727 -30.025 -87.185 1.00 32.34 340 GLY A N 1
ATOM 2690 C CA . GLY A 1 340 ? 144.813 -30.410 -86.070 1.00 32.34 340 GLY A CA 1
ATOM 2691 C C . GLY A 1 340 ? 144.482 -29.300 -85.000 1.00 32.34 340 GLY A C 1
ATOM 2692 O O . GLY A 1 340 ? 145.345 -28.485 -84.702 1.00 32.34 340 GLY A O 1
ATOM 2693 N N . ALA A 1 341 ? 143.283 -29.362 -84.360 1.00 32.59 341 ALA A N 1
ATOM 2694 C CA . ALA A 1 341 ? 142.891 -28.915 -82.971 1.00 32.59 341 ALA A CA 1
ATOM 2695 C C . ALA A 1 341 ? 142.770 -27.380 -82.561 1.00 32.59 341 ALA A C 1
ATOM 2697 O O . ALA A 1 341 ? 143.130 -26.535 -83.373 1.00 32.59 341 ALA A O 1
ATOM 2698 N N . PRO A 1 342 ? 142.317 -26.971 -81.321 1.00 43.94 342 PRO A N 1
ATOM 2699 C CA . PRO A 1 342 ? 140.940 -27.077 -80.719 1.00 43.94 342 PRO A CA 1
ATOM 2700 C C . PRO A 1 342 ? 140.424 -25.909 -79.760 1.00 43.94 342 PRO A C 1
ATOM 2702 O O . PRO A 1 342 ? 141.170 -24.979 -79.476 1.00 43.94 342 PRO A O 1
ATOM 2705 N N . ALA A 1 343 ? 139.209 -26.075 -79.156 1.00 37.72 343 ALA A N 1
ATOM 2706 C CA . ALA A 1 343 ? 138.592 -25.486 -77.902 1.00 37.72 343 ALA A CA 1
ATOM 2707 C C . ALA A 1 343 ? 138.152 -23.980 -77.843 1.00 37.72 343 ALA A C 1
ATOM 2709 O O . ALA A 1 343 ? 138.860 -23.132 -78.369 1.00 37.72 343 ALA A O 1
ATOM 2710 N N . GLU A 1 344 ? 136.986 -23.507 -77.325 1.00 35.53 344 GLU A N 1
ATOM 2711 C CA . GLU A 1 344 ? 136.097 -23.745 -76.127 1.00 35.53 344 GLU A CA 1
ATOM 2712 C C . GLU A 1 344 ? 136.642 -23.237 -74.760 1.00 35.53 344 GLU A C 1
ATOM 2714 O O . GLU A 1 344 ? 137.834 -23.363 -74.510 1.00 35.53 344 GLU A O 1
ATOM 2719 N N . GLY A 1 345 ? 135.889 -22.673 -73.787 1.00 35.34 345 GLY A N 1
ATOM 2720 C CA . GLY A 1 345 ? 134.452 -22.325 -73.629 1.00 35.34 345 GLY A CA 1
ATOM 2721 C C . GLY A 1 345 ? 133.985 -22.464 -72.146 1.00 35.34 345 GLY A C 1
ATOM 2722 O O . GLY A 1 345 ? 134.197 -23.526 -71.572 1.00 35.34 345 GLY A O 1
ATOM 2723 N N . ALA A 1 346 ? 133.388 -21.446 -71.482 1.00 38.78 346 ALA A N 1
ATOM 2724 C CA . ALA A 1 346 ? 132.940 -21.547 -70.063 1.00 38.78 346 ALA A CA 1
ATOM 2725 C C . ALA A 1 346 ? 131.892 -20.491 -69.607 1.00 38.78 346 ALA A C 1
ATOM 2727 O O . ALA A 1 346 ? 131.931 -19.352 -70.068 1.00 38.78 346 ALA A O 1
ATOM 2728 N N . ALA A 1 347 ? 131.005 -20.846 -68.656 1.00 37.56 347 ALA A N 1
ATOM 2729 C CA . ALA A 1 347 ? 129.909 -19.996 -68.144 1.00 37.56 347 ALA A CA 1
ATOM 2730 C C . ALA A 1 347 ? 129.546 -20.232 -66.649 1.00 37.56 347 ALA A C 1
ATOM 2732 O O . ALA A 1 347 ? 129.693 -21.349 -66.152 1.00 37.56 347 ALA A O 1
ATOM 2733 N N . PRO A 1 348 ? 129.013 -19.204 -65.954 1.00 43.50 348 PRO A N 1
ATOM 2734 C CA . PRO A 1 348 ? 128.081 -19.299 -64.811 1.00 43.50 348 PRO A CA 1
ATOM 2735 C C . PRO A 1 348 ? 126.757 -18.529 -65.096 1.00 43.50 348 PRO A C 1
ATOM 2737 O O . PRO A 1 348 ? 126.681 -17.804 -66.082 1.00 43.50 348 PRO A O 1
ATOM 2740 N N . GLY A 1 349 ? 125.682 -18.559 -64.293 1.00 37.38 349 GLY A N 1
ATOM 2741 C CA . GLY A 1 349 ? 125.342 -19.300 -63.064 1.00 37.38 349 GLY A CA 1
ATOM 2742 C C . GLY A 1 349 ? 124.063 -18.706 -62.417 1.00 37.38 349 GLY A C 1
ATOM 2743 O O . GLY A 1 349 ? 123.870 -17.494 -62.480 1.00 37.38 349 GLY A O 1
ATOM 2744 N N . GLU A 1 350 ? 123.175 -19.520 -61.827 1.00 39.25 350 GLU A N 1
ATOM 2745 C CA . GLU A 1 350 ? 121.803 -19.106 -61.436 1.00 39.25 350 GLU A CA 1
ATOM 2746 C C . GLU A 1 350 ? 121.605 -18.821 -59.922 1.00 39.25 350 GLU A C 1
ATOM 2748 O O . GLU A 1 350 ? 122.205 -19.507 -59.090 1.00 39.25 350 GLU A O 1
ATOM 2753 N N . PRO A 1 351 ? 120.721 -17.874 -59.528 1.00 50.47 351 PRO A N 1
ATOM 2754 C CA . PRO A 1 351 ? 120.268 -17.680 -58.146 1.00 50.47 351 PRO A CA 1
ATOM 2755 C C . PRO A 1 351 ? 118.952 -18.431 -57.843 1.00 50.47 351 PRO A C 1
ATOM 2757 O O . PRO A 1 351 ? 118.031 -18.458 -58.657 1.00 50.47 351 PRO A O 1
ATOM 2760 N N . GLY A 1 352 ? 118.846 -19.030 -56.651 1.00 38.97 352 GLY A N 1
ATOM 2761 C CA . GLY A 1 352 ? 117.794 -20.003 -56.329 1.00 38.97 352 GLY A CA 1
ATOM 2762 C C . GLY A 1 352 ? 116.576 -19.506 -55.531 1.00 38.97 352 GLY A C 1
ATOM 2763 O O . GLY A 1 352 ? 116.697 -18.658 -54.655 1.00 38.97 352 GLY A O 1
ATOM 2764 N N . ALA A 1 353 ? 115.444 -20.155 -55.833 1.00 36.28 353 ALA A N 1
ATOM 2765 C CA . ALA A 1 353 ? 114.341 -20.626 -54.973 1.00 36.28 353 ALA A CA 1
ATOM 2766 C C . ALA A 1 353 ? 113.728 -19.738 -53.860 1.00 36.28 353 ALA A C 1
ATOM 2768 O O . ALA A 1 353 ? 114.388 -19.243 -52.951 1.00 36.28 353 ALA A O 1
ATOM 2769 N N . ALA A 1 354 ? 112.391 -19.679 -53.879 1.00 34.34 354 ALA A N 1
ATOM 2770 C CA . ALA A 1 354 ? 111.543 -19.019 -52.889 1.00 34.34 354 ALA A CA 1
ATOM 2771 C C . ALA A 1 354 ? 111.401 -19.796 -51.564 1.00 34.34 354 ALA A C 1
ATOM 2773 O O . ALA A 1 354 ? 111.434 -21.026 -51.537 1.00 34.34 354 ALA A O 1
ATOM 2774 N N . THR A 1 355 ? 111.146 -19.061 -50.480 1.00 38.97 355 THR A N 1
ATOM 2775 C CA . THR A 1 355 ? 110.699 -19.575 -49.177 1.00 38.97 355 THR A CA 1
ATOM 2776 C C . THR A 1 355 ? 109.188 -19.389 -49.003 1.00 38.97 355 THR A C 1
ATOM 2778 O O . THR A 1 355 ? 108.647 -18.327 -49.308 1.00 38.97 355 THR A O 1
ATOM 2781 N N . GLU A 1 356 ? 108.501 -20.419 -48.503 1.00 37.09 356 GLU A N 1
ATOM 2782 C CA . GLU A 1 356 ? 107.056 -20.382 -48.230 1.00 37.09 356 GLU A CA 1
ATOM 2783 C C . GLU A 1 356 ? 106.699 -19.584 -46.955 1.00 37.09 356 GLU A C 1
ATOM 2785 O O . GLU A 1 356 ? 107.534 -19.452 -46.053 1.00 37.09 356 GLU A O 1
ATOM 2790 N N . PRO A 1 357 ? 105.469 -19.037 -46.856 1.00 49.66 357 PRO A N 1
ATOM 2791 C CA . PRO A 1 357 ? 105.065 -18.178 -45.747 1.00 49.66 357 PRO A CA 1
ATOM 2792 C C . PRO A 1 357 ? 104.677 -18.974 -44.492 1.00 49.66 357 PRO A C 1
ATOM 2794 O O . PRO A 1 357 ? 103.842 -19.878 -44.534 1.00 49.66 357 PRO A O 1
ATOM 2797 N N . GLY A 1 358 ? 105.232 -18.579 -43.345 1.00 39.88 358 GLY A N 1
ATOM 2798 C CA . GLY A 1 358 ? 104.843 -19.116 -42.042 1.00 39.88 358 GLY A CA 1
ATOM 2799 C C . GLY A 1 358 ? 103.443 -18.659 -41.623 1.00 39.88 358 GLY A C 1
ATOM 2800 O O . GLY A 1 358 ? 103.156 -17.464 -41.583 1.00 39.88 358 GLY A O 1
ATOM 2801 N N . VAL A 1 359 ? 102.585 -19.620 -41.277 1.00 36.41 359 VAL A N 1
ATOM 2802 C CA . VAL A 1 359 ? 101.283 -19.379 -40.641 1.00 36.41 359 VAL A CA 1
ATOM 2803 C C . VAL A 1 359 ? 101.502 -19.329 -39.130 1.00 36.41 359 VAL A C 1
ATOM 2805 O O . VAL A 1 359 ? 101.690 -20.374 -38.510 1.00 36.41 359 VAL A O 1
ATOM 2808 N N . GLU A 1 360 ? 101.479 -18.137 -38.532 1.00 41.53 360 GLU A N 1
ATOM 2809 C CA . GLU A 1 360 ? 101.586 -17.969 -37.076 1.00 41.53 360 GLU A CA 1
ATOM 2810 C C . GLU A 1 360 ? 100.369 -17.226 -36.491 1.00 41.53 360 GLU A C 1
ATOM 2812 O O . GLU A 1 360 ? 99.682 -16.475 -37.179 1.00 41.53 360 GLU A O 1
ATOM 2817 N N . ALA A 1 361 ? 100.070 -17.558 -35.235 1.00 43.41 361 ALA A N 1
ATOM 2818 C CA . ALA A 1 361 ? 98.781 -17.506 -34.542 1.00 43.41 361 ALA A CA 1
ATOM 2819 C C . ALA A 1 361 ? 97.909 -16.228 -34.680 1.00 43.41 361 ALA A C 1
ATOM 2821 O O . ALA A 1 361 ? 98.429 -15.115 -34.775 1.00 43.41 361 ALA A O 1
ATOM 2822 N N . PRO A 1 362 ? 96.565 -16.364 -34.578 1.00 51.41 362 PRO A N 1
ATOM 2823 C CA . PRO A 1 362 ? 95.664 -15.217 -34.471 1.00 51.41 362 PRO A CA 1
ATOM 2824 C C . PRO A 1 362 ? 95.930 -14.412 -33.183 1.00 51.41 362 PRO A C 1
ATOM 2826 O O . PRO A 1 362 ? 96.366 -14.984 -32.178 1.00 51.41 362 PRO A O 1
ATOM 2829 N N . PRO A 1 363 ? 95.652 -13.094 -33.180 1.00 56.91 363 PRO A N 1
ATOM 2830 C CA . PRO A 1 363 ? 95.885 -12.242 -32.018 1.00 56.91 363 PRO A CA 1
ATOM 2831 C C . PRO A 1 363 ? 95.008 -12.664 -30.831 1.00 56.91 363 PRO A C 1
ATOM 2833 O O . PRO A 1 363 ? 93.849 -13.041 -31.006 1.00 56.91 363 PRO A O 1
ATOM 2836 N N . ALA A 1 364 ? 95.567 -12.573 -29.623 1.00 51.56 364 ALA A N 1
ATOM 2837 C CA . ALA A 1 364 ? 94.863 -12.892 -28.384 1.00 51.56 364 ALA A CA 1
ATOM 2838 C C . ALA A 1 364 ? 93.596 -12.033 -28.216 1.00 51.56 364 ALA A C 1
ATOM 2840 O O . ALA A 1 364 ? 93.613 -10.833 -28.502 1.00 51.56 364 ALA A O 1
ATOM 2841 N N . GLU A 1 365 ? 92.508 -12.642 -27.731 1.00 49.56 365 GLU A N 1
ATOM 2842 C CA . GLU A 1 365 ? 91.278 -11.906 -27.427 1.00 49.56 365 GLU A CA 1
ATOM 2843 C C . GLU A 1 365 ? 91.545 -10.807 -26.382 1.00 49.56 365 GLU A C 1
ATOM 2845 O O . GLU A 1 365 ? 92.270 -11.044 -25.410 1.00 49.56 365 GLU A O 1
ATOM 2850 N N . 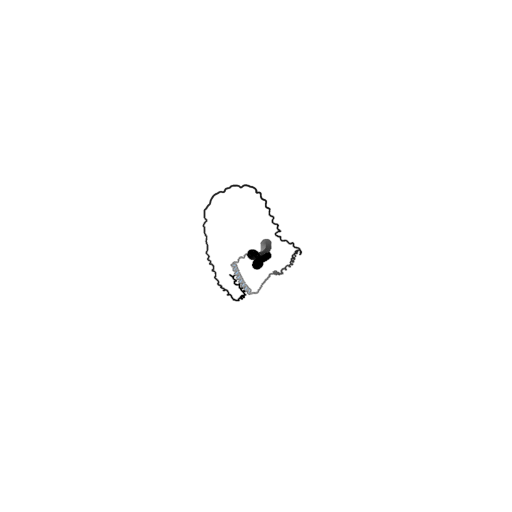PRO A 1 366 ? 90.968 -9.603 -26.554 1.00 56.19 366 PRO A N 1
ATOM 2851 C CA . PRO A 1 366 ? 91.204 -8.492 -25.644 1.00 56.19 366 PRO A CA 1
ATOM 2852 C C . PRO A 1 366 ? 90.657 -8.806 -24.249 1.00 56.19 366 PRO A C 1
ATOM 2854 O O . PRO A 1 366 ? 89.501 -9.212 -24.096 1.00 56.19 366 PRO A O 1
ATOM 2857 N N . GLU A 1 367 ? 91.482 -8.572 -23.227 1.00 55.75 367 GLU A N 1
ATOM 2858 C CA . GLU A 1 367 ? 91.123 -8.791 -21.826 1.00 55.75 367 GLU A CA 1
ATOM 2859 C C . GLU A 1 367 ? 89.835 -8.030 -21.476 1.00 55.75 367 GLU A C 1
ATOM 2861 O O . GLU A 1 367 ? 89.790 -6.796 -21.470 1.00 55.75 367 GLU A O 1
ATOM 2866 N N . ARG A 1 368 ? 88.756 -8.771 -21.187 1.00 54.25 368 ARG A N 1
ATOM 2867 C CA . ARG A 1 368 ? 87.475 -8.189 -20.775 1.00 54.25 368 ARG A CA 1
ATOM 2868 C C . ARG A 1 368 ? 87.617 -7.550 -19.397 1.00 54.25 368 ARG A C 1
ATOM 2870 O O . ARG A 1 368 ? 87.453 -8.220 -18.378 1.00 54.25 368 ARG A O 1
ATOM 2877 N N . ILE A 1 369 ? 87.863 -6.242 -19.377 1.00 61.72 369 ILE A N 1
ATOM 2878 C CA . ILE A 1 369 ? 87.764 -5.424 -18.166 1.00 61.72 369 ILE A CA 1
ATOM 2879 C C . ILE A 1 369 ? 86.343 -5.608 -17.598 1.00 61.72 369 ILE A C 1
ATOM 2881 O O . ILE A 1 369 ? 85.373 -5.341 -18.315 1.00 61.72 369 ILE A O 1
ATOM 2885 N N . PRO A 1 370 ? 86.184 -6.083 -16.348 1.00 62.78 370 PRO A N 1
ATOM 2886 C CA . PRO A 1 370 ? 84.866 -6.302 -15.772 1.00 62.78 370 PRO A CA 1
ATOM 2887 C C . PRO A 1 370 ? 84.147 -4.961 -15.609 1.00 62.78 370 PRO A C 1
ATOM 2889 O O . PRO A 1 370 ? 84.646 -4.046 -14.954 1.00 62.78 370 PRO A O 1
ATOM 2892 N N . THR A 1 371 ? 82.963 -4.845 -16.208 1.00 61.50 371 THR A N 1
ATOM 2893 C CA . THR A 1 371 ? 82.100 -3.671 -16.048 1.00 61.50 371 THR A CA 1
ATOM 2894 C C . THR A 1 371 ? 81.724 -3.503 -14.573 1.00 61.50 371 THR A C 1
ATOM 2896 O O . THR A 1 371 ? 81.300 -4.489 -13.961 1.00 61.50 371 THR A O 1
ATOM 2899 N N . PRO A 1 372 ? 81.849 -2.296 -13.989 1.00 69.88 372 PRO A N 1
ATOM 2900 C CA . PRO A 1 372 ? 81.482 -2.073 -12.596 1.00 69.88 372 PRO A CA 1
ATOM 2901 C C . PRO A 1 372 ? 79.990 -2.376 -12.373 1.00 69.88 372 PRO A C 1
ATOM 2903 O O . PRO A 1 372 ? 79.182 -2.145 -13.278 1.00 69.88 372 PRO A O 1
ATOM 2906 N N . PRO A 1 373 ? 79.608 -2.899 -11.193 1.00 71.88 373 PRO A N 1
ATOM 2907 C CA . PRO A 1 373 ? 78.215 -3.204 -10.897 1.00 71.88 373 PRO A CA 1
ATOM 2908 C C . PRO A 1 373 ? 77.362 -1.923 -10.912 1.00 71.88 373 PRO A C 1
ATOM 2910 O O . PRO A 1 373 ? 77.870 -0.849 -10.569 1.00 71.88 373 PRO A O 1
ATOM 2913 N N . PRO A 1 374 ? 76.074 -2.015 -11.292 1.00 71.19 374 PRO A N 1
ATOM 2914 C CA . PRO A 1 374 ? 75.174 -0.869 -11.253 1.00 71.19 374 PRO A CA 1
ATOM 2915 C C . PRO A 1 374 ? 75.042 -0.331 -9.817 1.00 71.19 374 PRO A C 1
ATOM 2917 O O . PRO A 1 374 ? 75.144 -1.109 -8.862 1.00 71.19 374 PRO A O 1
ATOM 2920 N N . PRO A 1 375 ? 74.814 0.985 -9.643 1.00 70.31 375 PRO A N 1
ATOM 2921 C CA . PRO A 1 375 ? 74.586 1.558 -8.322 1.00 70.31 375 PRO A CA 1
ATOM 2922 C C . PRO A 1 375 ? 73.354 0.913 -7.662 1.00 70.31 375 PRO A C 1
ATOM 2924 O O . PRO A 1 375 ? 72.414 0.538 -8.371 1.00 70.31 375 PRO A O 1
ATOM 2927 N N . PRO A 1 376 ? 73.339 0.775 -6.322 1.00 70.25 376 PRO A N 1
ATOM 2928 C CA . PRO A 1 376 ? 72.179 0.244 -5.618 1.00 70.25 376 PRO A CA 1
ATOM 2929 C C . PRO A 1 376 ? 70.943 1.119 -5.889 1.00 70.25 376 PRO A C 1
ATOM 2931 O O . PRO A 1 376 ? 71.086 2.332 -6.081 1.00 70.25 376 PRO A O 1
ATOM 2934 N N . PRO A 1 377 ? 69.735 0.526 -5.919 1.00 67.75 377 PRO A N 1
ATOM 2935 C CA . PRO A 1 377 ? 68.509 1.285 -6.120 1.00 67.75 377 PRO A CA 1
ATOM 2936 C C . PRO A 1 377 ? 68.364 2.328 -5.012 1.00 67.75 377 PRO A C 1
ATOM 2938 O O . PRO A 1 377 ? 68.704 2.065 -3.859 1.00 67.75 377 PRO A O 1
ATOM 2941 N N . PHE A 1 378 ? 67.857 3.507 -5.370 1.00 57.62 378 PHE A N 1
ATOM 2942 C CA . PHE A 1 378 ? 67.594 4.570 -4.408 1.00 57.62 378 PHE A CA 1
ATOM 2943 C C . PHE A 1 378 ? 66.660 4.043 -3.316 1.00 57.62 378 PHE A C 1
ATOM 2945 O O . PHE A 1 378 ? 65.511 3.694 -3.592 1.00 57.62 378 PHE A O 1
ATOM 2952 N N . GLU A 1 379 ? 67.155 3.983 -2.079 1.00 57.69 379 GLU A N 1
ATOM 2953 C CA . GLU A 1 379 ? 66.309 3.744 -0.918 1.00 57.69 379 GLU A CA 1
ATOM 2954 C C . GLU A 1 379 ? 65.385 4.952 -0.777 1.00 57.69 379 GLU A C 1
ATOM 2956 O O . GLU A 1 379 ? 65.773 6.018 -0.297 1.00 57.69 379 GLU A O 1
ATOM 2961 N N . TYR A 1 380 ? 64.153 4.791 -1.259 1.00 52.34 380 TYR A N 1
ATOM 2962 C CA . TYR A 1 380 ? 63.076 5.723 -0.984 1.00 52.34 380 TYR A CA 1
ATOM 2963 C C . TYR A 1 380 ? 62.756 5.638 0.507 1.00 52.34 380 TYR A C 1
ATOM 2965 O O . TYR A 1 380 ? 61.876 4.884 0.925 1.00 52.34 380 TYR A O 1
ATOM 2973 N N . SER A 1 381 ? 63.450 6.456 1.298 1.00 57.97 381 SER A N 1
ATOM 2974 C CA . SER A 1 381 ? 62.946 6.941 2.578 1.00 57.97 381 SER A CA 1
ATOM 2975 C C . SER A 1 381 ? 61.681 7.748 2.302 1.00 57.97 381 SER A C 1
ATOM 2977 O O . SER A 1 381 ? 61.695 8.974 2.226 1.00 57.97 381 SER A O 1
ATOM 2979 N N . ILE A 1 382 ? 60.576 7.035 2.085 1.00 53.75 382 ILE A N 1
ATOM 2980 C CA . ILE A 1 382 ? 59.244 7.586 2.257 1.00 53.75 382 ILE A CA 1
ATOM 2981 C C . ILE A 1 382 ? 59.191 7.955 3.734 1.00 53.75 382 ILE A C 1
ATOM 2983 O O . ILE A 1 382 ? 59.120 7.067 4.585 1.00 53.75 382 ILE A O 1
ATOM 2987 N N . ASP A 1 383 ? 59.281 9.256 4.019 1.00 61.28 383 ASP A N 1
ATOM 2988 C CA . ASP A 1 383 ? 59.001 9.837 5.330 1.00 61.28 383 ASP A CA 1
ATOM 2989 C C . ASP A 1 383 ? 57.523 9.579 5.650 1.00 61.28 383 ASP A C 1
ATOM 2991 O O . ASP A 1 383 ? 56.651 10.433 5.477 1.00 61.28 383 ASP A O 1
ATOM 2995 N N . LEU A 1 384 ? 57.232 8.343 6.055 1.00 57.94 384 LEU A N 1
ATOM 2996 C CA . LEU A 1 384 ? 55.924 7.927 6.511 1.00 57.94 384 LEU A CA 1
ATOM 2997 C C . LEU A 1 384 ? 55.659 8.716 7.800 1.00 57.94 384 LEU A C 1
ATOM 2999 O O . LEU A 1 384 ? 56.421 8.563 8.761 1.00 57.94 384 LEU A O 1
ATOM 3003 N N . PRO A 1 385 ? 54.647 9.605 7.830 1.00 64.44 385 PRO A N 1
ATOM 3004 C CA . PRO A 1 385 ? 54.402 10.437 8.996 1.00 64.44 385 PRO A CA 1
ATOM 3005 C C . PRO A 1 385 ? 54.151 9.543 10.218 1.00 64.44 385 PRO A C 1
ATOM 3007 O O . PRO A 1 385 ? 53.565 8.466 10.074 1.00 64.44 385 PRO A O 1
ATOM 3010 N N . PRO A 1 386 ? 54.605 9.958 11.415 1.00 65.19 386 PRO A N 1
ATOM 3011 C CA . PRO A 1 386 ? 54.601 9.099 12.591 1.00 65.19 386 PRO A CA 1
ATOM 3012 C C . PRO A 1 386 ? 53.192 8.591 12.901 1.00 65.19 386 PRO A C 1
ATOM 3014 O O . PRO A 1 386 ? 52.226 9.359 12.878 1.00 65.19 386 PRO A O 1
ATOM 3017 N N . GLU A 1 387 ? 53.092 7.297 13.213 1.00 59.28 387 GLU A N 1
ATOM 3018 C CA . GLU A 1 387 ? 51.841 6.637 13.592 1.00 59.28 387 GLU A CA 1
ATOM 3019 C C . GLU A 1 387 ? 51.141 7.435 14.707 1.00 59.28 387 GLU A C 1
ATOM 3021 O O . GLU A 1 387 ? 51.675 7.595 15.805 1.00 59.28 387 GLU A O 1
ATOM 3026 N N . GLY A 1 388 ? 49.955 7.974 14.407 1.00 60.06 388 GLY A N 1
ATOM 3027 C CA . GLY A 1 388 ? 49.209 8.869 15.303 1.00 60.06 388 GLY A CA 1
ATOM 3028 C C . GLY A 1 388 ? 49.111 10.330 14.846 1.00 60.06 388 GLY A C 1
ATOM 3029 O O . GLY A 1 388 ? 48.402 11.106 15.483 1.00 60.06 388 GLY A O 1
ATOM 3030 N N . ALA A 1 389 ? 49.750 10.724 13.740 1.00 53.81 389 ALA A N 1
ATOM 3031 C CA . ALA A 1 389 ? 49.439 11.987 13.071 1.00 53.81 389 ALA A CA 1
ATOM 3032 C C . ALA A 1 389 ? 48.046 11.905 12.410 1.00 53.81 389 ALA A C 1
ATOM 3034 O O . ALA A 1 389 ? 47.902 11.391 11.302 1.00 53.81 389 ALA A O 1
ATOM 3035 N N . GLU A 1 390 ? 47.015 12.393 13.106 1.00 57.25 390 GLU A N 1
ATOM 3036 C CA . GLU A 1 390 ? 45.643 12.463 12.593 1.00 57.25 390 GLU A CA 1
ATOM 3037 C C . GLU A 1 390 ? 45.595 13.288 11.298 1.00 57.25 390 GLU A C 1
ATOM 3039 O O . GLU A 1 390 ? 45.767 14.510 11.305 1.00 57.25 390 GLU A O 1
ATOM 3044 N N . VAL A 1 391 ? 45.368 12.614 10.167 1.00 59.31 391 VAL A N 1
ATOM 3045 C CA . VAL A 1 391 ? 45.196 13.277 8.871 1.00 59.31 391 VAL A CA 1
ATOM 3046 C C . VAL A 1 391 ? 43.906 14.104 8.945 1.00 59.31 391 VAL A C 1
ATOM 3048 O O . VAL A 1 391 ? 42.850 13.529 9.227 1.00 59.31 391 VAL A O 1
ATOM 3051 N N . PRO A 1 392 ? 43.947 15.433 8.732 1.00 64.88 392 PRO A N 1
ATOM 3052 C CA . PRO A 1 392 ? 42.777 16.276 8.930 1.00 64.88 392 PRO A CA 1
ATOM 3053 C C . PRO A 1 392 ? 41.659 15.865 7.969 1.00 64.88 392 PRO A C 1
ATOM 3055 O O . PRO A 1 392 ? 41.837 15.868 6.751 1.00 64.88 392 PRO A O 1
ATOM 3058 N N . TYR A 1 393 ? 40.503 15.516 8.536 1.00 55.56 393 TYR A N 1
ATOM 3059 C CA . TYR A 1 393 ? 39.321 15.099 7.787 1.00 55.56 393 TYR A CA 1
ATOM 3060 C C . TYR A 1 393 ? 38.878 16.225 6.843 1.00 55.56 393 TYR A C 1
ATOM 3062 O O . TYR A 1 393 ? 38.322 17.237 7.275 1.00 55.56 393 TYR A O 1
ATOM 3070 N N . VAL A 1 394 ? 39.106 16.045 5.541 1.00 61.03 394 VAL A N 1
ATOM 3071 C CA . VAL A 1 394 ? 38.528 16.915 4.516 1.00 61.03 394 VAL A CA 1
ATOM 3072 C C . VAL A 1 394 ? 37.038 16.598 4.463 1.00 61.03 394 VAL A C 1
ATOM 3074 O O . VAL A 1 394 ? 36.630 15.577 3.914 1.00 61.03 394 VAL A O 1
ATOM 3077 N N . ARG A 1 395 ? 36.215 17.440 5.097 1.00 69.19 395 ARG A N 1
ATOM 3078 C CA . ARG A 1 395 ? 34.756 17.310 5.021 1.00 69.19 395 ARG A CA 1
ATOM 3079 C C . ARG A 1 395 ? 34.331 17.540 3.572 1.00 69.19 395 ARG A C 1
ATOM 3081 O O . ARG A 1 395 ? 34.613 18.598 3.013 1.00 69.19 395 ARG A O 1
ATOM 3088 N N . ASN A 1 396 ? 33.652 16.558 2.984 1.00 70.00 396 ASN A N 1
ATOM 3089 C CA . ASN A 1 396 ? 33.040 16.705 1.666 1.00 70.00 396 ASN A CA 1
ATOM 3090 C C . ASN A 1 396 ? 32.062 17.888 1.698 1.00 70.00 396 ASN A C 1
ATOM 3092 O O . ASN A 1 396 ? 31.241 17.963 2.612 1.00 70.00 396 ASN A O 1
ATOM 3096 N N . ALA A 1 397 ? 32.164 18.787 0.717 1.00 68.50 397 ALA A N 1
ATOM 3097 C CA . ALA A 1 397 ? 31.306 19.964 0.633 1.00 68.50 397 ALA A CA 1
ATOM 3098 C C . ALA A 1 397 ? 29.832 19.547 0.543 1.00 68.50 397 ALA A C 1
ATOM 3100 O O . ALA A 1 397 ? 29.456 18.739 -0.312 1.00 68.50 397 ALA A O 1
ATOM 3101 N N . GLU A 1 398 ? 29.001 20.095 1.423 1.00 75.56 398 GLU A N 1
ATOM 3102 C CA . GLU A 1 398 ? 27.560 19.873 1.393 1.00 75.56 398 GLU A CA 1
ATOM 3103 C C . GLU A 1 398 ? 26.897 20.908 0.465 1.00 75.56 398 GLU A C 1
ATOM 3105 O O . GLU A 1 398 ? 27.425 22.007 0.283 1.00 75.56 398 GLU A O 1
ATOM 3110 N N . PRO A 1 399 ? 25.718 20.621 -0.126 1.00 60.94 399 PRO A N 1
ATOM 3111 C CA . PRO A 1 399 ? 25.087 21.519 -1.103 1.00 60.94 399 PRO A CA 1
ATOM 3112 C C . PRO A 1 399 ? 24.764 22.943 -0.607 1.00 60.94 399 PRO A C 1
ATOM 3114 O O . PRO A 1 399 ? 24.395 23.789 -1.417 1.00 60.94 399 PRO A O 1
ATOM 3117 N N . GLY A 1 400 ? 24.882 23.212 0.699 1.00 66.62 400 GLY A N 1
ATOM 3118 C CA . GLY A 1 400 ? 24.723 24.538 1.304 1.00 66.62 400 GLY A CA 1
ATOM 3119 C C . GLY A 1 400 ? 26.004 25.380 1.402 1.00 66.62 400 GLY A C 1
ATOM 3120 O O . GLY A 1 400 ? 25.903 26.560 1.729 1.00 66.62 400 GLY A O 1
ATOM 3121 N N . ASP A 1 401 ? 27.187 24.824 1.112 1.00 72.44 401 ASP A N 1
ATOM 3122 C CA . ASP A 1 401 ? 28.468 25.554 1.203 1.00 72.44 401 ASP A CA 1
ATOM 3123 C C . ASP A 1 401 ? 28.663 26.570 0.056 1.00 72.44 401 ASP A C 1
ATOM 3125 O O . ASP A 1 401 ? 29.530 27.446 0.117 1.00 72.44 401 ASP A O 1
ATOM 3129 N N . PHE A 1 402 ? 27.836 26.488 -0.990 1.00 64.75 402 PHE A N 1
ATOM 3130 C CA . PHE A 1 402 ? 27.838 27.411 -2.121 1.00 64.75 402 PHE A CA 1
ATOM 3131 C C . PHE A 1 402 ? 26.796 28.513 -1.916 1.00 64.75 402 PHE A C 1
ATOM 3133 O O . PHE A 1 402 ? 25.590 28.268 -1.953 1.00 64.75 402 PHE A O 1
ATOM 3140 N N . ALA A 1 403 ? 27.264 29.751 -1.735 1.00 66.19 403 ALA A N 1
ATOM 3141 C CA . ALA A 1 403 ? 26.383 30.913 -1.680 1.00 66.19 403 ALA A CA 1
ATOM 3142 C C . ALA A 1 403 ? 25.564 31.034 -2.985 1.00 66.19 403 ALA A C 1
ATOM 3144 O O . ALA A 1 403 ? 26.132 30.874 -4.072 1.00 66.19 403 ALA A O 1
ATOM 3145 N N . PRO A 1 404 ? 24.249 31.323 -2.910 1.00 64.06 404 PRO A N 1
ATOM 3146 C CA . PRO A 1 404 ? 23.407 31.431 -4.095 1.00 64.06 404 PRO A CA 1
ATOM 3147 C C . PRO A 1 404 ? 23.882 32.572 -5.011 1.00 64.06 404 PRO A C 1
ATOM 3149 O O . PRO A 1 404 ? 24.422 33.571 -4.522 1.00 64.06 404 PRO A O 1
ATOM 3152 N N . PRO A 1 405 ? 23.688 32.451 -6.338 1.00 58.41 405 PRO A N 1
ATOM 3153 C CA . PRO A 1 405 ? 24.127 33.464 -7.288 1.00 58.41 405 PRO A CA 1
ATOM 3154 C C . PRO A 1 405 ? 23.437 34.800 -6.999 1.00 58.41 405 PRO A C 1
ATOM 3156 O O . PRO A 1 405 ? 22.222 34.854 -6.818 1.00 58.41 405 PRO A O 1
ATOM 3159 N N . ALA A 1 406 ? 24.222 35.878 -6.961 1.00 53.34 406 ALA A N 1
ATOM 3160 C CA . ALA A 1 406 ? 23.704 37.215 -6.706 1.00 53.34 406 ALA A CA 1
ATOM 3161 C C . ALA A 1 406 ? 22.691 37.616 -7.790 1.00 53.34 406 ALA A C 1
ATOM 3163 O O . ALA A 1 406 ? 23.018 37.615 -8.979 1.00 53.34 406 ALA A O 1
ATOM 3164 N N . GLU A 1 407 ? 21.474 37.974 -7.375 1.00 44.50 407 GLU A N 1
ATOM 3165 C CA . GLU A 1 407 ? 20.440 38.466 -8.285 1.00 44.50 407 GLU A CA 1
ATOM 3166 C C . GLU A 1 407 ? 20.939 39.718 -9.016 1.00 44.50 407 GLU A C 1
ATOM 3168 O O . GLU A 1 407 ? 21.350 40.707 -8.402 1.00 44.50 407 GLU A O 1
ATOM 3173 N N . ALA A 1 408 ? 20.920 39.671 -10.349 1.00 47.50 408 ALA A N 1
ATOM 3174 C CA . ALA A 1 408 ? 21.347 40.786 -11.177 1.00 47.50 408 ALA A CA 1
ATOM 3175 C C . ALA A 1 408 ? 20.362 41.955 -11.025 1.00 47.50 408 ALA A C 1
ATOM 3177 O O . ALA A 1 408 ? 19.223 41.888 -11.492 1.00 47.50 408 ALA A O 1
ATOM 3178 N N . ALA A 1 409 ? 20.811 43.035 -10.379 1.00 43.19 409 ALA A N 1
ATOM 3179 C CA . ALA A 1 409 ? 20.035 44.264 -10.260 1.00 43.19 409 ALA A CA 1
ATOM 3180 C C . ALA A 1 409 ? 19.673 44.820 -11.658 1.00 43.19 409 ALA A C 1
ATOM 3182 O O . ALA A 1 409 ? 20.499 44.759 -12.575 1.00 43.19 409 ALA A O 1
ATOM 3183 N N . PRO A 1 410 ? 18.449 45.349 -11.848 1.00 43.19 410 PRO A N 1
ATOM 3184 C CA . PRO A 1 410 ? 17.940 45.698 -13.169 1.00 43.19 410 PRO A CA 1
ATOM 3185 C C . PRO A 1 410 ? 18.664 46.913 -13.761 1.00 43.19 410 PRO A C 1
ATOM 3187 O O . PRO A 1 410 ? 18.917 47.900 -13.073 1.00 43.19 410 PRO A O 1
ATOM 3190 N N . ALA A 1 411 ? 18.959 46.850 -15.061 1.00 48.31 411 ALA A N 1
ATOM 3191 C CA . ALA A 1 411 ? 19.596 47.941 -15.790 1.00 48.31 411 ALA A CA 1
ATOM 3192 C C . ALA A 1 411 ? 18.670 49.167 -15.904 1.00 48.31 411 ALA A C 1
ATOM 3194 O O . ALA A 1 411 ? 17.515 49.045 -16.320 1.00 48.31 411 ALA A O 1
ATOM 3195 N N . GLU A 1 412 ? 19.188 50.353 -15.571 1.00 46.69 412 GLU A N 1
ATOM 3196 C CA . GLU A 1 412 ? 18.465 51.616 -15.749 1.00 46.69 412 GLU A CA 1
ATOM 3197 C C . GLU A 1 412 ? 18.257 51.958 -17.236 1.00 46.69 412 GLU A C 1
ATOM 3199 O O . GLU A 1 412 ? 19.085 51.659 -18.099 1.00 46.69 412 GLU A O 1
ATOM 3204 N N . GLY A 1 413 ? 17.105 52.566 -17.531 1.00 37.91 413 GLY A N 1
ATOM 3205 C CA . GLY A 1 413 ? 16.605 52.770 -18.890 1.00 37.91 413 GLY A CA 1
ATOM 3206 C C . GLY A 1 413 ? 17.245 53.926 -19.669 1.00 37.91 413 GLY A C 1
ATOM 3207 O O . GLY A 1 413 ? 17.814 54.865 -19.117 1.00 37.91 413 GLY A O 1
ATOM 3208 N N . ALA A 1 414 ? 17.094 53.859 -20.992 1.00 33.34 414 ALA A N 1
ATOM 3209 C CA . ALA A 1 414 ? 17.652 54.810 -21.949 1.00 33.34 414 ALA A CA 1
ATOM 3210 C C . ALA A 1 414 ? 16.855 56.128 -22.082 1.00 33.34 414 ALA A C 1
ATOM 3212 O O . ALA A 1 414 ? 15.632 56.130 -21.931 1.00 33.34 414 ALA A O 1
ATOM 3213 N N . PRO A 1 415 ? 17.509 57.215 -22.533 1.00 43.72 415 PRO A N 1
ATOM 3214 C CA . PRO A 1 415 ? 16.879 58.283 -23.302 1.00 43.72 415 PRO A CA 1
ATOM 3215 C C . PRO A 1 415 ? 17.086 58.064 -24.824 1.00 43.72 415 PRO A C 1
ATOM 3217 O O . PRO A 1 415 ? 18.216 57.825 -25.257 1.00 43.72 415 PRO A O 1
ATOM 3220 N N . PRO A 1 416 ? 16.038 58.152 -25.666 1.00 41.72 416 PRO A N 1
ATOM 3221 C CA . PRO A 1 416 ? 16.172 58.054 -27.120 1.00 41.72 416 PRO A CA 1
ATOM 3222 C C . PRO A 1 416 ? 16.628 59.387 -27.735 1.00 41.72 416 PRO A C 1
ATOM 3224 O O . PRO A 1 416 ? 16.177 60.453 -27.320 1.00 41.72 416 PRO A O 1
ATOM 3227 N N . ALA A 1 417 ? 17.478 59.328 -28.763 1.00 44.47 417 ALA A N 1
ATOM 3228 C CA . ALA A 1 417 ? 17.881 60.501 -29.537 1.00 44.47 417 ALA A CA 1
ATOM 3229 C C . ALA A 1 417 ? 17.014 60.666 -30.799 1.00 44.47 417 ALA A C 1
ATOM 3231 O O . ALA A 1 417 ? 16.875 59.743 -31.603 1.00 44.47 417 ALA A O 1
ATOM 3232 N N . GLU A 1 418 ? 16.461 61.865 -30.966 1.00 39.66 418 GLU A N 1
ATOM 3233 C CA . GLU A 1 418 ? 15.845 62.378 -32.198 1.00 39.66 418 GLU A CA 1
ATOM 3234 C C . GLU A 1 418 ? 16.890 62.325 -33.343 1.00 39.66 418 GLU A C 1
ATOM 3236 O O . GLU A 1 418 ? 18.086 62.454 -33.103 1.00 39.66 418 GLU A O 1
ATOM 3241 N N . GLY A 1 419 ? 16.584 62.106 -34.621 1.00 33.03 419 GLY A N 1
ATOM 3242 C CA . GLY A 1 419 ? 15.402 62.486 -35.386 1.00 33.03 419 GLY A CA 1
ATOM 3243 C C . GLY A 1 419 ? 15.879 63.235 -36.641 1.00 33.03 419 GLY A C 1
ATOM 3244 O O . GLY A 1 419 ? 16.099 64.440 -36.595 1.00 33.03 419 GLY A O 1
ATOM 3245 N N . ALA A 1 420 ? 16.072 62.526 -37.759 1.00 38.53 420 ALA A N 1
ATOM 3246 C CA . ALA A 1 420 ? 16.432 63.107 -39.060 1.00 38.53 420 ALA A CA 1
ATOM 3247 C C . ALA A 1 420 ? 15.668 62.382 -40.194 1.00 38.53 420 ALA A C 1
ATOM 3249 O O . ALA A 1 420 ? 15.434 61.177 -40.074 1.00 38.53 420 ALA A O 1
ATOM 3250 N N . PRO A 1 421 ? 15.204 63.089 -41.246 1.00 37.91 421 PRO A N 1
ATOM 3251 C CA . PRO A 1 421 ? 14.023 62.662 -41.998 1.00 37.91 421 PRO A CA 1
ATOM 3252 C C . PRO A 1 421 ? 14.306 61.777 -43.221 1.00 37.91 421 PRO A C 1
ATOM 3254 O O . PRO A 1 421 ? 15.374 61.822 -43.829 1.00 37.91 421 PRO A O 1
ATOM 3257 N N . ALA A 1 422 ? 13.281 61.016 -43.613 1.00 35.72 422 ALA A N 1
ATOM 3258 C CA . ALA A 1 422 ? 13.262 60.202 -44.822 1.00 35.72 422 ALA A CA 1
ATOM 3259 C C . ALA A 1 422 ? 13.200 61.053 -46.105 1.00 35.72 422 ALA A C 1
ATOM 3261 O O . ALA A 1 422 ? 12.527 62.083 -46.147 1.00 35.72 422 ALA A O 1
ATOM 3262 N N . ALA A 1 423 ? 13.852 60.576 -47.168 1.00 41.28 423 ALA A N 1
ATOM 3263 C CA . ALA A 1 423 ? 13.699 61.111 -48.517 1.00 41.28 423 ALA A CA 1
ATOM 3264 C C . ALA A 1 423 ? 12.547 60.397 -49.246 1.00 41.28 423 ALA A C 1
ATOM 3266 O O . ALA A 1 423 ? 12.530 59.169 -49.339 1.00 41.28 423 ALA A O 1
ATOM 3267 N N . GLU A 1 424 ? 11.591 61.166 -49.767 1.00 36.22 424 GLU A N 1
ATOM 3268 C CA . GLU A 1 424 ? 10.492 60.655 -50.589 1.00 36.22 424 GLU A CA 1
ATOM 3269 C C . GLU A 1 424 ? 10.930 60.313 -52.024 1.00 36.22 424 GLU A C 1
ATOM 3271 O O . GLU A 1 424 ? 11.752 61.003 -52.623 1.00 36.22 424 GLU A O 1
ATOM 3276 N N . GLY A 1 425 ? 10.234 59.342 -52.624 1.00 33.19 425 GLY A N 1
ATOM 3277 C CA . GLY A 1 425 ? 9.683 59.539 -53.969 1.00 33.19 425 GLY A CA 1
ATOM 3278 C C . GLY A 1 425 ? 10.551 59.191 -55.183 1.00 33.19 425 GLY A C 1
ATOM 3279 O O . GLY A 1 425 ? 11.046 60.075 -55.876 1.00 33.19 425 GLY A O 1
ATOM 3280 N N . ALA A 1 426 ? 10.547 57.914 -55.572 1.00 38.41 426 ALA A N 1
ATOM 3281 C CA . ALA A 1 426 ? 10.662 57.513 -56.977 1.00 38.41 426 ALA A CA 1
ATOM 3282 C C . ALA A 1 426 ? 9.629 56.408 -57.268 1.00 38.41 426 ALA A C 1
ATOM 3284 O O . ALA A 1 426 ? 9.653 55.349 -56.644 1.00 38.41 426 ALA A O 1
ATOM 3285 N N . ALA A 1 427 ? 8.675 56.690 -58.160 1.00 35.59 427 ALA A N 1
ATOM 3286 C CA . ALA A 1 427 ? 7.524 55.827 -58.438 1.00 35.59 427 ALA A CA 1
ATOM 3287 C C . ALA A 1 427 ? 7.857 54.691 -59.438 1.00 35.59 427 ALA A C 1
ATOM 3289 O O . ALA A 1 427 ? 8.767 54.851 -60.255 1.00 35.59 427 ALA A O 1
ATOM 3290 N N . PRO A 1 428 ? 7.134 53.553 -59.403 1.00 37.84 428 PRO A N 1
ATOM 3291 C CA . PRO A 1 428 ? 7.402 52.405 -60.268 1.00 37.84 428 PRO A CA 1
ATOM 3292 C C . PRO A 1 428 ? 6.848 52.597 -61.688 1.00 37.84 428 PRO A C 1
ATOM 3294 O O . PRO A 1 428 ? 5.811 53.229 -61.885 1.00 37.84 428 PRO A O 1
ATOM 3297 N N . ALA A 1 429 ? 7.516 51.996 -62.676 1.00 41.84 429 ALA A N 1
ATOM 3298 C CA . ALA A 1 429 ? 7.038 51.934 -64.055 1.00 41.84 429 ALA A CA 1
ATOM 3299 C C . ALA A 1 429 ? 6.208 50.660 -64.295 1.00 41.84 429 ALA A C 1
ATOM 3301 O O . ALA A 1 429 ? 6.681 49.550 -64.050 1.00 41.84 429 ALA A O 1
ATOM 3302 N N . GLU A 1 430 ? 4.988 50.820 -64.807 1.00 35.91 430 GLU A N 1
ATOM 3303 C CA . GLU A 1 430 ? 4.140 49.714 -65.262 1.00 35.91 430 GLU A CA 1
ATOM 3304 C C . GLU A 1 430 ? 4.452 49.302 -66.715 1.00 35.91 430 GLU A C 1
ATOM 3306 O O . GLU A 1 430 ? 4.706 50.150 -67.568 1.00 35.91 430 GLU A O 1
ATOM 3311 N N . GLY A 1 431 ? 4.284 48.008 -67.015 1.00 31.59 431 GLY A N 1
ATOM 3312 C CA . GLY A 1 431 ? 3.704 47.568 -68.292 1.00 31.59 431 GLY A CA 1
ATOM 3313 C C . GLY A 1 431 ? 4.634 47.167 -69.448 1.00 31.59 431 GLY A C 1
ATOM 3314 O O . GLY A 1 431 ? 4.955 47.982 -70.306 1.00 31.59 431 GLY A O 1
ATOM 3315 N N . ALA A 1 432 ? 4.882 45.857 -69.585 1.00 38.50 432 ALA A N 1
ATOM 3316 C CA . ALA A 1 432 ? 4.943 45.154 -70.880 1.00 38.50 432 ALA A CA 1
ATOM 3317 C C . ALA A 1 432 ? 4.715 43.632 -70.666 1.00 38.50 432 ALA A C 1
ATOM 3319 O O . ALA A 1 432 ? 5.339 43.073 -69.762 1.00 38.50 432 ALA A O 1
ATOM 3320 N N . PRO A 1 433 ? 3.826 42.951 -71.423 1.00 36.47 433 PRO A N 1
ATOM 3321 C CA . PRO A 1 433 ? 3.411 41.577 -71.113 1.00 36.47 433 PRO A CA 1
ATOM 3322 C C . PRO A 1 433 ? 4.090 40.472 -71.948 1.00 36.47 433 PRO A C 1
ATOM 3324 O O . PRO A 1 433 ? 4.619 40.710 -73.029 1.00 36.47 433 PRO A O 1
ATOM 3327 N N . ALA A 1 434 ? 3.984 39.255 -71.403 1.00 33.84 434 ALA A N 1
ATOM 3328 C CA . ALA A 1 434 ? 4.128 37.914 -71.987 1.00 33.84 434 ALA A CA 1
ATOM 3329 C C . ALA A 1 434 ? 4.527 37.761 -73.474 1.00 33.84 434 ALA A C 1
ATOM 3331 O O . ALA A 1 434 ? 3.785 38.131 -74.383 1.00 33.84 434 ALA A O 1
ATOM 3332 N N . ALA A 1 435 ? 5.615 37.017 -73.698 1.00 40.62 435 ALA A N 1
ATOM 3333 C CA . ALA A 1 435 ? 5.887 36.316 -74.950 1.00 40.62 435 ALA A CA 1
ATOM 3334 C C . ALA A 1 435 ? 5.638 34.807 -74.759 1.00 40.62 435 ALA A C 1
ATOM 3336 O O . ALA A 1 435 ? 6.430 34.122 -74.112 1.00 40.62 435 ALA A O 1
ATOM 3337 N N . GLU A 1 436 ? 4.542 34.289 -75.317 1.00 32.56 436 GLU A N 1
ATOM 3338 C CA . GLU A 1 436 ? 4.345 32.846 -75.507 1.00 32.56 436 GLU A CA 1
ATOM 3339 C C . GLU A 1 436 ? 4.965 32.391 -76.837 1.00 32.56 436 GLU A C 1
ATOM 3341 O O . GLU A 1 436 ? 4.829 33.079 -77.850 1.00 32.56 436 GLU A O 1
ATOM 3346 N N . GLY A 1 437 ? 5.555 31.189 -76.859 1.00 33.81 437 GLY A N 1
ATOM 3347 C CA . GLY A 1 437 ? 5.725 30.414 -78.095 1.00 33.81 437 GLY A CA 1
ATOM 3348 C C . GLY A 1 437 ? 7.119 29.843 -78.373 1.00 33.81 437 GLY A C 1
ATOM 3349 O O . GLY A 1 437 ? 7.937 30.507 -78.999 1.00 33.81 437 GLY A O 1
ATOM 3350 N N . ALA A 1 438 ? 7.334 28.571 -78.010 1.00 36.59 438 ALA A N 1
ATOM 3351 C CA . ALA A 1 438 ? 7.765 27.485 -78.917 1.00 36.59 438 ALA A CA 1
ATOM 3352 C C . ALA A 1 438 ? 8.076 26.186 -78.120 1.00 36.59 438 ALA A C 1
ATOM 3354 O O . ALA A 1 438 ? 8.628 26.275 -77.024 1.00 36.59 438 ALA A O 1
ATOM 3355 N N . PRO A 1 439 ? 7.723 24.986 -78.629 1.00 39.56 439 PRO A N 1
ATOM 3356 C CA . PRO A 1 439 ? 7.845 23.718 -77.895 1.00 39.56 439 PRO A CA 1
ATOM 3357 C C . PRO A 1 439 ? 9.239 23.053 -78.001 1.00 39.56 439 PRO A C 1
ATOM 3359 O O . PRO A 1 439 ? 10.012 23.383 -78.904 1.00 39.56 439 PRO A O 1
ATOM 3362 N N . PRO A 1 440 ? 9.564 22.091 -77.109 1.00 45.16 440 PRO A N 1
ATOM 3363 C CA . PRO A 1 440 ? 10.836 21.363 -77.118 1.00 45.16 440 PRO A CA 1
ATOM 3364 C C . PRO A 1 440 ? 10.950 20.362 -78.280 1.00 45.16 440 PRO A C 1
ATOM 3366 O O . PRO A 1 440 ? 9.954 19.829 -78.766 1.00 45.16 440 PRO A O 1
ATOM 3369 N N . ALA A 1 441 ? 12.187 20.092 -78.704 1.00 41.62 441 ALA A N 1
ATOM 3370 C CA . ALA A 1 441 ? 12.492 19.232 -79.845 1.00 41.62 441 ALA A CA 1
ATOM 3371 C C . ALA A 1 441 ? 12.450 17.729 -79.507 1.00 41.62 441 ALA A C 1
ATOM 3373 O O . ALA A 1 441 ? 13.073 17.279 -78.545 1.00 41.62 441 ALA A O 1
ATOM 3374 N N . GLU A 1 442 ? 11.791 16.946 -80.363 1.00 33.03 442 GLU A N 1
ATOM 3375 C CA . GLU A 1 442 ? 11.951 15.489 -80.434 1.00 33.03 442 GLU A CA 1
ATOM 3376 C C . GLU A 1 442 ? 13.302 15.132 -81.082 1.00 33.03 442 GLU A C 1
ATOM 3378 O O . GLU A 1 442 ? 13.711 15.769 -82.055 1.00 33.03 442 GLU A O 1
ATOM 3383 N N . GLY A 1 443 ? 13.995 14.094 -80.592 1.00 35.78 443 GLY A N 1
ATOM 3384 C CA . GLY A 1 443 ? 15.295 13.714 -81.158 1.00 35.78 443 GLY A CA 1
ATOM 3385 C C . GLY A 1 443 ? 15.911 12.410 -80.641 1.00 35.78 443 GLY A C 1
ATOM 3386 O O . GLY A 1 443 ? 16.694 12.437 -79.702 1.00 35.78 443 GLY A O 1
ATOM 3387 N N . ALA A 1 444 ? 15.639 11.315 -81.363 1.00 38.34 444 ALA A N 1
ATOM 3388 C CA . ALA A 1 444 ? 16.417 10.065 -81.450 1.00 38.34 444 ALA A CA 1
ATOM 3389 C C . ALA A 1 444 ? 16.569 9.148 -80.198 1.00 38.34 444 ALA A C 1
ATOM 3391 O O . ALA A 1 444 ? 17.333 9.452 -79.283 1.00 38.34 444 ALA A O 1
ATOM 3392 N N . PRO A 1 445 ? 15.970 7.935 -80.212 1.00 36.66 445 PRO A N 1
ATOM 3393 C CA . PRO A 1 445 ? 16.346 6.832 -79.324 1.00 36.66 445 PRO A CA 1
ATOM 3394 C C . PRO A 1 445 ? 17.536 6.022 -79.883 1.00 36.66 445 PRO A C 1
ATOM 3396 O O . PRO A 1 445 ? 17.675 5.864 -81.096 1.00 36.66 445 PRO A O 1
ATOM 3399 N N . ALA A 1 446 ? 18.356 5.448 -78.996 1.00 39.12 446 ALA A N 1
ATOM 3400 C CA . ALA A 1 446 ? 19.451 4.524 -79.324 1.00 39.12 446 ALA A CA 1
ATOM 3401 C C . ALA A 1 446 ? 19.222 3.138 -78.663 1.00 39.12 446 ALA A C 1
ATOM 3403 O O . ALA A 1 446 ? 18.474 3.059 -77.687 1.00 39.12 446 ALA A O 1
ATOM 3404 N N . PRO A 1 447 ? 19.770 2.036 -79.218 1.00 40.19 447 PRO A N 1
ATOM 3405 C CA . PRO A 1 447 ? 19.078 0.743 -79.191 1.00 40.19 447 PRO A CA 1
ATOM 3406 C C . PRO A 1 447 ? 19.476 -0.212 -78.056 1.00 40.19 447 PRO A C 1
ATOM 3408 O O . PRO A 1 447 ? 20.587 -0.178 -77.531 1.00 40.19 447 PRO A O 1
ATOM 3411 N N . ALA A 1 448 ? 18.564 -1.142 -77.762 1.00 30.30 448 ALA A N 1
ATOM 3412 C CA . ALA A 1 448 ? 18.791 -2.287 -76.885 1.00 30.30 448 ALA A CA 1
ATOM 3413 C C . ALA A 1 448 ? 19.648 -3.384 -77.556 1.00 30.30 448 ALA A C 1
ATOM 3415 O O . ALA A 1 448 ? 19.447 -3.668 -78.741 1.00 30.30 448 ALA A O 1
ATOM 3416 N N . PRO A 1 449 ? 20.530 -4.063 -76.799 1.00 46.28 449 PRO A N 1
ATOM 3417 C CA . PRO A 1 449 ? 21.127 -5.329 -77.203 1.00 46.28 449 PRO A CA 1
ATOM 3418 C C . PRO A 1 449 ? 20.673 -6.522 -76.338 1.00 46.28 449 PRO A C 1
ATOM 3420 O O . PRO A 1 449 ? 20.713 -6.467 -75.114 1.00 46.28 449 PRO A O 1
ATOM 3423 N N . ALA A 1 450 ? 20.362 -7.619 -77.034 1.00 38.28 450 ALA A N 1
ATOM 3424 C CA . ALA A 1 450 ? 20.471 -9.024 -76.618 1.00 38.28 450 ALA A CA 1
ATOM 3425 C C . ALA A 1 450 ? 19.761 -9.500 -75.330 1.00 38.28 450 ALA A C 1
ATOM 3427 O O . ALA A 1 450 ? 20.249 -9.365 -74.209 1.00 38.28 450 ALA A O 1
ATOM 3428 N N . GLU A 1 451 ? 18.672 -10.235 -75.551 1.00 34.50 451 GLU A N 1
ATOM 3429 C CA . GLU A 1 451 ? 18.122 -11.222 -74.622 1.00 34.50 451 GLU A CA 1
ATOM 3430 C C . GLU A 1 451 ? 19.171 -12.305 -74.302 1.00 34.50 451 GLU A C 1
ATOM 3432 O O . GLU A 1 451 ? 19.812 -12.853 -75.200 1.00 34.50 451 GLU A O 1
ATOM 3437 N N . GLY A 1 452 ? 19.329 -12.627 -73.017 1.00 38.62 452 GLY A N 1
ATOM 3438 C CA . GLY A 1 452 ? 20.132 -13.751 -72.539 1.00 38.62 452 GLY A CA 1
ATOM 3439 C C . GLY A 1 452 ? 19.276 -14.659 -71.667 1.00 38.62 452 GLY A C 1
ATOM 3440 O O . GLY A 1 452 ? 19.158 -14.429 -70.466 1.00 38.62 452 GLY A O 1
ATOM 3441 N N . GLU A 1 453 ? 18.658 -15.674 -72.270 1.00 35.81 453 GLU A N 1
ATOM 3442 C CA . GLU A 1 453 ? 17.865 -16.669 -71.546 1.00 35.81 453 GLU A CA 1
ATOM 3443 C C . GLU A 1 453 ? 18.761 -17.508 -70.619 1.00 35.81 453 GLU A C 1
ATOM 3445 O O . GLU A 1 453 ? 19.564 -18.324 -71.071 1.00 35.81 453 GLU A O 1
ATOM 3450 N N . ALA A 1 454 ? 18.587 -17.351 -69.306 1.00 39.12 454 ALA A N 1
ATOM 3451 C CA . ALA A 1 454 ? 19.110 -18.269 -68.300 1.00 39.12 454 ALA A CA 1
ATOM 3452 C C . ALA A 1 454 ? 17.937 -18.772 -67.449 1.00 39.12 454 ALA A C 1
ATOM 3454 O O . ALA A 1 454 ? 17.360 -18.028 -66.655 1.00 39.12 454 ALA A O 1
ATOM 3455 N N . ALA A 1 455 ? 17.548 -20.029 -67.666 1.00 38.59 455 ALA A N 1
ATOM 3456 C CA . ALA A 1 455 ? 16.398 -20.639 -67.005 1.00 38.59 455 ALA A CA 1
ATOM 3457 C C . ALA A 1 455 ? 16.602 -20.761 -65.476 1.00 38.59 455 ALA A C 1
ATOM 3459 O O . ALA A 1 455 ? 17.725 -21.009 -65.026 1.00 38.59 455 ALA A O 1
ATOM 3460 N N . PRO A 1 456 ? 15.534 -20.629 -64.666 1.00 52.72 456 PRO A N 1
ATOM 3461 C CA . PRO A 1 456 ? 15.630 -20.765 -63.217 1.00 52.72 456 PRO A CA 1
ATOM 3462 C C . PRO A 1 456 ? 15.900 -22.225 -62.803 1.00 52.72 456 PRO A C 1
ATOM 3464 O O . PRO A 1 456 ? 15.377 -23.148 -63.436 1.00 52.72 456 PRO A O 1
ATOM 3467 N N . PRO A 1 457 ? 16.663 -22.466 -61.720 1.00 51.38 457 PRO A N 1
ATOM 3468 C CA . PRO A 1 457 ? 16.851 -23.808 -61.185 1.00 51.38 457 PRO A CA 1
ATOM 3469 C C . PRO A 1 457 ? 15.540 -24.340 -60.589 1.00 51.38 457 PRO A C 1
ATOM 3471 O O . PRO A 1 457 ? 14.861 -23.653 -59.824 1.00 51.38 457 PRO A O 1
ATOM 3474 N N . ALA A 1 458 ? 15.193 -25.581 -60.929 1.00 37.62 458 ALA A N 1
ATOM 3475 C CA . ALA A 1 458 ? 14.040 -26.267 -60.356 1.00 37.62 458 ALA A CA 1
ATOM 3476 C C . ALA A 1 458 ? 14.275 -26.609 -58.867 1.00 37.62 458 ALA A C 1
ATOM 3478 O O . ALA A 1 458 ? 15.405 -26.933 -58.491 1.00 37.62 458 ALA A O 1
ATOM 3479 N N . PRO A 1 459 ? 13.232 -26.586 -58.015 1.00 48.53 459 PRO A N 1
ATOM 3480 C CA . PRO A 1 459 ? 13.354 -26.998 -56.621 1.00 48.53 459 PRO A CA 1
ATOM 3481 C C . PRO A 1 459 ? 13.584 -28.512 -56.527 1.00 48.53 459 PRO A C 1
ATOM 3483 O O . PRO A 1 459 ? 12.825 -29.302 -57.092 1.00 48.53 459 PRO A O 1
ATOM 3486 N N . ALA A 1 460 ? 14.621 -28.918 -55.794 1.00 39.28 460 ALA A N 1
ATOM 3487 C CA . ALA A 1 460 ? 14.883 -30.323 -55.508 1.00 39.28 460 ALA A CA 1
ATOM 3488 C C . ALA A 1 460 ? 13.830 -30.878 -54.535 1.00 39.28 460 ALA A C 1
ATOM 3490 O O . ALA A 1 460 ? 13.589 -30.304 -53.473 1.00 39.28 460 ALA A O 1
ATOM 3491 N N . ALA A 1 461 ? 13.216 -32.001 -54.906 1.00 32.66 461 ALA A N 1
ATOM 3492 C CA . ALA A 1 461 ? 12.272 -32.731 -54.073 1.00 32.66 461 ALA A CA 1
ATOM 3493 C C . ALA A 1 461 ? 12.969 -33.932 -53.413 1.00 32.66 461 ALA A C 1
ATOM 3495 O O . ALA A 1 461 ? 13.018 -35.020 -53.981 1.00 32.66 461 ALA A O 1
ATOM 3496 N N . GLU A 1 462 ? 13.476 -33.724 -52.200 1.00 39.00 462 GLU A N 1
ATOM 3497 C CA . GLU A 1 462 ? 13.917 -34.757 -51.256 1.00 39.00 462 GLU A CA 1
ATOM 3498 C C . GLU A 1 462 ? 13.465 -34.314 -49.851 1.00 39.00 462 GLU A C 1
ATOM 3500 O O . GLU A 1 462 ? 13.498 -33.125 -49.546 1.00 39.00 462 GLU A O 1
ATOM 3505 N N . GLY A 1 463 ? 13.012 -35.173 -48.944 1.00 36.31 463 GLY A N 1
ATOM 3506 C CA . GLY A 1 463 ? 12.681 -36.590 -49.056 1.00 36.31 463 GLY A CA 1
ATOM 3507 C C . GLY A 1 463 ? 11.870 -36.982 -47.816 1.00 36.31 463 GLY A C 1
ATOM 3508 O O . GLY A 1 463 ? 12.148 -36.502 -46.718 1.00 36.31 463 GLY A O 1
ATOM 3509 N N . ASP A 1 464 ? 10.831 -37.796 -47.994 1.00 36.47 464 ASP A N 1
ATOM 3510 C CA . ASP A 1 464 ? 9.909 -38.172 -46.918 1.00 36.47 464 ASP A CA 1
ATOM 3511 C C . ASP A 1 464 ? 10.609 -39.055 -45.868 1.00 36.47 464 ASP A C 1
ATOM 3513 O O . ASP A 1 464 ? 11.091 -40.146 -46.175 1.00 36.47 464 ASP A O 1
ATOM 3517 N N . ALA A 1 465 ? 10.670 -38.573 -44.625 1.00 39.44 465 ALA A N 1
ATOM 3518 C CA . ALA A 1 465 ? 11.269 -39.267 -43.488 1.00 39.44 465 ALA A CA 1
ATOM 3519 C C . ALA A 1 465 ? 10.279 -39.318 -42.314 1.00 39.44 465 ALA A C 1
ATOM 3521 O O . ALA A 1 465 ? 10.524 -38.785 -41.230 1.00 39.44 465 ALA A O 1
ATOM 3522 N N . ALA A 1 466 ? 9.142 -39.975 -42.546 1.00 38.12 466 ALA A N 1
ATOM 3523 C CA . ALA A 1 466 ? 8.138 -40.287 -41.535 1.00 38.12 466 ALA A CA 1
ATOM 3524 C C . ALA A 1 466 ? 8.688 -41.226 -40.435 1.00 38.12 466 ALA A C 1
ATOM 3526 O O . ALA A 1 466 ? 8.467 -42.439 -40.444 1.00 38.12 466 ALA A O 1
ATOM 3527 N N . ALA A 1 467 ? 9.393 -40.662 -39.452 1.00 42.66 467 ALA A N 1
ATOM 3528 C CA . ALA A 1 467 ? 9.737 -41.345 -38.211 1.00 42.66 467 ALA A CA 1
ATOM 3529 C C . ALA A 1 467 ? 8.511 -41.365 -37.281 1.00 42.66 467 ALA A C 1
ATOM 3531 O O . ALA A 1 467 ? 8.098 -40.335 -36.747 1.00 42.66 467 ALA A O 1
ATOM 3532 N N . ALA A 1 468 ? 7.903 -42.542 -37.117 1.00 42.94 468 ALA A N 1
ATOM 3533 C CA . ALA A 1 468 ? 6.698 -42.717 -36.310 1.00 42.94 468 ALA A CA 1
ATOM 3534 C C . ALA A 1 468 ? 6.931 -42.385 -34.816 1.00 42.94 468 ALA A C 1
ATOM 3536 O O . ALA A 1 468 ? 7.996 -42.706 -34.279 1.00 42.94 468 ALA A O 1
ATOM 3537 N N . PRO A 1 469 ? 5.939 -41.800 -34.114 1.00 58.34 469 PRO A N 1
ATOM 3538 C CA . PRO A 1 469 ? 6.034 -41.564 -32.678 1.00 58.34 469 PRO A CA 1
ATOM 3539 C C . PRO A 1 469 ? 6.014 -42.890 -31.890 1.00 58.34 469 PRO A C 1
ATOM 3541 O O . PRO A 1 469 ? 5.334 -43.838 -32.299 1.00 58.34 469 PRO A O 1
ATOM 3544 N N . PRO A 1 470 ? 6.716 -42.976 -30.745 1.00 61.50 470 PRO A N 1
ATOM 3545 C CA . PRO A 1 470 ? 6.681 -44.157 -29.888 1.00 61.50 470 PRO A CA 1
ATOM 3546 C C . PRO A 1 470 ? 5.309 -44.313 -29.198 1.00 61.50 470 PRO A C 1
ATOM 3548 O O . PRO A 1 470 ? 4.671 -43.310 -28.866 1.00 61.50 470 PRO A O 1
ATOM 3551 N N . PRO A 1 471 ? 4.845 -45.551 -28.942 1.00 60.25 471 PRO A N 1
ATOM 3552 C CA . PRO A 1 471 ? 3.594 -45.798 -28.229 1.00 60.25 471 PRO A CA 1
ATOM 3553 C C . PRO A 1 471 ? 3.732 -45.529 -26.715 1.00 60.25 471 PRO A C 1
ATOM 3555 O O . PRO A 1 471 ? 4.806 -45.757 -26.151 1.00 60.25 471 PRO A O 1
ATOM 3558 N N . PRO A 1 472 ? 2.655 -45.102 -26.028 1.00 58.84 472 PRO A N 1
ATOM 3559 C CA . PRO A 1 472 ? 2.662 -44.895 -24.581 1.00 58.84 472 PRO A CA 1
ATOM 3560 C C . PRO A 1 472 ? 2.628 -46.236 -23.818 1.00 58.84 472 PRO A C 1
ATOM 3562 O O . PRO A 1 472 ? 1.800 -47.093 -24.140 1.00 58.84 472 PRO A O 1
ATOM 3565 N N . PRO A 1 473 ? 3.478 -46.437 -22.792 1.00 51.09 473 PRO A N 1
ATOM 3566 C CA . PRO A 1 473 ? 3.419 -47.612 -21.931 1.00 51.09 473 PRO A CA 1
ATOM 3567 C C . PRO A 1 473 ? 2.705 -47.358 -20.589 1.00 51.09 473 PRO A C 1
ATOM 3569 O O . PRO A 1 473 ? 2.846 -46.298 -19.988 1.00 51.09 473 PRO A O 1
ATOM 3572 N N . ALA A 1 474 ? 2.071 -48.428 -20.098 1.00 41.59 474 ALA A N 1
ATOM 3573 C CA . ALA A 1 474 ? 1.722 -48.719 -18.701 1.00 41.59 474 ALA A CA 1
ATOM 3574 C C . ALA A 1 474 ? 0.671 -47.839 -17.987 1.00 41.59 474 ALA A C 1
ATOM 3576 O O . ALA A 1 474 ? 0.958 -46.796 -17.407 1.00 41.59 474 ALA A O 1
ATOM 3577 N N . GLU A 1 475 ? -0.541 -48.393 -17.901 1.00 34.31 475 GLU A N 1
ATOM 3578 C CA . GLU A 1 475 ? -1.471 -48.157 -16.793 1.00 34.31 475 GLU A CA 1
ATOM 3579 C C . GLU A 1 475 ? -0.916 -48.762 -15.484 1.00 34.31 475 GLU A C 1
ATOM 3581 O O . GLU A 1 475 ? -0.302 -49.832 -15.500 1.00 34.31 475 GLU A O 1
ATOM 3586 N N . GLY A 1 476 ? -1.184 -48.108 -14.349 1.00 37.72 476 GLY A N 1
ATOM 3587 C CA . GLY A 1 476 ? -0.762 -48.514 -13.000 1.00 37.72 476 GLY A CA 1
ATOM 3588 C C . GLY A 1 476 ? -0.110 -47.337 -12.257 1.00 37.72 476 GLY A C 1
ATOM 3589 O O . GLY A 1 476 ? 0.729 -46.654 -12.825 1.00 37.72 476 GLY A O 1
ATOM 3590 N N . GLU A 1 477 ? -0.458 -46.998 -11.017 1.00 42.06 477 GLU A N 1
ATOM 3591 C CA . GLU A 1 477 ? -1.216 -47.739 -9.999 1.00 42.06 477 GLU A CA 1
ATOM 3592 C C . GLU A 1 477 ? -2.410 -46.924 -9.464 1.00 42.06 477 GLU A C 1
ATOM 3594 O O . GLU A 1 477 ? -2.433 -45.694 -9.522 1.00 42.06 477 GLU A O 1
ATOM 3599 N N . ALA A 1 478 ? -3.428 -47.613 -8.942 1.00 38.41 478 ALA A N 1
ATOM 3600 C CA . ALA A 1 478 ? -4.630 -46.972 -8.416 1.00 38.41 478 ALA A CA 1
ATOM 3601 C C . ALA A 1 478 ? -4.355 -46.241 -7.090 1.00 38.41 478 ALA A C 1
ATOM 3603 O O . ALA A 1 478 ? -3.917 -46.852 -6.114 1.00 38.41 478 ALA A O 1
ATOM 3604 N N . ALA A 1 479 ? -4.696 -44.952 -7.026 1.00 42.16 479 ALA A N 1
ATOM 3605 C CA . ALA A 1 479 ? -4.779 -44.236 -5.757 1.00 42.16 479 ALA A CA 1
ATOM 3606 C C . ALA A 1 479 ? -5.917 -44.822 -4.889 1.00 42.16 479 ALA A C 1
ATOM 3608 O O . ALA A 1 479 ? -6.996 -45.112 -5.419 1.00 42.16 479 ALA A O 1
ATOM 3609 N N . PRO A 1 480 ? -5.719 -44.998 -3.569 1.00 51.31 480 PRO A N 1
ATOM 3610 C CA . PRO A 1 480 ? -6.766 -45.500 -2.688 1.00 51.31 480 PRO A CA 1
ATOM 3611 C C . PRO A 1 480 ? -7.888 -44.465 -2.538 1.00 51.31 480 PRO A C 1
ATOM 3613 O O . PRO A 1 480 ? -7.634 -43.271 -2.375 1.00 51.31 480 PRO A O 1
ATOM 3616 N N . ALA A 1 481 ? -9.135 -44.936 -2.573 1.00 42.44 481 ALA A N 1
ATOM 3617 C CA . ALA A 1 481 ? -10.308 -44.093 -2.367 1.00 42.44 481 ALA A CA 1
ATOM 3618 C C . ALA A 1 481 ? -10.320 -43.476 -0.949 1.00 42.44 481 ALA A C 1
ATOM 3620 O O . ALA A 1 481 ? -9.883 -44.130 0.004 1.00 42.44 481 ALA A O 1
ATOM 3621 N N . PRO A 1 482 ? -10.832 -42.241 -0.783 1.00 49.53 482 PRO A N 1
ATOM 3622 C CA . PRO A 1 482 ? -10.964 -41.621 0.530 1.00 49.53 482 PRO A CA 1
ATOM 3623 C C . PRO A 1 482 ? -12.008 -42.365 1.370 1.00 49.53 482 PRO A C 1
ATOM 3625 O O . PRO A 1 482 ? -13.068 -42.741 0.871 1.00 49.53 482 PRO A O 1
ATOM 3628 N N . ALA A 1 483 ? -11.714 -42.562 2.655 1.00 43.19 483 ALA A N 1
ATOM 3629 C CA . ALA A 1 483 ? -12.657 -43.167 3.587 1.00 43.19 483 ALA A CA 1
ATOM 3630 C C . ALA A 1 483 ? -13.828 -42.212 3.873 1.00 43.19 483 ALA A C 1
ATOM 3632 O O . ALA A 1 483 ? -13.621 -41.052 4.232 1.00 43.19 483 ALA A O 1
ATOM 3633 N N . GLU A 1 484 ? -15.052 -42.718 3.735 1.00 39.94 484 GLU A N 1
ATOM 3634 C CA . GLU A 1 484 ? -16.283 -41.996 4.056 1.00 39.94 484 GLU A CA 1
ATOM 3635 C C . GLU A 1 484 ? -16.370 -41.751 5.574 1.00 39.94 484 GLU A C 1
ATOM 3637 O O . GLU A 1 484 ? -16.486 -42.689 6.362 1.00 39.94 484 GLU A O 1
ATOM 3642 N N . GLY A 1 485 ? -16.289 -40.482 5.985 1.00 41.59 485 GLY A N 1
ATOM 3643 C CA . GLY A 1 485 ? -16.412 -40.048 7.378 1.00 41.59 485 GLY A CA 1
ATOM 3644 C C . GLY A 1 485 ? -17.782 -39.431 7.657 1.00 41.59 485 GLY A C 1
ATOM 3645 O O . GLY A 1 485 ? -18.056 -38.328 7.199 1.00 41.59 485 GLY A O 1
ATOM 3646 N N . GLU A 1 486 ? -18.608 -40.173 8.397 1.00 43.19 486 GLU A N 1
ATOM 3647 C CA . GLU A 1 486 ? -19.897 -39.825 9.023 1.00 43.19 486 GLU A CA 1
ATOM 3648 C C . GLU A 1 486 ? -20.424 -38.382 8.846 1.00 43.19 486 GLU A C 1
ATOM 3650 O O . GLU A 1 486 ? -19.982 -37.439 9.505 1.00 43.19 486 GLU A O 1
ATOM 3655 N N . ALA A 1 487 ? -21.493 -38.235 8.055 1.00 43.03 487 ALA A N 1
ATOM 3656 C CA . ALA A 1 487 ? -22.371 -37.071 8.151 1.00 43.03 487 ALA A CA 1
ATOM 3657 C C . ALA A 1 487 ? -23.240 -37.173 9.430 1.00 43.03 487 ALA A C 1
ATOM 3659 O O . ALA A 1 487 ? -23.814 -38.238 9.681 1.00 43.03 487 ALA A O 1
ATOM 3660 N N . PRO A 1 488 ? -23.371 -36.102 10.237 1.00 57.12 488 PRO A N 1
ATOM 3661 C CA . PRO A 1 488 ? -24.142 -36.126 11.481 1.00 57.12 488 PRO A CA 1
ATOM 3662 C C . PRO A 1 488 ? -25.660 -36.243 11.227 1.00 57.12 488 PRO A C 1
ATOM 3664 O O . PRO A 1 488 ? -26.138 -35.905 10.141 1.00 57.12 488 PRO A O 1
ATOM 3667 N N . PRO A 1 489 ? -26.444 -36.716 12.216 1.00 49.69 489 PRO A N 1
ATOM 3668 C CA . PRO A 1 489 ? -27.860 -37.007 12.024 1.00 49.69 489 PRO A CA 1
ATOM 3669 C C . PRO A 1 489 ? -28.686 -35.734 11.802 1.00 49.69 489 PRO A C 1
ATOM 3671 O O . PRO A 1 489 ? -28.539 -34.746 12.520 1.00 49.69 489 PRO A O 1
ATOM 3674 N N . ALA A 1 490 ? -29.614 -35.793 10.846 1.00 47.25 490 ALA A N 1
ATOM 3675 C CA . ALA A 1 490 ? -30.620 -34.757 10.655 1.00 47.25 490 ALA A CA 1
ATOM 3676 C C . ALA A 1 490 ? -31.590 -34.747 11.849 1.00 47.25 490 ALA A C 1
ATOM 3678 O O . ALA A 1 490 ? -32.428 -35.639 11.992 1.00 47.25 490 ALA A O 1
ATOM 3679 N N . GLU A 1 491 ? -31.460 -33.743 12.715 1.00 44.28 491 GLU A N 1
ATOM 3680 C CA . GLU A 1 491 ? -32.347 -33.555 13.859 1.00 44.28 491 GLU A CA 1
ATOM 3681 C C . GLU A 1 491 ? -33.754 -33.159 13.378 1.00 44.28 491 GLU A C 1
ATOM 3683 O O . GLU A 1 491 ? -33.928 -32.275 12.535 1.00 44.28 491 GLU A O 1
ATOM 3688 N N . ALA A 1 492 ? -34.772 -33.871 13.862 1.00 47.62 492 ALA A N 1
ATOM 3689 C CA . ALA A 1 492 ? -36.129 -33.752 13.346 1.00 47.62 492 ALA A CA 1
ATOM 3690 C C . ALA A 1 492 ? -36.789 -32.440 13.799 1.00 47.62 492 ALA A C 1
ATOM 3692 O O . ALA A 1 492 ? -37.037 -32.238 14.989 1.00 47.62 492 ALA A O 1
ATOM 3693 N N . ALA A 1 493 ? -37.144 -31.578 12.843 1.00 47.19 493 ALA A N 1
ATOM 3694 C CA . ALA A 1 493 ? -37.949 -30.394 13.120 1.00 47.19 493 ALA A CA 1
ATOM 3695 C C . ALA A 1 493 ? -39.322 -30.802 13.708 1.00 47.19 493 ALA A C 1
ATOM 3697 O O . ALA A 1 493 ? -39.992 -31.670 13.134 1.00 47.19 493 ALA A O 1
ATOM 3698 N N . PRO A 1 494 ? -39.766 -30.203 14.830 1.00 58.72 494 PRO A N 1
ATOM 3699 C CA . PRO A 1 494 ? -41.013 -30.585 15.481 1.00 58.72 494 PRO A CA 1
ATOM 3700 C C . PRO A 1 494 ? -42.226 -30.184 14.636 1.00 58.72 494 PRO A C 1
ATOM 3702 O O . PRO A 1 494 ? -42.331 -29.060 14.143 1.00 58.72 494 PRO A O 1
ATOM 3705 N N . ALA A 1 495 ? -43.168 -31.114 14.488 1.00 48.22 495 ALA A N 1
ATOM 3706 C CA . ALA A 1 495 ? -44.400 -30.883 13.753 1.00 48.22 495 ALA A CA 1
ATOM 3707 C C . ALA A 1 495 ? -45.448 -30.149 14.607 1.00 48.22 495 ALA A C 1
ATOM 3709 O O . ALA A 1 495 ? -45.765 -30.586 15.707 1.00 48.22 495 ALA A O 1
ATOM 3710 N N . ALA A 1 496 ? -46.012 -29.091 14.020 1.00 45.34 496 ALA A N 1
ATOM 3711 C CA . ALA A 1 496 ? -47.371 -28.574 14.199 1.00 45.34 496 ALA A CA 1
ATOM 3712 C C . ALA A 1 496 ? -48.013 -28.606 15.606 1.00 45.34 496 ALA A C 1
ATOM 3714 O O . ALA A 1 496 ? -48.554 -29.624 16.033 1.00 45.34 496 ALA A O 1
ATOM 3715 N N . GLU A 1 497 ? -48.185 -27.421 16.196 1.00 51.91 497 GLU A N 1
ATOM 3716 C CA . GLU A 1 497 ? -49.310 -27.148 17.096 1.00 51.91 497 GLU A CA 1
ATOM 3717 C C . GLU A 1 497 ? -50.170 -26.037 16.473 1.00 51.91 497 GLU A C 1
ATOM 3719 O O . GLU A 1 497 ? -49.719 -24.907 16.277 1.00 51.91 497 GLU A O 1
ATOM 3724 N N . ALA A 1 498 ? -51.389 -26.389 16.056 1.00 57.16 498 ALA A N 1
ATOM 3725 C CA . ALA A 1 498 ? -52.341 -25.455 15.459 1.00 57.16 498 ALA A CA 1
ATOM 3726 C C . ALA A 1 498 ? -53.185 -24.787 16.562 1.00 57.16 498 ALA A C 1
ATOM 3728 O O . ALA A 1 498 ? -53.558 -25.467 17.521 1.00 57.16 498 ALA A O 1
ATOM 3729 N N . PRO A 1 499 ? -53.522 -23.489 16.444 1.00 56.62 499 PRO A N 1
ATOM 3730 C CA . PRO A 1 499 ? -54.305 -22.800 17.464 1.00 56.62 499 PRO A CA 1
ATOM 3731 C C . PRO A 1 499 ? -55.742 -23.351 17.545 1.00 56.62 499 PRO A C 1
ATOM 3733 O O . PRO A 1 499 ? -56.305 -23.739 16.516 1.00 56.62 499 PRO A O 1
ATOM 3736 N N . PRO A 1 500 ? -56.357 -23.371 18.743 1.00 60.16 500 PRO A N 1
ATOM 3737 C CA . PRO A 1 500 ? -57.751 -23.767 18.908 1.00 60.16 500 PRO A CA 1
ATOM 3738 C C . PRO A 1 500 ? -58.703 -22.764 18.236 1.00 60.16 500 PRO A C 1
ATOM 3740 O O . PRO A 1 500 ? -58.418 -21.565 18.184 1.00 60.16 500 PRO A O 1
ATOM 3743 N N . ALA A 1 501 ? -59.824 -23.287 17.732 1.00 51.09 501 ALA A N 1
ATOM 3744 C CA . ALA A 1 501 ? -60.911 -22.530 17.107 1.00 51.09 501 ALA A CA 1
ATOM 3745 C C . ALA A 1 501 ? -61.900 -21.943 18.130 1.00 51.09 501 ALA A C 1
ATOM 3747 O O . ALA A 1 501 ? -62.035 -22.545 19.221 1.00 51.09 501 ALA A O 1
#

Radius of gyration: 116.5 Å; chains: 1; bounding box: 340×114×266 Å